Protein AF-A0A0H5QRY6-F1 (afdb_monomer_lite)

Foldseek 3Di:
DDDDFWADFQWAAEPQQDDNDDDPPDNVHTHGAAWQAGAATRHHDNCHPHGAQWQFGGAISHRHTHGQDWQWTGQHTRHHDTHGADQQWTAQDISHNHTHGQDWQFARGDTRHNDTHGAQWQWTAESDSPDRDTFGQAQQFGGQDIRHHDNVNTHGAAWQFERQDTSHRDHRVVDQVGGQAWQFAGHTSHYPVNRVVGGQAWQFTGETSHYPVCSPVGGLAWQFTAETSHGPPRRVVGGADKQFTGATRHRDHPVVVPPPGGQFPQWIAPTSHRDNVRTDGDPPPDPDDADDDDFWDFQDWDWDWAAAQWKKKKKFQQLPPFWDQAAPQKFWWWAFPNRTPRPGPFPLVHPDPPRTDRFIKIKMKTFNHGGTGGTTTIIGHSDGDNPPVVSRPSIDIDIDDQQFQFFDDPDRRQQWAKKWKDFQVLCVVQLEQFFPLDDAPPCPGMDIWMATPDPDPDRDGDDDPCVRDPSPPCCCQCPDPGDNPFRMFIGQFDGNFAQKHVGHRGHGPSCQQGVPVFKDFDPDFAAAAPPRPPDDTDGIDGDDDIDGDRNDQLQDPDPGAYLLRGDFFRFSIKMFQKTDGSVLVVVTRVNCVVCVVHPRIATATEAEPDDPDPFDKAAPDKDKDWDWGHNDSTIIGTDHIYIYGHDIDTDDVVSHPPPPD

pLDDT: mean 77.28, std 15.98, range [30.66, 96.12]

Radius of gyration: 48.83 Å; chains: 1; bounding box: 118×51×150 Å

InterPro domains:
  IPR009030 Growth factor receptor cysteine-rich domain superfamily [SSF57184] (85-241)
  IPR011641 Tyrosine-protein kinase ephrin type A/B receptor-like [PF07699] (119-154)

Structure (mmCIF, N/CA/C/O backbone):
data_AF-A0A0H5QRY6-F1
#
_entry.id   AF-A0A0H5QRY6-F1
#
loop_
_atom_site.group_PDB
_atom_site.id
_atom_site.type_symbol
_atom_site.label_atom_id
_atom_site.label_alt_id
_atom_site.label_comp_id
_atom_site.label_asym_id
_atom_site.label_entity_id
_atom_site.label_seq_id
_atom_site.pdbx_PDB_ins_code
_atom_site.Cartn_x
_atom_site.Cartn_y
_atom_site.Cartn_z
_atom_site.occupancy
_atom_site.B_iso_or_equiv
_atom_site.auth_seq_id
_atom_site.auth_comp_id
_atom_site.auth_asym_id
_atom_site.auth_atom_id
_atom_site.pdbx_PDB_model_num
ATOM 1 N N . LEU A 1 1 ? 47.564 0.602 -105.760 1.00 47.53 1 LEU A N 1
ATOM 2 C CA . LEU A 1 1 ? 46.673 1.155 -104.718 1.00 47.53 1 LEU A CA 1
ATOM 3 C C . LEU A 1 1 ? 47.103 0.545 -103.394 1.00 47.53 1 LEU A C 1
ATOM 5 O O . LEU A 1 1 ? 46.953 -0.660 -103.242 1.00 47.53 1 LEU A O 1
ATOM 9 N N . GLN A 1 2 ? 47.716 1.320 -102.498 1.00 60.44 2 GLN A N 1
ATOM 10 C CA . GLN A 1 2 ? 47.866 0.875 -101.110 1.00 60.44 2 GLN A CA 1
ATOM 11 C C . GLN A 1 2 ? 46.475 0.898 -100.469 1.00 60.44 2 GLN A C 1
ATOM 13 O O . GLN A 1 2 ? 45.694 1.810 -100.740 1.00 60.44 2 GLN A O 1
ATOM 18 N N . GLN A 1 3 ? 46.143 -0.124 -99.682 1.00 69.19 3 GLN A N 1
ATOM 19 C CA . GLN A 1 3 ? 44.918 -0.099 -98.886 1.00 69.19 3 GLN A CA 1
ATOM 20 C C . GLN A 1 3 ? 45.044 1.016 -97.834 1.00 69.19 3 GLN A C 1
ATOM 22 O O . GLN A 1 3 ? 46.136 1.177 -97.280 1.00 69.19 3 GLN A O 1
ATOM 27 N N . PRO A 1 4 ? 43.979 1.791 -97.561 1.00 74.75 4 PRO A N 1
ATOM 28 C CA . PRO A 1 4 ? 44.009 2.771 -96.485 1.00 74.75 4 PRO A CA 1
ATOM 29 C C . PRO A 1 4 ? 44.266 2.045 -95.161 1.00 74.75 4 PRO A C 1
ATOM 31 O O . PRO A 1 4 ? 43.535 1.124 -94.795 1.00 74.75 4 PRO A O 1
ATOM 34 N N . VAL A 1 5 ? 45.327 2.442 -94.461 1.00 82.81 5 VAL A N 1
ATOM 35 C CA . VAL A 1 5 ? 45.638 1.915 -93.131 1.00 82.81 5 VAL A CA 1
ATOM 36 C C . VAL A 1 5 ? 44.698 2.605 -92.139 1.00 82.81 5 VAL A C 1
ATOM 38 O O . VAL A 1 5 ? 44.673 3.836 -92.112 1.00 82.81 5 VAL A O 1
ATOM 41 N N . PRO A 1 6 ? 43.906 1.867 -91.342 1.00 85.25 6 PRO A N 1
ATOM 42 C CA . PRO A 1 6 ? 43.029 2.487 -90.359 1.00 85.25 6 PRO A CA 1
ATOM 43 C C . PRO A 1 6 ? 43.856 3.171 -89.264 1.00 85.25 6 PRO A C 1
ATOM 45 O O . PRO A 1 6 ? 44.916 2.671 -88.878 1.00 85.25 6 PRO A O 1
ATOM 48 N N . CYS A 1 7 ? 43.353 4.295 -88.747 1.00 88.12 7 CYS A N 1
ATOM 49 C CA . CYS A 1 7 ? 44.016 5.042 -87.678 1.00 88.12 7 CYS A CA 1
ATOM 50 C C . CYS A 1 7 ? 44.344 4.121 -86.483 1.00 88.12 7 CYS A C 1
ATOM 52 O O . CYS A 1 7 ? 43.468 3.335 -86.095 1.00 88.12 7 CYS A O 1
ATOM 54 N N . PRO A 1 8 ? 45.563 4.172 -85.908 1.00 89.56 8 PRO A N 1
ATOM 55 C CA . PRO A 1 8 ? 45.927 3.340 -84.765 1.00 89.56 8 PRO A CA 1
ATOM 56 C C . PRO A 1 8 ? 44.954 3.494 -83.591 1.00 89.56 8 PRO A C 1
ATOM 58 O O . PRO A 1 8 ? 44.480 4.587 -83.296 1.00 89.56 8 PRO A O 1
ATOM 61 N N . ALA A 1 9 ? 44.676 2.389 -82.902 1.00 90.44 9 ALA A N 1
ATOM 62 C CA . ALA A 1 9 ? 43.860 2.390 -81.692 1.00 90.44 9 ALA A CA 1
ATOM 63 C C . ALA A 1 9 ? 44.470 3.307 -80.611 1.00 90.44 9 ALA A C 1
ATOM 65 O O . ALA A 1 9 ? 45.685 3.293 -80.415 1.00 90.44 9 ALA A O 1
ATOM 66 N N . GLY A 1 10 ? 43.635 4.091 -79.923 1.00 89.44 10 GLY A N 1
ATOM 67 C CA . GLY A 1 10 ? 44.071 5.102 -78.947 1.00 89.44 10 GLY A CA 1
ATOM 68 C C . GLY A 1 10 ? 44.459 6.450 -79.568 1.00 89.44 10 GLY A C 1
ATOM 69 O O . GLY A 1 10 ? 44.854 7.365 -78.849 1.00 89.44 10 GLY A O 1
ATOM 70 N N . TYR A 1 11 ? 44.311 6.598 -80.888 1.00 90.94 11 TYR A N 1
ATOM 71 C CA . TYR A 1 11 ? 44.563 7.831 -81.631 1.00 90.94 11 TYR A CA 1
ATOM 72 C C . TYR A 1 11 ? 43.366 8.179 -82.524 1.00 90.94 11 TYR A C 1
ATOM 74 O O . TYR A 1 11 ? 42.587 7.306 -82.909 1.00 90.94 11 TYR A O 1
ATOM 82 N N . PHE A 1 12 ? 43.244 9.453 -82.892 1.00 91.12 12 PHE A N 1
ATOM 83 C CA . PHE A 1 12 ? 42.361 9.910 -83.960 1.00 91.12 12 PHE A CA 1
ATOM 84 C C . PHE A 1 12 ? 43.163 10.536 -85.105 1.00 91.12 12 PHE A C 1
ATOM 86 O O . PHE A 1 12 ? 44.202 11.167 -84.902 1.00 91.12 12 PHE A O 1
ATOM 93 N N . CYS A 1 13 ? 42.674 10.354 -86.330 1.00 89.50 13 CYS A N 1
ATOM 94 C CA . CYS A 1 13 ? 43.325 10.833 -87.544 1.00 89.50 13 CYS A CA 1
ATOM 95 C C . CYS A 1 13 ? 42.379 11.779 -88.282 1.00 89.50 13 CYS A C 1
ATOM 97 O O . CYS A 1 13 ? 41.296 11.368 -88.697 1.00 89.50 13 CYS A O 1
ATOM 99 N N . VAL A 1 14 ? 42.787 13.033 -88.469 1.00 87.06 14 VAL A N 1
ATOM 100 C CA . VAL A 1 14 ? 42.056 13.982 -89.322 1.00 87.06 14 VAL A CA 1
ATOM 101 C C . VAL A 1 14 ? 42.441 13.794 -90.793 1.00 87.06 14 VAL A C 1
ATOM 103 O O . VAL A 1 14 ? 43.451 13.155 -91.115 1.00 87.06 14 VAL A O 1
ATOM 106 N N . GLU A 1 15 ? 41.632 14.337 -91.702 1.00 82.38 15 GLU A N 1
ATOM 107 C CA . GLU A 1 15 ? 41.928 14.318 -93.136 1.00 82.38 15 GLU A CA 1
ATOM 108 C C . GLU A 1 15 ? 43.308 14.947 -93.414 1.00 82.38 15 GLU A C 1
ATOM 110 O O . GLU A 1 15 ? 43.640 16.003 -92.881 1.00 82.38 15 GLU A O 1
ATOM 115 N N . GLY A 1 16 ? 44.135 14.267 -94.216 1.00 80.19 16 GLY A N 1
ATOM 116 C CA . GLY A 1 16 ? 45.533 14.649 -94.458 1.00 80.19 16 GLY A CA 1
ATOM 117 C C . GLY A 1 16 ? 46.579 13.934 -93.587 1.00 80.19 16 GLY A C 1
ATOM 118 O O . GLY A 1 16 ? 47.772 14.118 -93.824 1.00 80.19 16 GLY A O 1
ATOM 119 N N . THR A 1 17 ? 46.176 13.077 -92.639 1.00 84.25 17 THR A N 1
ATOM 120 C CA . THR A 1 17 ? 47.119 12.234 -91.876 1.00 84.25 17 THR A CA 1
ATOM 121 C C . THR A 1 17 ? 47.897 11.292 -92.809 1.00 84.25 17 THR A C 1
ATOM 123 O O . THR A 1 17 ? 47.302 10.434 -93.460 1.00 84.25 17 THR A O 1
ATOM 126 N N . ALA A 1 18 ? 49.226 11.435 -92.873 1.00 79.62 18 ALA A N 1
ATOM 127 C CA . ALA A 1 18 ? 50.066 10.785 -93.892 1.00 79.62 18 ALA A CA 1
ATOM 128 C C . ALA A 1 18 ? 51.036 9.712 -93.355 1.00 79.62 18 ALA A C 1
ATOM 130 O O . ALA A 1 18 ? 51.710 9.042 -94.139 1.00 79.62 18 ALA A O 1
ATOM 131 N N . THR A 1 19 ? 51.139 9.541 -92.034 1.00 80.69 19 THR A N 1
ATOM 132 C CA . THR A 1 19 ? 52.053 8.578 -91.394 1.00 80.69 19 THR A CA 1
ATOM 133 C C . THR A 1 19 ? 51.350 7.824 -90.255 1.00 80.69 19 THR A C 1
ATOM 135 O O . THR A 1 19 ? 50.355 8.314 -89.727 1.00 80.69 19 THR A O 1
ATOM 138 N N . PRO A 1 20 ? 51.850 6.648 -89.832 1.00 72.38 20 PRO A N 1
ATOM 139 C CA . PRO A 1 20 ? 51.357 5.951 -88.640 1.00 72.38 20 PRO A CA 1
ATOM 140 C C . PRO A 1 20 ? 52.068 6.386 -87.343 1.00 72.38 20 PRO A C 1
ATOM 142 O O . PRO A 1 20 ? 51.810 5.813 -86.288 1.00 72.38 20 PRO A O 1
ATOM 145 N N . VAL A 1 21 ? 53.002 7.344 -87.407 1.00 81.44 21 VAL A N 1
ATOM 146 C CA . VAL A 1 21 ? 53.841 7.760 -86.271 1.00 81.44 21 VAL A CA 1
ATOM 147 C C . VAL A 1 21 ? 53.287 9.057 -85.696 1.00 81.44 21 VAL A C 1
ATOM 149 O O . VAL A 1 21 ? 53.419 10.105 -86.322 1.00 81.44 21 VAL A O 1
ATOM 152 N N . HIS A 1 22 ? 52.688 8.981 -84.509 1.00 82.50 22 HIS A N 1
ATOM 153 C CA . HIS A 1 22 ? 52.161 10.139 -83.788 1.00 82.50 22 HIS A CA 1
ATOM 154 C C . HIS A 1 22 ? 53.251 11.178 -83.465 1.00 82.50 22 HIS A C 1
ATOM 156 O O . HIS A 1 22 ? 54.339 10.839 -82.989 1.00 82.50 22 HIS A O 1
ATOM 162 N N . GLN A 1 23 ? 52.909 12.454 -83.649 1.00 84.81 23 GLN A N 1
ATOM 163 C CA . GLN A 1 23 ? 53.631 13.609 -83.127 1.00 84.81 23 GLN A CA 1
ATOM 164 C C . GLN A 1 23 ? 52.629 14.607 -82.526 1.00 84.81 23 GLN A C 1
ATOM 166 O O . GLN A 1 23 ? 51.729 15.085 -83.223 1.00 84.81 23 GLN A O 1
ATOM 171 N N . LEU A 1 24 ? 52.816 14.955 -81.248 1.00 77.31 24 LEU A N 1
ATOM 172 C CA . LEU A 1 24 ? 52.010 15.969 -80.558 1.00 77.31 24 LEU A CA 1
ATOM 173 C C . LEU A 1 24 ? 52.017 17.290 -81.341 1.00 77.31 24 LEU A C 1
ATOM 175 O O . LEU A 1 24 ? 53.069 17.733 -81.808 1.00 77.31 24 LEU A O 1
ATOM 179 N N . TRP A 1 25 ? 50.847 17.925 -81.441 1.00 74.31 25 TRP A N 1
ATOM 180 C CA . TRP A 1 25 ? 50.620 19.212 -82.118 1.00 74.31 25 TRP A CA 1
ATOM 181 C C . TRP A 1 25 ? 50.812 19.205 -83.648 1.00 74.31 25 TRP A C 1
ATOM 183 O O . TRP A 1 25 ? 50.712 20.259 -84.278 1.00 74.31 25 TRP A O 1
ATOM 193 N N . ASN A 1 26 ? 51.039 18.042 -84.270 1.00 83.56 26 ASN A N 1
ATOM 194 C CA . ASN A 1 26 ? 51.177 17.898 -85.721 1.00 83.56 26 ASN A CA 1
ATOM 195 C C . ASN A 1 26 ? 50.022 17.078 -86.317 1.00 83.56 26 ASN A C 1
ATOM 197 O O . ASN A 1 26 ? 50.138 15.868 -86.510 1.00 83.56 26 ASN A O 1
ATOM 201 N N . TYR A 1 27 ? 48.935 17.758 -86.686 1.00 81.00 27 TYR A N 1
ATOM 202 C CA . TYR A 1 27 ? 47.714 17.164 -87.255 1.00 81.00 27 TYR A CA 1
ATOM 203 C C . TYR A 1 27 ? 47.894 16.411 -88.594 1.00 81.00 27 TYR A C 1
ATOM 205 O O . TYR A 1 27 ? 46.966 15.744 -89.038 1.00 81.00 27 TYR A O 1
ATOM 213 N N . SER A 1 28 ? 49.077 16.453 -89.223 1.00 82.69 28 SER A N 1
ATOM 214 C CA . SER A 1 28 ? 49.439 15.564 -90.347 1.00 82.69 28 SER A CA 1
ATOM 215 C C . SER A 1 28 ? 49.857 14.152 -89.890 1.00 82.69 28 SER A C 1
ATOM 217 O O . SER A 1 28 ? 50.187 13.291 -90.712 1.00 82.69 28 SER A O 1
ATOM 219 N N . THR A 1 29 ? 49.867 13.915 -88.577 1.00 87.19 29 THR A N 1
ATOM 220 C CA . THR A 1 29 ? 50.126 12.638 -87.902 1.00 87.19 29 THR A CA 1
ATOM 221 C C . THR A 1 29 ? 48.954 12.296 -86.970 1.00 87.19 29 THR A C 1
ATOM 223 O O . THR A 1 29 ? 48.257 13.219 -86.532 1.00 87.19 29 THR A O 1
ATOM 226 N N . PRO A 1 30 ? 48.724 11.011 -86.625 1.00 89.25 30 PRO A N 1
ATOM 227 C CA . PRO A 1 30 ? 47.678 10.623 -85.679 1.00 89.25 30 PRO A CA 1
ATOM 228 C C . PRO A 1 30 ? 47.856 11.400 -84.375 1.00 89.25 30 PRO A C 1
ATOM 230 O O . PRO A 1 30 ? 48.990 11.527 -83.922 1.00 89.25 30 PRO A O 1
ATOM 233 N N . GLN A 1 31 ? 46.777 11.922 -83.794 1.00 89.75 31 GLN A N 1
ATOM 234 C CA . GLN A 1 31 ? 46.776 12.630 -82.506 1.00 89.75 31 GLN A CA 1
ATOM 235 C C . GLN A 1 31 ? 46.223 11.708 -81.415 1.00 89.75 31 GLN A C 1
ATOM 237 O O . GLN A 1 31 ? 45.370 10.872 -81.710 1.00 89.75 31 GLN A O 1
ATOM 242 N N . ILE A 1 32 ? 46.722 11.799 -80.178 1.00 91.12 32 ILE A N 1
ATOM 243 C CA . ILE A 1 32 ? 46.260 10.935 -79.074 1.00 91.12 32 ILE A CA 1
ATOM 244 C C . ILE A 1 32 ? 44.759 11.174 -78.840 1.00 91.12 32 ILE A C 1
ATOM 246 O O . ILE A 1 32 ? 44.275 12.298 -78.975 1.00 91.12 32 ILE A O 1
ATOM 250 N N . CYS A 1 33 ? 44.006 10.116 -78.525 1.00 91.94 33 CYS A N 1
ATOM 251 C CA . CYS A 1 33 ? 42.597 10.241 -78.158 1.00 91.94 33 CYS A CA 1
ATOM 252 C C . CYS A 1 33 ? 42.446 11.186 -76.953 1.00 91.94 33 CYS A C 1
ATOM 254 O O . CYS A 1 33 ? 43.063 10.910 -75.920 1.00 91.94 33 CYS A O 1
ATOM 256 N N . PRO A 1 34 ? 41.666 12.277 -77.043 1.00 92.50 34 PRO A N 1
ATOM 257 C CA . PRO A 1 34 ? 41.547 13.211 -75.935 1.00 92.50 34 PRO A CA 1
ATOM 258 C C . PRO A 1 34 ? 40.822 12.566 -74.753 1.00 92.50 34 PRO A C 1
ATOM 260 O O . PRO A 1 34 ? 39.971 11.689 -74.916 1.00 92.50 34 PRO A O 1
ATOM 263 N N . GLU A 1 35 ? 41.161 13.033 -73.555 1.00 93.38 35 GLU A N 1
ATOM 264 C CA . GLU A 1 35 ? 40.533 12.599 -72.312 1.00 93.38 35 GLU A CA 1
ATOM 265 C C . GLU A 1 35 ? 38.998 12.760 -72.348 1.00 93.38 35 GLU A C 1
ATOM 267 O O . GLU A 1 35 ? 38.451 13.668 -72.980 1.00 93.38 35 GLU A O 1
ATOM 272 N N . GLY A 1 36 ? 38.287 11.829 -71.711 1.00 91.81 36 GLY A N 1
ATOM 273 C CA . GLY A 1 36 ? 36.823 11.764 -71.725 1.00 91.81 36 GLY A CA 1
ATOM 274 C C . GLY A 1 36 ? 36.223 11.112 -72.980 1.00 91.81 36 GLY A C 1
ATOM 275 O O . GLY A 1 36 ? 35.008 10.925 -73.043 1.00 91.81 36 GLY A O 1
ATOM 276 N N . TYR A 1 37 ? 37.042 10.693 -73.947 1.00 93.56 37 TYR A N 1
ATOM 277 C CA . TYR A 1 37 ? 36.630 9.930 -75.129 1.00 93.56 37 TYR A CA 1
ATOM 278 C C . TYR A 1 37 ? 37.450 8.641 -75.255 1.00 93.56 37 TYR A C 1
ATOM 280 O O . TYR A 1 37 ? 38.520 8.505 -74.665 1.00 93.56 37 TYR A O 1
ATOM 288 N N . TYR A 1 38 ? 36.950 7.677 -76.031 1.00 94.56 38 TYR A N 1
ATOM 289 C CA . TYR A 1 38 ? 37.714 6.481 -76.394 1.00 94.56 38 TYR A CA 1
ATOM 290 C C . TYR A 1 38 ? 37.790 6.319 -77.912 1.00 94.56 38 TYR A C 1
ATOM 292 O O . TYR A 1 38 ? 36.827 6.602 -78.629 1.00 94.56 38 TYR A O 1
ATOM 300 N N . CYS A 1 39 ? 38.942 5.862 -78.404 1.00 93.75 39 CYS A N 1
ATOM 301 C CA . CYS A 1 39 ? 39.249 5.771 -79.827 1.00 93.75 39 CYS A CA 1
ATOM 302 C C . CYS A 1 39 ? 39.607 4.334 -80.211 1.00 93.75 39 CYS A C 1
ATOM 304 O O . CYS A 1 39 ? 40.751 3.887 -80.063 1.00 93.75 39 CYS A O 1
ATOM 306 N N . GLN A 1 40 ? 38.624 3.611 -80.743 1.00 92.88 40 GLN A N 1
ATOM 307 C CA . GLN A 1 40 ? 38.869 2.339 -81.414 1.00 92.88 40 GLN A CA 1
ATOM 308 C C . GLN A 1 40 ? 39.606 2.566 -82.745 1.00 92.88 40 GLN A C 1
ATOM 310 O O . GLN A 1 40 ? 39.706 3.679 -83.262 1.00 92.88 40 GLN A O 1
ATOM 315 N N . GLN A 1 41 ? 40.147 1.491 -83.317 1.00 91.56 41 GLN A N 1
ATOM 316 C CA . GLN A 1 41 ? 40.871 1.551 -84.585 1.00 91.56 41 GLN A CA 1
ATOM 317 C C . GLN A 1 41 ? 40.013 2.196 -85.691 1.00 91.56 41 GLN A C 1
ATOM 319 O O . GLN A 1 41 ? 38.907 1.741 -85.974 1.00 91.56 41 GLN A O 1
ATOM 324 N N . GLY A 1 42 ? 40.545 3.238 -86.336 1.00 88.31 42 GLY A N 1
ATOM 325 C CA . GLY A 1 42 ? 39.846 3.994 -87.382 1.00 88.31 42 GLY A CA 1
ATOM 326 C C . GLY A 1 42 ? 39.112 5.267 -86.935 1.00 88.31 42 GLY A C 1
ATOM 327 O O . GLY A 1 42 ? 38.460 5.880 -87.778 1.00 88.31 42 GLY A O 1
ATOM 328 N N . SER A 1 43 ? 39.222 5.709 -85.674 1.00 90.88 43 SER A N 1
ATOM 329 C CA . SER A 1 43 ? 38.646 6.991 -85.228 1.00 90.88 43 SER A CA 1
ATOM 330 C C . SER A 1 43 ? 39.149 8.189 -86.052 1.00 90.88 43 SER A C 1
ATOM 332 O O . SER A 1 43 ? 40.352 8.410 -86.202 1.00 90.88 43 SER A O 1
ATOM 334 N N . CYS A 1 44 ? 38.215 8.990 -86.574 1.00 87.44 44 CYS A N 1
ATOM 335 C CA . CYS A 1 44 ? 38.487 10.075 -87.529 1.00 87.44 44 CYS A CA 1
ATOM 336 C C . CYS A 1 44 ? 38.204 11.492 -86.989 1.00 87.44 44 CYS A C 1
ATOM 338 O O . CYS A 1 44 ? 38.131 12.453 -87.753 1.00 87.44 44 CYS A O 1
ATOM 340 N N . SER A 1 45 ? 37.963 11.630 -85.682 1.00 88.25 45 SER A N 1
ATOM 341 C CA . SER A 1 45 ? 37.547 12.887 -85.046 1.00 88.25 45 SER A CA 1
ATOM 342 C C . SER A 1 45 ? 38.041 12.961 -83.595 1.00 88.25 45 SER A C 1
ATOM 344 O O . SER A 1 45 ? 38.256 11.906 -82.995 1.00 88.25 45 SER A O 1
ATOM 346 N N . PRO A 1 46 ? 38.171 14.160 -82.995 1.00 84.12 46 PRO A N 1
ATOM 347 C CA . PRO A 1 46 ? 38.519 14.295 -81.579 1.00 84.12 46 PRO A CA 1
ATOM 348 C C . PRO A 1 46 ? 37.445 13.727 -80.635 1.00 84.12 46 PRO A C 1
ATOM 350 O O . PRO A 1 46 ? 37.764 13.369 -79.514 1.00 84.12 46 PRO A O 1
ATOM 353 N N . THR A 1 47 ? 36.194 13.550 -81.073 1.00 87.19 47 THR A N 1
ATOM 354 C CA . THR A 1 47 ? 35.178 12.798 -80.306 1.00 87.19 47 THR A CA 1
ATOM 355 C C . THR A 1 47 ? 35.374 11.272 -80.357 1.00 87.19 47 THR A C 1
ATOM 357 O O . THR A 1 47 ? 34.533 10.520 -79.867 1.00 87.19 47 THR A O 1
ATOM 360 N N . GLY A 1 48 ? 36.470 10.801 -80.965 1.00 87.88 48 GLY A N 1
ATOM 361 C CA . GLY A 1 48 ? 36.875 9.401 -80.997 1.00 87.88 48 GLY A CA 1
ATOM 362 C C . GLY A 1 48 ? 35.856 8.491 -81.676 1.00 87.88 48 GLY A C 1
ATOM 363 O O . GLY A 1 48 ? 35.382 8.771 -82.779 1.00 87.88 48 GLY A O 1
ATOM 364 N N . THR A 1 49 ? 35.569 7.369 -81.020 1.00 92.38 49 THR A N 1
ATOM 365 C CA . THR A 1 49 ? 34.451 6.466 -81.318 1.00 92.38 49 THR A CA 1
ATOM 366 C C . THR A 1 49 ? 33.175 6.942 -80.622 1.00 92.38 49 THR A C 1
ATOM 368 O O . THR A 1 49 ? 32.128 7.008 -81.262 1.00 92.38 49 THR A O 1
ATOM 371 N N . ALA A 1 50 ? 33.263 7.291 -79.334 1.00 92.56 50 ALA A N 1
ATOM 372 C CA . ALA A 1 50 ? 32.216 7.975 -78.578 1.00 92.56 50 ALA A CA 1
ATOM 373 C C . ALA A 1 50 ? 32.790 8.614 -77.297 1.00 92.56 50 ALA A C 1
ATOM 375 O O . ALA A 1 50 ? 33.936 8.362 -76.911 1.00 92.56 50 ALA A O 1
ATOM 376 N N . ILE A 1 51 ? 31.962 9.415 -76.618 1.00 94.31 51 ILE A N 1
ATOM 377 C CA . ILE A 1 51 ? 32.216 9.875 -75.246 1.00 94.31 51 ILE A CA 1
ATOM 378 C C . ILE A 1 51 ? 32.312 8.677 -74.289 1.00 94.31 51 ILE A C 1
ATOM 380 O O . ILE A 1 51 ? 31.643 7.659 -74.484 1.00 94.31 51 ILE A O 1
ATOM 384 N N . CYS A 1 52 ? 33.149 8.791 -73.259 1.00 94.06 52 CYS A N 1
ATOM 385 C CA . CYS A 1 52 ? 33.278 7.773 -72.223 1.00 94.06 52 CYS A CA 1
ATOM 386 C C . CYS A 1 52 ? 31.942 7.615 -71.471 1.00 94.06 52 CYS A C 1
ATOM 388 O O . CYS A 1 52 ? 31.468 8.607 -70.919 1.00 94.06 52 CYS A O 1
ATOM 390 N N . PRO A 1 53 ? 31.311 6.430 -71.443 1.00 94.31 53 PRO A N 1
ATOM 391 C CA . PRO A 1 53 ? 30.027 6.251 -70.772 1.00 94.31 53 PRO A CA 1
ATOM 392 C C . PRO A 1 53 ? 30.173 6.238 -69.242 1.00 94.31 53 PRO A C 1
ATOM 394 O O . PRO A 1 53 ? 31.176 5.761 -68.711 1.00 94.31 53 PRO A O 1
ATOM 397 N N . ARG A 1 54 ? 29.138 6.692 -68.522 1.00 94.06 54 ARG A N 1
ATOM 398 C CA . ARG A 1 54 ? 29.000 6.504 -67.063 1.00 94.06 54 ARG A CA 1
ATOM 399 C C . ARG A 1 54 ? 29.294 5.057 -66.635 1.00 94.06 54 ARG A C 1
ATOM 401 O O . ARG A 1 54 ? 28.968 4.118 -67.357 1.00 94.06 54 ARG A O 1
ATOM 408 N N . GLY A 1 55 ? 29.886 4.891 -65.454 1.00 91.94 55 GLY A N 1
ATOM 409 C CA . GLY A 1 55 ? 30.461 3.618 -64.989 1.00 91.94 55 GLY A CA 1
ATOM 410 C C . GLY A 1 55 ? 31.897 3.354 -65.465 1.00 91.94 55 GLY A C 1
ATOM 411 O O . GLY A 1 55 ? 32.581 2.488 -64.923 1.00 91.94 55 GLY A O 1
ATOM 412 N N . TYR A 1 56 ? 32.393 4.137 -66.426 1.00 94.44 56 TYR A N 1
ATOM 413 C CA . TYR A 1 56 ? 33.738 4.012 -66.980 1.00 94.44 56 TYR A CA 1
ATOM 414 C C . TYR A 1 56 ? 34.496 5.343 -66.907 1.00 94.44 56 TYR A C 1
ATOM 416 O O . TYR A 1 56 ? 33.916 6.406 -66.678 1.00 94.44 56 TYR A O 1
ATOM 424 N N . TYR A 1 57 ? 35.813 5.286 -67.079 1.00 95.12 57 TYR A N 1
ATOM 425 C CA . TYR A 1 57 ? 36.685 6.447 -67.199 1.00 95.12 57 TYR A CA 1
ATOM 426 C C . TYR A 1 57 ? 37.666 6.275 -68.367 1.00 95.12 57 TYR A C 1
ATOM 428 O O . TYR A 1 57 ? 38.011 5.156 -68.761 1.00 95.12 57 TYR A O 1
ATOM 436 N N . CYS A 1 58 ? 38.069 7.397 -68.959 1.00 95.25 58 CYS A N 1
ATOM 437 C CA . CYS A 1 58 ? 38.873 7.438 -70.174 1.00 95.25 58 CYS A CA 1
ATOM 438 C C . CYS A 1 58 ? 39.951 8.533 -70.061 1.00 95.25 58 CYS A C 1
ATOM 440 O O . CYS A 1 58 ? 39.693 9.675 -70.454 1.00 95.25 58 CYS A O 1
ATOM 442 N N . PRO A 1 59 ? 41.151 8.222 -69.534 1.00 94.56 59 PRO A N 1
ATOM 443 C CA . PRO A 1 59 ? 42.306 9.112 -69.634 1.00 94.56 59 PRO A CA 1
ATOM 444 C C . PRO A 1 59 ? 42.770 9.258 -71.095 1.00 94.56 59 PRO A C 1
ATOM 446 O O . PRO A 1 59 ? 42.298 8.551 -71.994 1.00 94.56 59 PRO A O 1
ATOM 449 N N . GLU A 1 60 ? 43.721 10.161 -71.338 1.00 92.75 60 GLU A N 1
ATOM 450 C CA . GLU A 1 60 ? 44.312 10.381 -72.664 1.00 92.75 60 GLU A CA 1
ATOM 451 C C . GLU A 1 60 ? 44.796 9.057 -73.305 1.00 92.75 60 GLU A C 1
ATOM 453 O O . GLU A 1 60 ? 45.464 8.238 -72.672 1.00 92.75 60 GLU A O 1
ATOM 458 N N . GLY A 1 61 ? 44.440 8.827 -74.571 1.00 91.00 61 GLY A N 1
ATOM 459 C CA . GLY A 1 61 ? 44.840 7.641 -75.341 1.00 91.00 61 GLY A CA 1
ATOM 460 C C . GLY A 1 61 ? 43.989 6.383 -75.130 1.00 91.00 61 GLY A C 1
ATOM 461 O O . GLY A 1 61 ? 44.352 5.311 -75.620 1.00 91.00 61 GLY A O 1
ATOM 462 N N . THR A 1 62 ? 42.852 6.479 -74.435 1.00 94.81 62 THR A N 1
ATOM 463 C CA . THR A 1 62 ? 41.979 5.325 -74.155 1.00 94.81 62 THR A CA 1
ATOM 464 C C . THR A 1 62 ? 41.432 4.669 -75.432 1.00 94.81 62 THR A C 1
ATOM 466 O O . THR A 1 62 ? 40.837 5.318 -76.291 1.00 94.81 62 THR A O 1
ATOM 469 N N . ILE A 1 63 ? 41.600 3.345 -75.548 1.00 93.75 63 ILE A N 1
ATOM 470 C CA . ILE A 1 63 ? 41.132 2.543 -76.699 1.00 93.75 63 ILE A CA 1
ATOM 471 C C . ILE A 1 63 ? 39.693 2.043 -76.493 1.00 93.75 63 ILE A C 1
ATOM 473 O O . ILE A 1 63 ? 38.868 2.071 -77.405 1.00 93.75 63 ILE A O 1
ATOM 477 N N . VAL A 1 64 ? 39.411 1.559 -75.284 1.00 93.25 64 VAL A N 1
ATOM 478 C CA . VAL A 1 64 ? 38.125 1.027 -74.815 1.00 93.25 64 VAL A CA 1
ATOM 479 C C . VAL A 1 64 ? 37.918 1.589 -73.406 1.00 93.25 64 VAL A C 1
ATOM 481 O O . VAL A 1 64 ? 38.905 1.620 -72.667 1.00 93.25 64 VAL A O 1
ATOM 484 N N . PRO A 1 65 ? 36.707 2.037 -73.019 1.00 94.00 65 PRO A N 1
ATOM 485 C CA . PRO A 1 65 ? 36.470 2.629 -71.704 1.00 94.00 65 PRO A CA 1
ATOM 486 C C . PRO A 1 65 ? 36.948 1.732 -70.560 1.00 94.00 65 PRO A C 1
ATOM 488 O O . PRO A 1 65 ? 36.687 0.527 -70.562 1.00 94.00 65 PRO A O 1
ATOM 491 N N . ILE A 1 66 ? 37.643 2.317 -69.584 1.00 94.00 66 ILE A N 1
ATOM 492 C CA . ILE A 1 66 ? 38.177 1.583 -68.435 1.00 94.00 66 ILE A CA 1
ATOM 493 C C . ILE A 1 66 ? 37.101 1.549 -67.353 1.00 94.00 66 ILE A C 1
ATOM 495 O O . ILE A 1 66 ? 36.540 2.581 -67.001 1.00 94.00 66 ILE A O 1
ATOM 499 N N . VAL A 1 67 ? 36.783 0.362 -66.841 1.00 93.94 67 VAL A N 1
ATOM 500 C CA . VAL A 1 67 ? 35.768 0.173 -65.794 1.00 93.94 67 VAL A CA 1
ATOM 501 C C . VAL A 1 67 ? 36.184 0.932 -64.527 1.00 93.94 67 VAL A C 1
ATOM 503 O O . VAL A 1 67 ? 37.295 0.728 -64.036 1.00 93.94 67 VAL A O 1
ATOM 506 N N . ALA A 1 68 ? 35.308 1.781 -63.978 1.00 92.31 68 ALA A N 1
ATOM 507 C CA . ALA A 1 68 ? 35.499 2.334 -62.638 1.00 92.31 68 ALA A CA 1
ATOM 508 C C . ALA A 1 68 ? 35.267 1.203 -61.627 1.00 92.31 68 ALA A C 1
ATOM 510 O O . ALA A 1 68 ? 34.128 0.793 -61.434 1.00 92.31 68 ALA A O 1
ATOM 511 N N . GLY A 1 69 ? 36.350 0.652 -61.072 1.00 90.31 69 GLY A N 1
ATOM 512 C CA . GLY A 1 69 ? 36.306 -0.594 -60.303 1.00 90.31 69 GLY A CA 1
ATOM 513 C C . GLY A 1 69 ? 35.698 -0.462 -58.903 1.00 90.31 69 GLY A C 1
ATOM 514 O O . GLY A 1 69 ? 35.332 0.621 -58.449 1.00 90.31 69 GLY A O 1
ATOM 515 N N . PHE A 1 70 ? 35.663 -1.585 -58.183 1.00 91.94 70 PHE A N 1
ATOM 516 C CA . PHE A 1 70 ? 35.151 -1.686 -56.813 1.00 91.94 70 PHE A CA 1
ATOM 517 C C . PHE A 1 70 ? 35.586 -0.532 -55.891 1.00 91.94 70 PHE A C 1
ATOM 519 O O . PHE A 1 70 ? 36.765 -0.181 -55.807 1.00 91.94 70 PHE A O 1
ATOM 526 N N . GLY A 1 71 ? 34.628 0.035 -55.154 1.00 90.19 71 GLY A N 1
ATOM 527 C CA . GLY A 1 71 ? 34.848 1.195 -54.285 1.00 90.19 71 GLY A CA 1
ATOM 528 C C . GLY A 1 71 ? 35.020 2.532 -55.024 1.00 90.19 71 GLY A C 1
ATOM 529 O O . GLY A 1 71 ? 35.248 3.550 -54.371 1.00 90.19 71 GLY A O 1
ATOM 530 N N . GLN A 1 72 ? 34.901 2.569 -56.351 1.00 93.81 72 GLN A N 1
ATOM 531 C CA . GLN A 1 72 ? 34.946 3.783 -57.170 1.00 93.81 72 GLN A CA 1
ATOM 532 C C . GLN A 1 72 ? 33.646 3.946 -57.971 1.00 93.81 72 GLN A C 1
ATOM 534 O O . GLN A 1 72 ? 32.806 3.047 -57.996 1.00 93.81 72 GLN A O 1
ATOM 539 N N . TYR A 1 73 ? 33.453 5.113 -58.592 1.00 93.81 73 TYR A N 1
ATOM 540 C CA . TYR A 1 73 ? 32.323 5.380 -59.478 1.00 93.81 73 TYR A CA 1
ATOM 541 C C . TYR A 1 73 ? 32.605 6.476 -60.519 1.00 93.81 73 TYR A C 1
ATOM 543 O O . TYR A 1 73 ? 33.372 7.410 -60.277 1.00 93.81 73 TYR A O 1
ATOM 551 N N . SER A 1 74 ? 31.890 6.414 -61.646 1.00 94.44 74 SER A N 1
ATOM 552 C CA . SER A 1 74 ? 31.872 7.452 -62.691 1.00 94.44 74 SER A CA 1
ATOM 553 C C . SER A 1 74 ? 30.435 7.886 -62.990 1.00 94.44 74 SER A C 1
ATOM 555 O O . SER A 1 74 ? 29.701 7.207 -63.707 1.00 94.44 74 SER A O 1
ATOM 557 N N . ARG A 1 75 ? 30.003 9.013 -62.407 1.00 92.94 75 ARG A N 1
ATOM 558 C CA . ARG A 1 75 ? 28.584 9.439 -62.391 1.00 92.94 75 ARG A CA 1
ATOM 559 C C . ARG A 1 75 ? 28.066 10.073 -63.683 1.00 92.94 75 ARG A C 1
ATOM 561 O O . ARG A 1 75 ? 26.862 10.036 -63.930 1.00 92.94 75 ARG A O 1
ATOM 568 N N . ILE A 1 76 ? 28.947 10.699 -64.451 1.00 93.31 76 ILE A N 1
ATOM 569 C CA . ILE A 1 76 ? 28.623 11.405 -65.696 1.00 93.31 76 ILE A CA 1
ATOM 570 C C . ILE A 1 76 ? 29.412 10.789 -66.848 1.00 93.31 76 ILE A C 1
ATOM 572 O O . ILE A 1 76 ? 30.383 10.069 -66.616 1.00 93.31 76 ILE A O 1
ATOM 576 N N . ASP A 1 77 ? 28.999 11.077 -68.076 1.00 93.81 77 ASP A N 1
ATOM 577 C CA . ASP A 1 77 ? 29.785 10.724 -69.254 1.00 93.81 77 ASP A CA 1
ATOM 578 C C . ASP A 1 77 ? 31.007 11.660 -69.372 1.00 93.81 77 ASP A C 1
ATOM 580 O O . ASP A 1 77 ? 30.974 12.806 -68.918 1.00 93.81 77 ASP A O 1
ATOM 584 N N . GLY A 1 78 ? 32.090 11.177 -69.979 1.00 91.62 78 GLY A N 1
ATOM 585 C CA . GLY A 1 78 ? 33.319 11.946 -70.205 1.00 91.62 78 GLY A CA 1
ATOM 586 C C . GLY A 1 78 ? 34.282 12.021 -69.015 1.00 91.62 78 GLY A C 1
ATOM 587 O O . GLY A 1 78 ? 35.169 12.870 -69.009 1.00 91.62 78 GLY A O 1
ATOM 588 N N . VAL A 1 79 ? 34.131 11.156 -68.007 1.00 93.81 79 VAL A N 1
ATOM 589 C CA . VAL A 1 79 ? 35.026 11.109 -66.837 1.00 93.81 79 VAL A CA 1
ATOM 590 C C . VAL A 1 79 ? 36.433 10.636 -67.231 1.00 93.81 79 VAL A C 1
ATOM 592 O O . VAL A 1 79 ? 36.589 9.648 -67.949 1.00 93.81 79 VAL A O 1
ATOM 595 N N . ILE A 1 80 ? 37.458 11.334 -66.733 1.00 94.00 80 ILE A N 1
ATOM 596 C CA . ILE A 1 80 ? 38.878 11.087 -67.052 1.00 94.00 80 ILE A CA 1
ATOM 597 C C . ILE A 1 80 ? 39.597 10.239 -65.988 1.00 94.00 80 ILE A C 1
ATOM 599 O O . ILE A 1 80 ? 40.526 9.504 -66.307 1.00 94.00 80 ILE A O 1
ATOM 603 N N . GLU A 1 81 ? 39.123 10.297 -64.740 1.00 93.56 81 GLU A N 1
ATOM 604 C CA . GLU A 1 81 ? 39.617 9.562 -63.569 1.00 93.56 81 GLU A CA 1
ATOM 605 C C . GLU A 1 81 ? 38.410 9.215 -62.671 1.00 93.56 81 GLU A C 1
ATOM 607 O O . GLU A 1 81 ? 37.546 10.077 -62.476 1.00 93.56 81 GLU A O 1
ATOM 612 N N . PRO A 1 82 ? 38.287 7.979 -62.150 1.00 92.62 82 PRO A N 1
ATOM 613 C CA . PRO A 1 82 ? 37.113 7.558 -61.395 1.00 92.62 82 PRO A CA 1
ATOM 614 C C . PRO A 1 82 ? 37.157 8.113 -59.965 1.00 92.62 82 PRO A C 1
ATOM 616 O O . PRO A 1 82 ? 38.214 8.214 -59.342 1.00 92.62 82 PRO A O 1
ATOM 619 N N . VAL A 1 83 ? 35.995 8.448 -59.404 1.00 93.81 83 VAL A N 1
ATOM 620 C CA . VAL A 1 83 ? 35.909 9.033 -58.058 1.00 93.81 83 VAL A CA 1
ATOM 621 C C . VAL A 1 83 ? 35.798 7.917 -57.021 1.00 93.81 83 VAL A C 1
ATOM 623 O O . VAL A 1 83 ? 34.969 7.022 -57.163 1.00 93.81 83 VAL A O 1
ATOM 626 N N . VAL A 1 84 ? 36.600 7.955 -55.954 1.00 94.38 84 VAL A N 1
ATOM 627 C CA . VAL A 1 84 ? 36.459 7.009 -54.831 1.00 94.38 84 VAL A CA 1
ATOM 628 C C . VAL A 1 84 ? 35.157 7.244 -54.062 1.00 94.38 84 VAL A C 1
ATOM 630 O O . VAL A 1 84 ? 34.736 8.383 -53.854 1.00 94.38 84 VAL A O 1
ATOM 633 N N . CYS A 1 85 ? 34.524 6.173 -53.584 1.00 92.38 85 CYS A N 1
ATOM 634 C CA . CYS A 1 85 ? 33.358 6.298 -52.717 1.00 92.38 85 CYS A CA 1
ATOM 635 C C . CYS A 1 85 ? 33.742 6.971 -51.387 1.00 92.38 85 CYS A C 1
ATOM 637 O O . CYS A 1 85 ? 34.651 6.480 -50.707 1.00 92.38 85 CYS A O 1
ATOM 639 N N . PRO A 1 86 ? 33.067 8.071 -50.994 1.00 90.94 86 PRO A N 1
ATOM 640 C CA . PRO A 1 86 ? 33.354 8.763 -49.744 1.00 90.94 86 PRO A CA 1
ATOM 641 C C . PRO A 1 86 ? 32.895 7.935 -48.529 1.00 90.94 86 PRO A C 1
ATOM 643 O O . PRO A 1 86 ? 32.021 7.073 -48.661 1.00 90.94 86 PRO A O 1
ATOM 646 N N . PRO A 1 87 ? 33.421 8.201 -47.317 1.00 89.06 87 PRO A N 1
ATOM 647 C CA . PRO A 1 87 ? 33.055 7.447 -46.120 1.00 89.06 87 PRO A CA 1
ATOM 648 C C . PRO A 1 87 ? 31.552 7.529 -45.828 1.00 89.06 87 PRO A C 1
ATOM 650 O O . PRO A 1 87 ? 30.941 8.588 -45.960 1.00 89.06 87 PRO A O 1
ATOM 653 N N . GLY A 1 88 ? 30.958 6.418 -45.390 1.00 88.00 88 GLY A N 1
ATOM 654 C CA . GLY A 1 88 ? 29.501 6.261 -45.280 1.00 88.00 88 GLY A CA 1
ATOM 655 C C . GLY A 1 88 ? 28.815 5.765 -46.561 1.00 88.00 88 GLY A C 1
ATOM 656 O O . GLY A 1 88 ? 27.609 5.514 -46.532 1.00 88.00 88 GLY A O 1
ATOM 657 N N . PHE A 1 89 ? 29.565 5.559 -47.647 1.00 90.62 89 PHE A N 1
ATOM 658 C CA . PHE A 1 89 ? 29.096 4.944 -48.890 1.00 90.62 89 PHE A CA 1
ATOM 659 C C . PHE A 1 89 ? 30.025 3.800 -49.326 1.00 90.62 89 PHE A C 1
ATOM 661 O O . PHE A 1 89 ? 31.180 3.732 -48.902 1.00 90.62 89 PHE A O 1
ATOM 668 N N . PHE A 1 90 ? 29.521 2.898 -50.169 1.00 92.06 90 PHE A N 1
ATOM 669 C CA . PHE A 1 90 ? 30.272 1.761 -50.710 1.00 92.06 90 PHE A CA 1
ATOM 670 C C . PHE A 1 90 ? 29.923 1.490 -52.182 1.00 92.06 90 PHE A C 1
ATOM 672 O O . PHE A 1 90 ? 28.923 2.002 -52.689 1.00 92.06 90 PHE A O 1
ATOM 679 N N . SER A 1 91 ? 30.747 0.696 -52.865 1.00 93.31 91 SER A N 1
ATOM 680 C CA . SER A 1 91 ? 30.444 0.162 -54.198 1.00 93.31 91 SER A CA 1
ATOM 681 C C . SER A 1 91 ? 31.030 -1.241 -54.355 1.00 93.31 91 SER A C 1
ATOM 683 O O . SER A 1 91 ? 32.248 -1.421 -54.282 1.00 93.31 91 SER A O 1
ATOM 685 N N . ASP A 1 92 ? 30.154 -2.222 -54.555 1.00 92.19 92 ASP A N 1
ATOM 686 C CA . ASP A 1 92 ? 30.433 -3.657 -54.651 1.00 92.19 92 ASP A CA 1
ATOM 687 C C . ASP A 1 92 ? 30.262 -4.223 -56.075 1.00 92.19 92 ASP A C 1
ATOM 689 O O . ASP A 1 92 ? 30.310 -5.440 -56.253 1.00 92.19 92 ASP A O 1
ATOM 693 N N . VAL A 1 93 ? 30.091 -3.358 -57.084 1.00 90.25 93 VAL A N 1
ATOM 694 C CA . VAL A 1 93 ? 29.797 -3.733 -58.479 1.00 90.25 93 VAL A CA 1
ATOM 695 C C . VAL A 1 93 ? 30.675 -3.008 -59.499 1.00 90.25 93 VAL A C 1
ATOM 697 O O . VAL A 1 93 ? 31.044 -1.852 -59.291 1.00 90.25 93 VAL A O 1
ATOM 700 N N . ASP A 1 94 ? 30.911 -3.702 -60.614 1.00 86.12 94 ASP A N 1
ATOM 701 C CA . ASP A 1 94 ? 31.306 -3.213 -61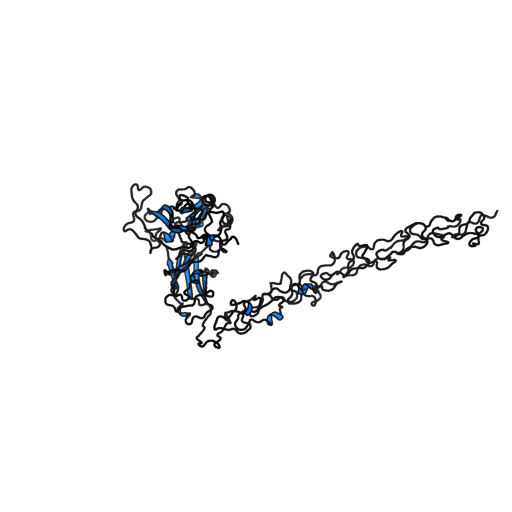.939 1.00 86.12 94 ASP A CA 1
ATOM 702 C C . ASP A 1 94 ? 32.266 -2.006 -61.920 1.00 86.12 94 ASP A C 1
ATOM 704 O O . ASP A 1 94 ? 33.327 -2.092 -61.299 1.00 86.12 94 ASP A O 1
ATOM 708 N N . ASP A 1 95 ? 32.086 -0.906 -62.668 1.00 88.69 95 ASP A N 1
ATOM 709 C CA . ASP A 1 95 ? 30.988 -0.340 -63.505 1.00 88.69 95 ASP A CA 1
ATOM 710 C C . ASP A 1 95 ? 30.033 0.657 -62.817 1.00 88.69 95 ASP A C 1
ATOM 712 O O . ASP A 1 95 ? 29.193 1.298 -63.456 1.00 88.69 95 ASP A O 1
ATOM 716 N N . ALA A 1 96 ? 30.230 0.908 -61.526 1.00 90.50 96 ALA A N 1
ATOM 717 C CA . ALA A 1 96 ? 29.351 1.770 -60.751 1.00 90.50 96 ALA A CA 1
ATOM 718 C C . ALA A 1 96 ? 29.251 3.223 -61.276 1.00 90.50 96 ALA A C 1
ATOM 720 O O . ALA A 1 96 ? 30.222 3.977 -61.372 1.00 90.50 96 ALA A O 1
ATOM 721 N N . PHE A 1 97 ? 28.019 3.680 -61.518 1.00 90.56 97 PHE A N 1
ATOM 722 C CA . PHE A 1 97 ? 27.695 5.084 -61.826 1.00 90.56 97 PHE A CA 1
ATOM 723 C C . PHE A 1 97 ? 27.378 5.927 -60.569 1.00 90.56 97 PHE A C 1
ATOM 725 O O . PHE A 1 97 ? 27.003 7.099 -60.661 1.00 90.56 97 PHE A O 1
ATOM 732 N N . GLY A 1 98 ? 27.518 5.347 -59.378 1.00 91.19 98 GLY A N 1
ATOM 733 C CA . GLY A 1 98 ? 27.333 6.001 -58.085 1.00 91.19 98 GLY A CA 1
ATOM 734 C C . GLY A 1 98 ? 27.603 5.033 -56.935 1.00 91.19 98 GLY A C 1
ATOM 735 O O . GLY A 1 98 ? 27.609 3.825 -57.141 1.00 91.19 98 GLY A O 1
ATOM 736 N N . CYS A 1 99 ? 27.807 5.562 -55.730 1.00 91.50 99 CYS A N 1
ATOM 737 C CA . CYS A 1 99 ? 27.989 4.748 -54.528 1.00 91.50 99 CYS A CA 1
ATOM 738 C C . CYS A 1 99 ? 26.670 4.551 -53.778 1.00 91.50 99 CYS A C 1
ATOM 740 O O . CYS A 1 99 ? 25.857 5.474 -53.668 1.00 91.50 99 CYS A O 1
ATOM 742 N N . TRP A 1 100 ? 26.505 3.371 -53.195 1.00 89.81 100 TRP A N 1
ATOM 743 C CA . TRP A 1 100 ? 25.375 3.016 -52.350 1.00 89.81 100 TRP A CA 1
ATOM 744 C C . TRP A 1 100 ? 25.575 3.523 -50.923 1.00 89.81 100 TRP A C 1
ATOM 746 O O . TRP A 1 100 ? 26.690 3.556 -50.401 1.00 89.81 100 TRP A O 1
ATOM 756 N N . THR A 1 101 ? 24.486 3.925 -50.273 1.00 89.75 101 THR A N 1
ATOM 757 C CA . THR A 1 101 ? 24.480 4.295 -48.852 1.00 89.75 101 THR A CA 1
ATOM 758 C C . THR A 1 101 ? 24.848 3.089 -47.999 1.00 89.75 101 THR A C 1
ATOM 760 O O . THR A 1 101 ? 24.263 2.021 -48.171 1.00 89.75 101 THR A O 1
ATOM 763 N N . CYS A 1 102 ? 25.781 3.246 -47.058 1.00 90.38 102 CYS A N 1
ATOM 764 C CA . CYS A 1 102 ? 26.186 2.146 -46.187 1.00 90.38 102 CYS A CA 1
ATOM 765 C C . CYS A 1 102 ? 24.973 1.594 -45.404 1.00 90.38 102 CYS A C 1
ATOM 767 O O . CYS A 1 102 ? 24.338 2.372 -44.679 1.00 90.38 102 CYS A O 1
ATOM 769 N N . PRO A 1 103 ? 24.639 0.293 -45.511 1.00 91.25 103 PRO A N 1
ATOM 770 C CA . PRO A 1 103 ? 23.398 -0.258 -44.969 1.00 91.25 103 PRO A CA 1
ATOM 771 C C . PRO A 1 103 ? 23.412 -0.298 -43.438 1.00 91.25 103 PRO A C 1
ATOM 773 O O . PRO A 1 103 ? 24.468 -0.461 -42.821 1.00 91.25 103 PRO A O 1
ATOM 776 N N . ALA A 1 104 ? 22.242 -0.145 -42.813 1.00 91.38 104 ALA A N 1
ATOM 777 C CA . ALA A 1 104 ? 22.105 -0.220 -41.358 1.00 91.38 104 ALA A CA 1
ATOM 778 C C . ALA A 1 104 ? 22.687 -1.539 -40.811 1.00 91.38 104 ALA A C 1
ATOM 780 O O . ALA A 1 104 ? 22.582 -2.588 -41.446 1.00 91.38 104 ALA A O 1
ATOM 781 N N . GLY A 1 105 ? 23.336 -1.483 -39.647 1.00 91.50 105 GLY A N 1
ATOM 782 C CA . GLY A 1 105 ? 24.080 -2.617 -39.085 1.00 91.50 105 GLY A CA 1
ATOM 783 C C . GLY A 1 105 ? 25.471 -2.878 -39.683 1.00 91.50 105 GLY A C 1
ATOM 784 O O . GLY A 1 105 ? 26.148 -3.791 -39.210 1.00 91.50 105 GLY A O 1
ATOM 785 N N . TYR A 1 106 ? 25.941 -2.080 -40.651 1.00 93.00 106 TYR A N 1
ATOM 786 C CA . TYR A 1 106 ? 27.296 -2.172 -41.218 1.00 93.00 106 TYR A CA 1
ATOM 787 C C . TYR A 1 106 ? 28.016 -0.815 -41.217 1.00 93.00 106 TYR A C 1
ATOM 789 O O . TYR A 1 106 ? 27.389 0.200 -41.514 1.00 93.00 106 TYR A O 1
ATOM 797 N N . SER A 1 107 ? 29.324 -0.773 -40.934 1.00 92.12 107 SER A N 1
ATOM 798 C CA . SER A 1 107 ? 30.164 0.428 -41.058 1.00 92.12 107 SER A CA 1
ATOM 799 C C . SER A 1 107 ? 30.915 0.506 -42.393 1.00 92.12 107 SER A C 1
ATOM 801 O O . SER A 1 107 ? 31.338 -0.497 -42.972 1.00 92.12 107 SER A O 1
ATOM 803 N N . CYS A 1 108 ? 31.103 1.743 -42.860 1.00 91.25 108 CYS A N 1
ATOM 804 C CA . CYS A 1 108 ? 31.845 2.097 -44.072 1.00 91.25 108 CYS A CA 1
ATOM 805 C C . CYS A 1 108 ? 32.778 3.261 -43.723 1.00 91.25 108 CYS A C 1
ATOM 807 O O . CYS A 1 108 ? 32.546 4.420 -44.072 1.00 91.25 108 CYS A O 1
ATOM 809 N N . GLU A 1 109 ? 33.785 2.953 -42.908 1.00 87.19 109 GLU A N 1
ATOM 810 C CA . GLU A 1 109 ? 34.638 3.943 -42.238 1.00 87.19 109 GLU A CA 1
ATOM 811 C C . GLU A 1 109 ? 35.665 4.583 -43.179 1.00 87.19 109 GLU A C 1
ATOM 813 O O . GLU A 1 109 ? 36.079 5.724 -42.968 1.00 87.19 109 GLU A O 1
ATOM 818 N N . LYS A 1 110 ? 36.076 3.829 -44.205 1.00 88.50 110 LYS A N 1
ATOM 819 C CA . LYS A 1 110 ? 37.150 4.166 -45.141 1.00 88.50 110 LYS A CA 1
ATOM 820 C C . LYS A 1 110 ? 36.588 4.640 -46.478 1.00 88.50 110 LYS A C 1
ATOM 822 O O . LYS A 1 110 ? 35.505 4.229 -46.895 1.00 88.50 110 LYS A O 1
ATOM 827 N N . GLU A 1 111 ? 37.370 5.461 -47.166 1.00 90.44 111 GLU A N 1
ATOM 828 C CA . GLU A 1 111 ? 37.175 5.725 -48.593 1.00 90.44 111 GLU A CA 1
ATOM 829 C C . GLU A 1 111 ? 37.366 4.442 -49.408 1.00 90.44 111 GLU A C 1
ATOM 831 O O . GLU A 1 111 ? 38.068 3.522 -48.977 1.00 90.44 111 GLU A O 1
ATOM 836 N N . ALA A 1 112 ? 36.707 4.378 -50.565 1.00 90.81 112 ALA A N 1
ATOM 837 C CA . ALA A 1 112 ? 36.676 3.203 -51.434 1.00 90.81 112 ALA A CA 1
ATOM 838 C C . ALA A 1 112 ? 36.270 1.897 -50.716 1.00 90.81 112 ALA A C 1
ATOM 840 O O . ALA A 1 112 ? 36.810 0.822 -50.981 1.00 90.81 112 ALA A O 1
ATOM 841 N N . THR A 1 113 ? 35.299 1.975 -49.795 1.00 91.31 113 THR A N 1
ATOM 842 C CA . THR A 1 113 ? 34.717 0.772 -49.183 1.00 91.31 113 THR A CA 1
ATOM 843 C C . THR A 1 113 ? 34.049 -0.083 -50.267 1.00 91.31 113 THR A C 1
ATOM 845 O O . THR A 1 113 ? 33.130 0.372 -50.945 1.00 91.31 113 THR A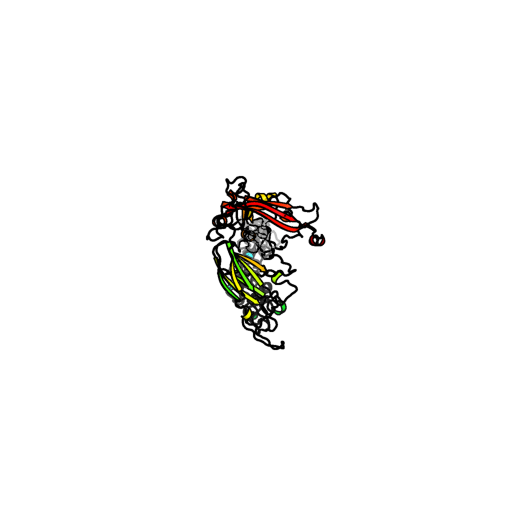 O 1
ATOM 848 N N . VAL A 1 114 ? 34.510 -1.328 -50.410 1.00 91.69 114 VAL A N 1
ATOM 849 C CA . VAL A 1 114 ? 33.916 -2.331 -51.313 1.00 91.69 114 VAL A CA 1
ATOM 850 C C . VAL A 1 114 ? 32.884 -3.173 -50.572 1.00 91.69 114 VAL A C 1
ATOM 852 O O . VAL A 1 114 ? 31.735 -3.260 -50.980 1.00 91.69 114 VAL A O 1
ATOM 855 N N . ILE A 1 115 ? 33.289 -3.760 -49.444 1.00 91.19 115 ILE A N 1
ATOM 856 C CA . ILE A 1 115 ? 32.446 -4.618 -48.607 1.00 91.19 115 ILE A CA 1
ATOM 857 C C . ILE A 1 115 ? 32.245 -3.907 -47.261 1.00 91.19 115 ILE A C 1
ATOM 859 O O . ILE A 1 115 ? 33.224 -3.746 -46.525 1.00 91.19 115 ILE A O 1
ATOM 863 N N . PRO A 1 116 ? 31.016 -3.474 -46.919 1.00 91.25 116 PRO A N 1
ATOM 864 C CA . PRO A 1 116 ? 30.700 -2.924 -45.603 1.00 91.25 116 PRO A CA 1
ATOM 865 C C . PRO A 1 116 ? 31.026 -3.914 -44.476 1.00 91.25 116 PRO A C 1
ATOM 867 O O . PRO A 1 116 ? 30.725 -5.106 -44.570 1.00 91.25 116 PRO A O 1
ATOM 870 N N . ALA A 1 117 ? 31.620 -3.435 -43.383 1.00 92.50 117 ALA A N 1
ATOM 871 C CA . ALA A 1 117 ? 31.964 -4.279 -42.240 1.00 92.50 117 ALA A CA 1
ATOM 872 C C . ALA A 1 117 ? 30.756 -4.422 -41.305 1.00 92.50 117 ALA A C 1
ATOM 874 O O . ALA A 1 117 ? 30.197 -3.419 -40.871 1.00 92.50 117 ALA A O 1
ATOM 875 N N . ILE A 1 118 ? 30.338 -5.647 -40.969 1.00 94.62 118 ILE A N 1
ATOM 876 C CA . ILE A 1 118 ? 29.214 -5.850 -40.040 1.00 94.62 118 ILE A CA 1
ATOM 877 C C . ILE A 1 118 ? 29.550 -5.292 -38.650 1.00 94.62 118 ILE A C 1
ATOM 879 O O . ILE A 1 118 ? 30.627 -5.559 -38.112 1.00 94.62 118 ILE A O 1
ATOM 883 N N . CYS A 1 119 ? 28.621 -4.549 -38.046 1.00 94.00 119 CYS A N 1
ATOM 884 C CA . CYS A 1 119 ? 28.814 -4.007 -36.707 1.00 94.00 119 CYS A CA 1
ATOM 885 C C . CYS A 1 119 ? 28.981 -5.146 -35.687 1.00 94.00 119 CYS A C 1
ATOM 887 O O . CYS A 1 119 ? 28.109 -6.018 -35.610 1.00 94.00 119 CYS A O 1
ATOM 889 N N . PRO A 1 120 ? 30.086 -5.187 -34.919 1.00 94.38 120 PRO A N 1
ATOM 890 C CA . PRO A 1 120 ? 30.341 -6.259 -33.964 1.00 94.38 120 PRO A CA 1
ATOM 891 C C . PRO A 1 120 ? 29.369 -6.210 -32.771 1.00 94.38 120 PRO A C 1
ATOM 893 O O . PRO A 1 120 ? 28.744 -5.174 -32.520 1.00 94.38 120 PRO A O 1
ATOM 896 N N . PRO A 1 121 ? 29.280 -7.292 -31.972 1.00 93.81 121 PRO A N 1
ATOM 897 C CA . PRO A 1 121 ? 28.541 -7.281 -30.716 1.00 93.81 121 PRO A CA 1
ATOM 898 C C . PRO A 1 121 ? 28.973 -6.116 -29.824 1.00 93.81 121 PRO A C 1
ATOM 900 O O . PRO A 1 121 ? 30.151 -5.745 -29.791 1.00 93.81 121 PRO A O 1
ATOM 903 N N . GLY A 1 122 ? 28.007 -5.552 -29.109 1.00 91.69 122 GLY A N 1
ATOM 904 C CA . GLY A 1 122 ? 28.122 -4.323 -28.334 1.00 91.69 122 GLY A CA 1
ATOM 905 C C . GLY A 1 122 ? 27.847 -3.054 -29.138 1.00 91.69 122 GLY A C 1
ATOM 906 O O . GLY A 1 122 ? 27.755 -1.990 -28.540 1.00 91.69 122 GLY A O 1
ATOM 907 N N . THR A 1 123 ? 27.695 -3.131 -30.464 1.00 94.44 123 THR A N 1
ATOM 908 C CA . THR A 1 123 ? 27.512 -1.946 -31.315 1.00 94.44 123 THR A CA 1
ATOM 909 C C . THR A 1 123 ? 26.300 -2.054 -32.240 1.00 94.44 123 THR A C 1
ATOM 911 O O . THR A 1 123 ? 25.837 -3.151 -32.555 1.00 94.44 123 THR A O 1
ATOM 914 N N . TYR A 1 124 ? 25.798 -0.902 -32.681 1.00 92.81 124 TYR A N 1
ATOM 915 C CA . TYR A 1 124 ? 24.703 -0.753 -33.639 1.00 92.81 124 TYR A CA 1
ATOM 916 C C . TYR A 1 124 ? 25.013 0.365 -34.644 1.00 92.81 124 TYR A C 1
ATOM 918 O O . TYR A 1 124 ? 25.865 1.221 -34.394 1.00 92.81 124 TYR A O 1
ATOM 926 N N . ARG A 1 125 ? 24.307 0.406 -35.776 1.00 92.00 125 ARG A N 1
ATOM 927 C CA . ARG A 1 125 ? 24.320 1.578 -36.663 1.00 92.00 125 ARG A CA 1
ATOM 928 C C . ARG A 1 125 ? 22.976 1.767 -37.358 1.00 92.00 125 ARG A C 1
ATOM 930 O O . ARG A 1 125 ? 22.519 0.864 -38.054 1.00 92.00 125 ARG A O 1
ATOM 937 N N . GLY A 1 126 ? 22.416 2.967 -37.203 1.00 88.62 126 GLY A N 1
ATOM 938 C CA . GLY A 1 126 ? 21.178 3.400 -37.845 1.00 88.62 126 GLY A CA 1
ATOM 939 C C . GLY A 1 126 ? 21.287 3.545 -39.358 1.00 88.62 126 GLY A C 1
ATOM 940 O O . GLY A 1 126 ? 22.377 3.725 -39.906 1.00 88.62 126 GLY A O 1
ATOM 941 N N . ASP A 1 127 ? 20.133 3.561 -40.025 1.00 83.88 127 ASP A N 1
ATOM 942 C CA . ASP A 1 127 ? 20.034 4.062 -41.395 1.00 83.88 127 ASP A CA 1
ATOM 943 C C . ASP A 1 127 ? 20.160 5.596 -41.389 1.00 83.88 127 ASP A C 1
ATOM 945 O O . ASP A 1 127 ? 19.188 6.347 -41.300 1.00 83.88 127 ASP A O 1
ATOM 949 N N . SER A 1 128 ? 21.405 6.074 -41.338 1.00 79.25 128 SER A N 1
ATOM 950 C CA . SER A 1 128 ? 21.724 7.494 -41.230 1.00 79.25 128 SER A CA 1
ATOM 951 C C . SER A 1 128 ? 22.941 7.851 -42.069 1.00 79.25 128 SER A C 1
ATOM 953 O O . SER A 1 128 ? 24.057 7.398 -41.810 1.00 79.25 128 SER A O 1
ATOM 955 N N . LEU A 1 129 ? 22.737 8.778 -43.008 1.00 72.56 129 LEU A N 1
ATOM 956 C CA . LEU A 1 129 ? 23.783 9.377 -43.847 1.00 72.56 129 LEU A CA 1
ATOM 957 C C . LEU A 1 129 ? 24.878 10.103 -43.040 1.00 72.56 129 LEU A C 1
ATOM 959 O O . LEU A 1 129 ? 25.938 10.407 -43.577 1.00 72.56 129 LEU A O 1
ATOM 963 N N . LYS A 1 130 ? 24.628 10.407 -41.758 1.00 71.31 130 LYS A N 1
ATOM 964 C CA . LYS A 1 130 ? 25.599 11.049 -40.853 1.00 71.31 130 LYS A CA 1
ATOM 965 C C . LYS A 1 130 ? 26.415 10.044 -40.034 1.00 71.31 130 LYS A C 1
ATOM 967 O O . LYS A 1 130 ? 27.443 10.417 -39.474 1.00 71.31 130 LYS A O 1
ATOM 972 N N . GLN A 1 131 ? 25.973 8.791 -39.936 1.00 75.00 131 GLN A N 1
ATOM 973 C CA . GLN A 1 131 ? 26.674 7.740 -39.201 1.00 75.00 131 GLN A CA 1
ATOM 974 C C . GLN A 1 131 ? 27.473 6.888 -40.187 1.00 75.00 131 GLN A C 1
ATOM 976 O O . GLN A 1 131 ? 26.895 6.232 -41.047 1.00 75.00 131 GLN A O 1
ATOM 981 N N . ARG A 1 132 ? 28.803 6.866 -40.049 1.00 83.75 132 ARG A N 1
ATOM 982 C CA . ARG A 1 132 ? 29.713 6.007 -40.842 1.00 83.75 132 ARG A CA 1
ATOM 983 C C . ARG A 1 132 ? 30.402 4.904 -40.028 1.00 83.75 132 ARG A C 1
ATOM 985 O O . ARG A 1 132 ? 30.948 3.971 -40.609 1.00 83.75 132 ARG A O 1
ATOM 992 N N . PHE A 1 133 ? 30.339 5.016 -38.702 1.00 88.81 133 PHE A N 1
ATOM 993 C CA . PHE A 1 133 ? 30.903 4.097 -37.714 1.00 88.81 133 PHE A CA 1
ATOM 994 C C . PHE A 1 133 ? 29.785 3.318 -37.014 1.00 88.81 133 PHE A C 1
ATOM 996 O O . PHE A 1 133 ? 28.644 3.784 -36.970 1.00 88.81 133 PHE A O 1
ATOM 1003 N N . CYS A 1 134 ? 30.121 2.172 -36.427 1.00 92.19 134 CYS A N 1
ATOM 1004 C CA . CYS A 1 134 ? 29.239 1.498 -35.479 1.00 92.19 134 CYS A CA 1
ATOM 1005 C C . CYS A 1 134 ? 29.308 2.214 -34.123 1.00 92.19 134 CYS A C 1
ATOM 1007 O O . CYS A 1 134 ? 30.391 2.421 -33.581 1.00 92.19 134 CYS A O 1
ATOM 1009 N N . MET A 1 135 ? 28.153 2.599 -33.589 1.00 91.94 135 MET A N 1
ATOM 1010 C CA . MET A 1 135 ? 28.018 3.247 -32.287 1.00 91.94 135 MET A CA 1
ATOM 1011 C C . MET A 1 135 ? 27.933 2.185 -31.192 1.00 91.94 135 MET A C 1
ATOM 1013 O O . MET A 1 135 ? 27.250 1.175 -31.362 1.00 91.94 135 MET A O 1
ATOM 1017 N N . SER A 1 136 ? 28.591 2.409 -30.057 1.00 93.88 136 SER A N 1
ATOM 1018 C CA . SER A 1 136 ? 28.408 1.587 -28.858 1.00 93.88 136 SER A CA 1
ATOM 1019 C C . SER A 1 136 ? 26.944 1.593 -28.411 1.00 93.88 136 SER A C 1
ATOM 1021 O O . SER A 1 136 ? 26.315 2.649 -28.386 1.00 93.88 136 SER A O 1
ATOM 1023 N N . CYS A 1 137 ? 26.403 0.440 -28.005 1.00 93.62 137 CYS A N 1
ATOM 1024 C CA . CYS A 1 137 ? 25.186 0.417 -27.193 1.00 93.62 137 CYS A CA 1
ATOM 1025 C C . CYS A 1 137 ? 25.436 1.273 -25.932 1.00 93.62 137 CYS A C 1
ATOM 1027 O O . CYS A 1 137 ? 26.487 1.094 -25.306 1.00 93.62 137 CYS A O 1
ATOM 1029 N N . PRO A 1 138 ? 24.525 2.193 -25.567 1.00 93.00 138 PRO A N 1
ATOM 1030 C CA . PRO A 1 138 ? 24.711 3.071 -24.414 1.00 93.00 138 PRO A CA 1
ATOM 1031 C C . PRO A 1 138 ? 24.675 2.284 -23.098 1.00 93.00 138 PRO A C 1
ATOM 1033 O O . PRO A 1 138 ? 24.201 1.144 -23.056 1.00 93.00 138 PRO A O 1
ATOM 1036 N N . GLU A 1 139 ? 25.131 2.913 -22.013 1.00 91.00 139 GLU A N 1
ATOM 1037 C CA . GLU A 1 139 ? 24.956 2.377 -20.659 1.00 91.00 139 GLU A CA 1
ATOM 1038 C C . GLU A 1 139 ? 23.484 2.023 -20.367 1.00 91.00 139 GLU A C 1
ATOM 1040 O O . GLU A 1 139 ? 22.548 2.576 -20.948 1.00 91.00 139 GLU A O 1
ATOM 1045 N N . GLY A 1 140 ? 23.277 1.039 -19.492 1.00 89.81 140 GLY A N 1
ATOM 1046 C CA . GLY A 1 140 ? 21.966 0.435 -19.240 1.00 89.81 140 GLY A CA 1
ATOM 1047 C C . GLY A 1 140 ? 21.528 -0.585 -20.302 1.00 89.81 140 GLY A C 1
ATOM 1048 O O . GLY A 1 140 ? 20.549 -1.305 -20.089 1.00 89.81 140 GLY A O 1
ATOM 1049 N N . ARG A 1 141 ? 22.249 -0.706 -21.427 1.00 91.88 141 ARG A N 1
ATOM 1050 C CA . ARG A 1 141 ? 21.960 -1.671 -22.500 1.00 91.88 141 ARG A CA 1
ATOM 1051 C C . ARG A 1 141 ? 23.167 -2.545 -22.856 1.00 91.88 141 ARG A C 1
ATOM 1053 O O . ARG A 1 141 ? 24.312 -2.220 -22.560 1.00 91.88 141 ARG A O 1
ATOM 1060 N N . TYR A 1 142 ? 22.908 -3.675 -23.513 1.00 91.31 142 TYR A N 1
ATOM 1061 C CA . TYR A 1 142 ? 23.931 -4.584 -24.037 1.00 91.31 142 TYR A CA 1
ATOM 1062 C C . TYR A 1 142 ? 23.544 -5.155 -25.410 1.00 91.31 142 TYR A C 1
ATOM 1064 O O . TYR A 1 142 ? 22.380 -5.138 -25.814 1.00 91.31 142 TYR A O 1
ATOM 1072 N N . GLY A 1 143 ? 24.525 -5.689 -26.139 1.00 91.69 143 GLY A N 1
ATOM 1073 C CA . GLY A 1 143 ? 24.314 -6.299 -27.446 1.00 91.69 143 GLY A CA 1
ATOM 1074 C C . GLY A 1 143 ? 25.182 -7.530 -27.708 1.00 91.69 143 GLY A C 1
ATOM 1075 O O . GLY A 1 143 ? 26.357 -7.416 -28.020 1.00 91.69 143 GLY A O 1
ATOM 1076 N N . ASP A 1 144 ? 24.576 -8.711 -27.685 1.00 90.56 144 ASP A N 1
ATOM 1077 C CA . ASP A 1 144 ? 25.192 -10.028 -27.942 1.00 90.56 144 ASP A CA 1
ATOM 1078 C C . ASP A 1 144 ? 25.415 -10.368 -29.432 1.00 90.56 144 ASP A C 1
ATOM 1080 O O . ASP A 1 144 ? 26.420 -10.970 -29.801 1.00 90.56 144 ASP A O 1
ATOM 1084 N N . ARG A 1 145 ? 24.477 -9.981 -30.299 1.00 90.69 145 ARG A N 1
ATOM 1085 C CA . ARG A 1 145 ? 24.508 -10.186 -31.758 1.00 90.69 145 ARG A CA 1
ATOM 1086 C C . ARG A 1 145 ? 25.253 -9.083 -32.526 1.00 90.69 145 ARG A C 1
ATOM 1088 O O . ARG A 1 145 ? 25.250 -7.920 -32.126 1.00 90.69 145 ARG A O 1
ATOM 1095 N N . SER A 1 146 ? 25.827 -9.446 -33.669 1.00 92.75 146 SER A N 1
ATOM 1096 C CA . SER A 1 146 ? 26.327 -8.497 -34.674 1.00 92.75 146 SER A CA 1
ATOM 1097 C C . SER A 1 146 ? 25.181 -7.897 -35.503 1.00 92.75 146 SER A C 1
ATOM 1099 O O . SER A 1 146 ? 24.098 -8.477 -35.567 1.00 92.75 146 SER A O 1
ATOM 1101 N N . GLY A 1 147 ? 25.436 -6.783 -36.194 1.00 91.38 147 GLY A N 1
ATOM 1102 C CA . GLY A 1 147 ? 24.557 -6.260 -37.249 1.00 91.38 147 GLY A CA 1
ATOM 1103 C C . GLY A 1 147 ? 23.310 -5.503 -36.777 1.00 91.38 147 GLY A C 1
ATOM 1104 O O . GLY A 1 147 ? 22.337 -5.440 -37.521 1.00 91.38 147 GLY A O 1
ATOM 1105 N N . ARG A 1 148 ? 23.309 -4.942 -35.559 1.00 92.38 148 ARG A N 1
ATOM 1106 C CA . ARG A 1 148 ? 22.171 -4.164 -35.029 1.00 92.38 148 ARG A CA 1
ATOM 1107 C C . ARG A 1 148 ? 21.929 -2.875 -35.814 1.00 92.38 148 ARG A C 1
ATOM 1109 O O . ARG A 1 148 ? 22.870 -2.119 -36.067 1.00 92.38 148 ARG A O 1
ATOM 1116 N N . THR A 1 149 ? 20.672 -2.604 -36.143 1.00 92.38 149 THR A N 1
ATOM 1117 C CA . THR A 1 149 ? 20.234 -1.494 -36.996 1.00 92.38 149 THR A CA 1
ATOM 1118 C C . THR A 1 149 ? 19.662 -0.315 -36.205 1.00 92.38 149 THR A C 1
ATOM 1120 O O . THR A 1 149 ? 19.588 0.783 -36.745 1.00 92.38 149 THR A O 1
ATOM 1123 N N . SER A 1 150 ? 19.320 -0.483 -34.925 1.00 90.88 150 SER A N 1
ATOM 1124 C CA . SER A 1 150 ? 18.888 0.596 -34.023 1.00 90.88 150 SER A CA 1
ATOM 1125 C C . SER A 1 150 ? 19.534 0.500 -32.635 1.00 90.88 150 SER A C 1
ATOM 1127 O O . SER A 1 150 ? 20.014 -0.554 -32.219 1.00 90.88 150 SER A O 1
ATOM 1129 N N . VAL A 1 151 ? 19.490 1.607 -31.884 1.00 90.12 151 VAL A N 1
ATOM 1130 C CA . VAL A 1 151 ? 19.769 1.620 -30.437 1.00 90.12 151 VAL A CA 1
ATOM 1131 C C . VAL A 1 151 ? 18.746 0.776 -29.670 1.00 90.12 151 VAL A C 1
ATOM 1133 O O . VAL A 1 151 ? 19.070 0.183 -28.643 1.00 90.12 151 VAL A O 1
ATOM 1136 N N . ASP A 1 152 ? 17.525 0.665 -30.198 1.00 90.12 152 ASP A N 1
ATOM 1137 C CA . ASP A 1 152 ? 16.451 -0.133 -29.605 1.00 90.12 152 ASP A CA 1
ATOM 1138 C C . ASP A 1 152 ? 16.682 -1.642 -29.745 1.00 90.12 152 ASP A C 1
ATOM 1140 O O . ASP A 1 152 ? 16.178 -2.408 -28.925 1.00 90.12 152 ASP A O 1
ATOM 1144 N N . ASP A 1 153 ? 17.519 -2.068 -30.700 1.00 89.31 153 ASP A N 1
ATOM 1145 C CA . ASP A 1 153 ? 17.959 -3.462 -30.806 1.00 89.31 153 ASP A CA 1
ATOM 1146 C C . ASP A 1 153 ? 18.926 -3.845 -29.672 1.00 89.31 153 ASP A C 1
ATOM 1148 O O . ASP A 1 153 ? 19.130 -5.035 -29.404 1.00 89.31 153 ASP A O 1
ATOM 1152 N N . CYS A 1 154 ? 19.576 -2.868 -29.024 1.00 92.25 154 CYS A N 1
ATOM 1153 C CA . CYS A 1 154 ? 20.377 -3.110 -27.826 1.00 92.25 154 CYS A CA 1
ATOM 1154 C C . CYS A 1 154 ? 19.432 -3.459 -26.668 1.00 92.25 154 CYS A C 1
ATOM 1156 O O . CYS A 1 154 ? 18.597 -2.647 -26.257 1.00 92.25 154 CYS A O 1
ATOM 1158 N N . TYR A 1 155 ? 19.584 -4.663 -26.120 1.00 91.44 155 TYR A N 1
ATOM 1159 C CA . TYR A 1 155 ? 18.753 -5.164 -25.034 1.00 91.44 155 TYR A CA 1
ATOM 1160 C C . TYR A 1 155 ? 18.961 -4.330 -23.773 1.00 91.44 155 TYR A C 1
ATOM 1162 O O . TYR A 1 155 ? 20.097 -4.064 -23.380 1.00 91.44 155 TYR A O 1
ATOM 1170 N N . ILE A 1 156 ? 17.865 -3.935 -23.128 1.00 91.38 156 ILE A N 1
ATOM 1171 C CA . ILE A 1 156 ? 17.899 -3.306 -21.806 1.00 91.38 156 ILE A CA 1
ATOM 1172 C C . ILE A 1 156 ? 18.399 -4.349 -20.800 1.00 91.38 156 ILE A C 1
ATOM 1174 O O . ILE A 1 156 ? 18.029 -5.519 -20.881 1.00 91.38 156 ILE A O 1
ATOM 1178 N N . CYS A 1 157 ? 19.267 -3.946 -19.876 1.00 89.69 157 CYS A N 1
ATOM 1179 C CA . CYS A 1 157 ? 19.708 -4.828 -18.803 1.00 89.69 157 CYS A CA 1
ATOM 1180 C C . CYS A 1 157 ? 18.568 -5.092 -17.808 1.00 89.69 157 CYS A C 1
ATOM 1182 O O . CYS A 1 157 ? 17.918 -4.153 -17.353 1.00 89.69 157 CYS A O 1
ATOM 1184 N N . ASP A 1 158 ? 18.330 -6.362 -17.475 1.00 90.94 158 ASP A N 1
ATOM 1185 C CA . ASP A 1 158 ? 17.288 -6.755 -16.519 1.00 90.94 158 ASP A CA 1
ATOM 1186 C C . ASP A 1 158 ? 17.539 -6.144 -15.126 1.00 90.94 158 ASP A C 1
ATOM 1188 O O . ASP A 1 158 ? 18.688 -6.002 -14.701 1.00 90.94 158 ASP A O 1
ATOM 1192 N N . ALA A 1 159 ? 16.458 -5.845 -14.403 1.00 91.00 159 ALA A N 1
ATOM 1193 C CA . ALA A 1 159 ? 16.484 -5.368 -13.023 1.00 91.00 159 ALA A CA 1
ATOM 1194 C C . ALA A 1 159 ? 17.315 -6.271 -12.093 1.00 91.00 159 ALA A C 1
ATOM 1196 O O . ALA A 1 159 ? 17.426 -7.483 -12.293 1.00 91.00 159 ALA A O 1
ATOM 1197 N N . GLY A 1 160 ? 17.888 -5.665 -11.053 1.00 90.31 160 GLY A N 1
ATOM 1198 C CA . GLY A 1 160 ? 18.826 -6.321 -10.137 1.00 90.31 160 GLY A CA 1
ATOM 1199 C C . GLY A 1 160 ? 20.269 -6.370 -10.655 1.00 90.31 160 GLY A C 1
ATOM 1200 O O . GLY A 1 160 ? 21.125 -6.953 -9.993 1.00 90.31 160 GLY A O 1
ATOM 1201 N N . TRP A 1 161 ? 20.569 -5.735 -11.793 1.00 90.88 161 TRP A N 1
ATOM 1202 C CA . TRP A 1 161 ? 21.912 -5.668 -12.376 1.00 90.88 161 TRP A CA 1
ATOM 1203 C C . TRP A 1 161 ? 22.272 -4.253 -12.837 1.00 90.88 161 TRP A C 1
ATOM 1205 O O . TRP A 1 161 ? 21.406 -3.470 -13.223 1.00 90.88 161 TRP A O 1
ATOM 1215 N N . VAL A 1 162 ? 23.570 -3.949 -12.845 1.00 90.06 162 VAL A N 1
ATOM 1216 C CA . VAL A 1 162 ? 24.139 -2.675 -13.297 1.00 90.06 162 VAL A CA 1
ATOM 1217 C C . VAL A 1 162 ? 24.874 -2.861 -14.627 1.00 90.06 162 VAL A C 1
ATOM 1219 O O . VAL A 1 162 ? 25.660 -3.791 -14.826 1.00 90.06 162 VAL A O 1
ATOM 1222 N N . CYS A 1 163 ? 24.639 -1.940 -15.558 1.00 87.94 163 CYS A N 1
ATOM 1223 C CA . CYS A 1 163 ? 25.275 -1.902 -16.873 1.00 87.94 163 CYS A CA 1
ATOM 1224 C C . CYS A 1 163 ? 25.938 -0.543 -17.131 1.00 87.94 163 CYS A C 1
ATOM 1226 O O . CYS A 1 163 ? 25.584 0.161 -18.070 1.00 87.94 163 CYS A O 1
ATOM 1228 N N . GLY A 1 164 ? 26.921 -0.185 -16.303 1.00 81.94 164 GLY A N 1
ATOM 1229 C CA . GLY A 1 164 ? 27.697 1.058 -16.422 1.00 81.94 164 GLY A CA 1
ATOM 1230 C C . GLY A 1 164 ? 28.880 1.010 -17.394 1.00 81.94 164 GLY A C 1
ATOM 1231 O O . GLY A 1 164 ? 29.913 1.603 -17.115 1.00 81.94 164 GLY A O 1
ATOM 1232 N N . THR A 1 165 ? 28.790 0.236 -18.480 1.00 86.00 165 THR A N 1
ATOM 1233 C CA . THR A 1 165 ? 29.805 0.249 -19.548 1.00 86.00 165 THR A CA 1
ATOM 1234 C C . THR A 1 165 ? 29.131 0.330 -20.908 1.00 86.00 165 THR A C 1
ATOM 1236 O O . THR A 1 165 ? 28.308 -0.519 -21.256 1.00 86.00 165 THR A O 1
ATOM 1239 N N . GLU A 1 166 ? 29.499 1.343 -21.692 1.00 89.38 166 GLU A N 1
ATOM 1240 C CA . GLU A 1 166 ? 29.130 1.407 -23.104 1.00 89.38 166 GLU A CA 1
ATOM 1241 C C . GLU A 1 166 ? 29.705 0.214 -23.878 1.00 89.38 166 GLU A C 1
ATOM 1243 O O . GLU A 1 166 ? 30.765 -0.331 -23.560 1.00 89.38 166 GLU A O 1
ATOM 1248 N N . GLY A 1 167 ? 29.019 -0.187 -24.946 1.00 88.94 167 GLY A N 1
ATOM 1249 C CA . GLY A 1 167 ? 29.525 -1.211 -25.857 1.00 88.94 167 GLY A CA 1
ATOM 1250 C C . GLY A 1 167 ? 29.449 -2.635 -25.299 1.00 88.94 167 GLY A C 1
ATOM 1251 O O . GLY A 1 167 ? 30.107 -3.543 -25.821 1.00 88.94 167 GLY A O 1
ATOM 1252 N N . ARG A 1 168 ? 28.678 -2.855 -24.224 1.00 89.06 168 ARG A N 1
ATOM 1253 C CA . ARG A 1 168 ? 28.612 -4.141 -23.524 1.00 89.06 168 ARG A CA 1
ATOM 1254 C C . ARG A 1 168 ? 28.120 -5.262 -24.443 1.00 89.06 168 ARG A C 1
ATOM 1256 O O . ARG A 1 168 ? 27.049 -5.175 -25.036 1.00 89.06 168 ARG A O 1
ATOM 1263 N N . LYS A 1 169 ? 28.889 -6.353 -24.522 1.00 89.62 169 LYS A N 1
ATOM 1264 C CA . LYS A 1 169 ? 28.620 -7.490 -25.427 1.00 89.62 169 LYS A CA 1
ATOM 1265 C C . LYS A 1 169 ? 27.812 -8.612 -24.779 1.00 89.62 169 LYS A C 1
ATOM 1267 O O . LYS A 1 169 ? 27.029 -9.277 -25.442 1.00 89.62 169 LYS A O 1
ATOM 1272 N N . THR A 1 170 ? 28.006 -8.847 -23.487 1.00 84.62 170 THR A N 1
ATOM 1273 C CA . THR A 1 170 ? 27.379 -9.949 -22.745 1.00 84.62 170 THR A CA 1
ATOM 1274 C C . THR A 1 170 ? 26.291 -9.442 -21.809 1.00 84.62 170 THR A C 1
ATOM 1276 O O . THR A 1 170 ? 26.359 -8.318 -21.311 1.00 84.62 170 THR A O 1
ATOM 1279 N N . LYS A 1 171 ? 25.296 -10.292 -21.540 1.00 81.38 171 LYS A N 1
ATOM 1280 C CA . LYS A 1 171 ? 24.256 -10.020 -20.543 1.00 81.38 171 LYS A CA 1
ATOM 1281 C C . LYS A 1 171 ? 24.893 -9.867 -19.146 1.00 81.38 171 LYS A C 1
ATOM 1283 O O . LYS A 1 171 ? 25.830 -10.610 -18.854 1.00 81.38 171 LYS A O 1
ATOM 1288 N N . PRO A 1 172 ? 24.415 -8.960 -18.270 1.00 75.31 172 PRO A N 1
ATOM 1289 C CA . PRO A 1 172 ? 24.981 -8.762 -16.931 1.00 75.31 172 PRO A CA 1
ATOM 1290 C C . PRO A 1 172 ? 25.116 -10.015 -16.065 1.00 75.31 172 PRO A C 1
ATOM 1292 O O . PRO A 1 172 ? 26.085 -10.134 -15.323 1.00 75.31 172 PRO A O 1
ATOM 1295 N N . GLN A 1 173 ? 24.191 -10.963 -16.213 1.00 70.12 173 GLN A N 1
ATOM 1296 C CA . GLN A 1 173 ? 23.989 -12.100 -15.307 1.00 70.12 173 GLN A CA 1
ATOM 1297 C C . GLN A 1 173 ? 25.162 -13.083 -15.166 1.00 70.12 173 GLN A C 1
ATOM 1299 O O . GLN A 1 173 ? 25.111 -13.974 -14.323 1.00 70.12 173 GLN A O 1
ATOM 1304 N N . THR A 1 174 ? 26.213 -12.942 -15.973 1.00 69.06 174 THR A N 1
ATOM 1305 C CA . THR A 1 174 ? 27.427 -13.766 -15.887 1.00 69.06 174 THR A CA 1
ATOM 1306 C C . THR A 1 174 ? 28.537 -13.150 -15.030 1.00 69.06 174 THR A C 1
ATOM 1308 O O . THR A 1 174 ? 29.573 -13.788 -14.870 1.00 69.06 174 THR A O 1
ATOM 1311 N N . ASP A 1 175 ? 28.373 -11.924 -14.522 1.00 77.38 175 ASP A N 1
ATOM 1312 C CA . ASP A 1 175 ? 29.399 -11.207 -13.751 1.00 77.38 175 ASP A CA 1
ATOM 1313 C C . ASP A 1 175 ? 28.833 -10.670 -12.429 1.00 77.38 175 ASP A C 1
ATOM 1315 O O . ASP A 1 175 ? 28.108 -9.676 -12.399 1.00 77.38 175 ASP A O 1
ATOM 1319 N N . LEU A 1 176 ? 29.197 -11.328 -11.324 1.00 75.69 176 LEU A N 1
ATOM 1320 C CA . LEU A 1 176 ? 28.756 -10.990 -9.966 1.00 75.69 176 LEU A CA 1
ATOM 1321 C C . LEU A 1 176 ? 29.153 -9.571 -9.524 1.00 75.69 176 LEU A C 1
ATOM 1323 O O . LEU A 1 176 ? 28.483 -9.010 -8.664 1.00 75.69 176 LEU A O 1
ATOM 1327 N N . ASN A 1 177 ? 30.182 -8.961 -10.127 1.00 79.75 177 ASN A N 1
ATOM 1328 C CA . ASN A 1 177 ? 30.574 -7.577 -9.824 1.00 79.75 177 ASN A CA 1
ATOM 1329 C C . ASN A 1 177 ? 29.583 -6.540 -10.381 1.00 79.75 177 ASN A C 1
ATOM 1331 O O . ASN A 1 177 ? 29.680 -5.358 -10.065 1.00 79.75 177 ASN A O 1
ATOM 1335 N N . LEU A 1 178 ? 28.661 -6.976 -11.244 1.00 85.19 178 LEU A N 1
ATOM 1336 C CA . LEU A 1 178 ? 27.662 -6.148 -11.919 1.00 85.19 178 LEU A CA 1
ATOM 1337 C C . LEU A 1 178 ? 26.236 -6.501 -11.471 1.00 85.19 178 LEU A C 1
ATOM 1339 O O . LEU A 1 178 ? 25.258 -6.067 -12.080 1.00 85.19 178 LEU A O 1
ATOM 1343 N N . LEU A 1 179 ? 26.120 -7.274 -10.390 1.00 90.31 179 LEU A N 1
ATOM 1344 C CA . LEU A 1 179 ? 24.905 -7.412 -9.599 1.00 90.31 179 LEU A CA 1
ATOM 1345 C C . LEU A 1 179 ? 24.590 -6.063 -8.918 1.00 90.31 179 LEU A C 1
ATOM 1347 O O . LEU A 1 179 ? 25.504 -5.286 -8.641 1.00 90.31 179 LEU A O 1
ATOM 1351 N N . CYS A 1 180 ? 23.315 -5.753 -8.660 1.00 92.12 180 CYS A N 1
ATOM 1352 C CA . CYS A 1 180 ? 22.945 -4.495 -8.001 1.00 92.12 180 CYS A CA 1
ATOM 1353 C C . CYS A 1 180 ? 23.682 -4.351 -6.657 1.00 92.12 180 CYS A C 1
ATOM 1355 O O . CYS A 1 180 ? 23.626 -5.300 -5.869 1.00 92.12 180 CYS A O 1
ATOM 1357 N N . PRO A 1 181 ? 24.361 -3.223 -6.370 1.00 92.00 181 PRO A N 1
ATOM 1358 C CA . PRO A 1 181 ? 25.090 -3.064 -5.121 1.00 92.00 181 PRO A CA 1
ATOM 1359 C C . PRO A 1 181 ? 24.179 -3.235 -3.896 1.00 92.00 181 PRO A C 1
ATOM 1361 O O . PRO A 1 181 ? 23.031 -2.785 -3.913 1.00 92.00 181 PRO A O 1
ATOM 1364 N N . PRO A 1 182 ? 24.668 -3.866 -2.817 1.00 93.12 182 PRO A N 1
ATOM 1365 C CA . PRO A 1 182 ? 23.889 -4.013 -1.597 1.00 93.12 182 PRO A CA 1
ATOM 1366 C C . PRO A 1 182 ? 23.582 -2.626 -1.003 1.00 93.12 182 PRO A C 1
ATOM 1368 O O . PRO A 1 182 ? 24.420 -1.724 -1.019 1.00 93.12 182 PRO A O 1
ATOM 1371 N N . GLY A 1 183 ? 22.358 -2.442 -0.510 1.00 92.69 183 GLY A N 1
ATOM 1372 C CA . GLY A 1 183 ? 21.802 -1.144 -0.116 1.00 92.69 183 GLY A CA 1
ATOM 1373 C C . GLY A 1 183 ? 21.180 -0.330 -1.260 1.00 92.69 183 GLY A C 1
ATOM 1374 O O . GLY A 1 183 ? 20.682 0.765 -1.012 1.00 92.69 183 GLY A O 1
ATOM 1375 N N . GLN A 1 184 ? 21.157 -0.828 -2.498 1.00 94.44 184 GLN A N 1
ATOM 1376 C CA . GLN A 1 184 ? 20.537 -0.153 -3.648 1.00 94.44 184 GLN A CA 1
ATOM 1377 C C . GLN A 1 184 ? 19.456 -1.025 -4.296 1.00 94.44 184 GLN A C 1
ATOM 1379 O O . GLN A 1 184 ? 19.405 -2.239 -4.098 1.00 94.44 184 GLN A O 1
ATOM 1384 N N . VAL A 1 185 ? 18.582 -0.390 -5.076 1.00 94.19 185 VAL A N 1
ATOM 1385 C CA . VAL A 1 185 ? 17.519 -1.035 -5.854 1.00 94.19 185 VAL A CA 1
ATOM 1386 C C . VAL A 1 185 ? 17.766 -0.725 -7.327 1.00 94.19 185 VAL A C 1
ATOM 1388 O O . VAL A 1 185 ? 17.808 0.438 -7.707 1.00 94.19 185 VAL A O 1
ATOM 1391 N N . CYS A 1 186 ? 17.915 -1.737 -8.183 1.00 93.88 186 CYS A N 1
ATOM 1392 C CA . CYS A 1 186 ? 18.235 -1.515 -9.598 1.00 93.88 186 CYS A CA 1
ATOM 1393 C C . CYS A 1 186 ? 17.042 -1.871 -10.502 1.00 93.88 186 CYS A C 1
ATOM 1395 O O . CYS A 1 186 ? 16.774 -3.061 -10.700 1.00 93.88 186 CYS A O 1
ATOM 1397 N N . PRO A 1 187 ? 16.306 -0.882 -11.051 1.00 92.94 187 PRO A N 1
ATOM 1398 C CA . PRO A 1 187 ? 15.350 -1.085 -12.142 1.00 92.94 187 PRO A CA 1
ATOM 1399 C C . PRO A 1 187 ? 15.959 -1.691 -13.420 1.00 92.94 187 PRO A C 1
ATOM 1401 O O . PRO A 1 187 ? 17.164 -1.903 -13.540 1.00 92.94 187 PRO A O 1
ATOM 1404 N N . ASN A 1 188 ? 15.113 -1.945 -14.423 1.00 92.00 188 ASN A N 1
ATOM 1405 C CA . ASN A 1 188 ? 15.597 -2.294 -15.760 1.00 92.00 188 ASN A CA 1
ATOM 1406 C C . ASN A 1 188 ? 16.423 -1.130 -16.337 1.00 92.00 188 ASN A C 1
ATOM 1408 O O . ASN A 1 188 ? 15.952 0.006 -16.378 1.00 92.00 188 ASN A O 1
ATOM 1412 N N . GLY A 1 189 ? 17.622 -1.423 -16.834 1.00 89.62 189 GLY A N 1
ATOM 1413 C CA . GLY A 1 189 ? 18.494 -0.456 -17.499 1.00 89.62 189 GLY A CA 1
ATOM 1414 C C . GLY A 1 189 ? 19.360 0.406 -16.578 1.00 89.62 189 GLY A C 1
ATOM 1415 O O . GLY A 1 189 ? 19.894 1.409 -17.040 1.00 89.62 189 GLY A O 1
ATOM 1416 N N . THR A 1 190 ? 19.531 0.042 -15.303 1.00 91.38 190 THR A N 1
ATOM 1417 C CA . THR A 1 190 ? 20.356 0.810 -14.356 1.00 91.38 190 THR A CA 1
ATOM 1418 C C . THR A 1 190 ? 21.815 0.957 -14.820 1.00 91.38 190 THR A C 1
ATOM 1420 O O . THR A 1 190 ? 22.534 -0.023 -15.038 1.00 91.38 190 THR A O 1
ATOM 1423 N N . THR A 1 191 ? 22.268 2.208 -14.934 1.00 90.50 191 THR A N 1
ATOM 1424 C CA . THR A 1 191 ? 23.679 2.585 -15.131 1.00 90.50 191 THR A CA 1
ATOM 1425 C C . THR A 1 191 ? 24.425 2.651 -13.794 1.00 90.50 191 THR A C 1
ATOM 1427 O O . THR A 1 191 ? 23.811 2.594 -12.727 1.00 90.50 191 THR A O 1
ATOM 1430 N N . GLN A 1 192 ? 25.755 2.801 -13.820 1.00 84.69 192 GLN A N 1
ATOM 1431 C CA . GLN A 1 192 ? 26.539 2.895 -12.580 1.00 84.69 192 GLN A CA 1
ATOM 1432 C C . GLN A 1 192 ? 26.214 4.154 -11.760 1.00 84.69 192 GLN A C 1
ATOM 1434 O O . GLN A 1 192 ? 26.300 4.115 -10.535 1.00 84.69 192 GLN A O 1
ATOM 1439 N N . ALA A 1 193 ? 25.838 5.252 -12.424 1.00 84.69 193 ALA A N 1
ATOM 1440 C CA . ALA A 1 193 ? 25.392 6.474 -11.760 1.00 84.69 193 ALA A CA 1
ATOM 1441 C C . ALA A 1 193 ? 23.979 6.307 -11.178 1.00 84.69 193 ALA A C 1
ATOM 1443 O O . ALA A 1 193 ? 23.770 6.548 -9.990 1.00 84.69 193 ALA A O 1
ATOM 1444 N N . MET A 1 194 ? 23.035 5.798 -11.982 1.00 85.12 194 MET A N 1
ATOM 1445 C CA . MET A 1 194 ? 21.638 5.617 -11.567 1.00 85.12 194 MET A CA 1
ATOM 1446 C C . MET A 1 194 ? 21.482 4.671 -10.373 1.00 85.12 194 MET A C 1
ATOM 1448 O O . MET A 1 194 ? 20.523 4.809 -9.623 1.00 85.12 194 MET A O 1
ATOM 1452 N N . SER A 1 195 ? 22.401 3.722 -10.155 1.00 84.50 195 SER A N 1
ATOM 1453 C CA . SER A 1 195 ? 22.308 2.812 -9.005 1.00 84.50 195 SER A CA 1
ATOM 1454 C C . SER A 1 195 ? 22.330 3.557 -7.658 1.00 84.50 195 SER A C 1
ATOM 1456 O O . SER A 1 195 ? 21.703 3.114 -6.701 1.00 84.50 195 SER A O 1
ATOM 1458 N N . GLN A 1 196 ? 22.981 4.727 -7.587 1.00 83.75 196 GLN A N 1
ATOM 1459 C CA . GLN A 1 196 ? 23.013 5.566 -6.382 1.00 83.75 196 GLN A CA 1
ATOM 1460 C C . GLN A 1 196 ? 21.746 6.418 -6.187 1.00 83.75 196 GLN A C 1
ATOM 1462 O O . GLN A 1 196 ? 21.492 6.871 -5.073 1.00 83.75 196 GLN A O 1
ATOM 1467 N N . GLU A 1 197 ? 20.942 6.620 -7.235 1.00 89.38 197 GLU A N 1
ATOM 1468 C CA . GLU A 1 197 ? 19.702 7.415 -7.192 1.00 89.38 197 GLU A CA 1
ATOM 1469 C C . GLU A 1 197 ? 18.510 6.628 -6.619 1.00 89.38 197 GLU A C 1
ATOM 1471 O O . GLU A 1 197 ? 17.522 7.223 -6.190 1.00 89.38 197 GLU A O 1
ATOM 1476 N N . PHE A 1 198 ? 18.619 5.296 -6.563 1.00 89.88 198 PHE A N 1
ATOM 1477 C CA . PHE A 1 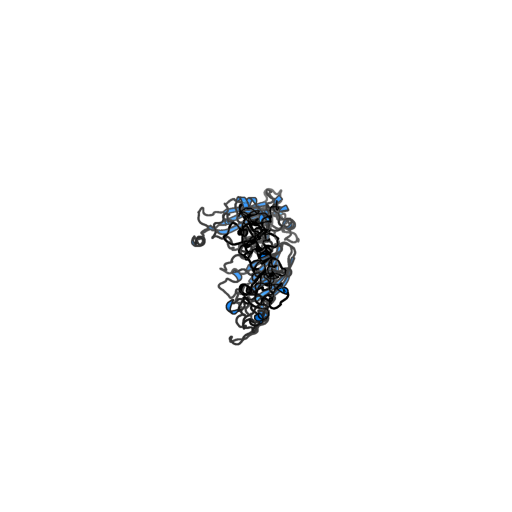198 ? 17.601 4.379 -6.043 1.00 89.88 198 PHE A CA 1
ATOM 1478 C C . PHE A 1 198 ? 18.098 3.665 -4.766 1.00 89.88 198 PHE A C 1
ATOM 1480 O O . PHE A 1 198 ? 18.434 2.476 -4.801 1.00 89.88 198 PHE A O 1
ATOM 1487 N N . PRO A 1 199 ? 18.189 4.368 -3.619 1.00 92.56 199 PRO A N 1
ATOM 1488 C CA . PRO A 1 199 ? 18.573 3.751 -2.354 1.00 92.56 199 PRO A CA 1
ATOM 1489 C C . PRO A 1 199 ? 17.505 2.760 -1.875 1.00 92.56 199 PRO A C 1
ATOM 1491 O O . PRO A 1 199 ? 16.314 2.949 -2.116 1.00 92.56 199 PRO A O 1
ATOM 1494 N N . CYS A 1 200 ? 17.928 1.739 -1.127 1.00 94.12 200 CYS A N 1
ATOM 1495 C CA . CYS A 1 200 ? 17.009 0.868 -0.393 1.00 94.12 200 CYS A CA 1
ATOM 1496 C C . CYS A 1 200 ? 16.056 1.699 0.489 1.00 94.12 200 CYS A C 1
ATOM 1498 O O . CYS A 1 200 ? 16.551 2.604 1.172 1.00 94.12 200 CYS A O 1
ATOM 1500 N N . PRO A 1 201 ? 14.737 1.432 0.510 1.00 94.12 201 PRO A N 1
ATOM 1501 C CA . PRO A 1 201 ? 13.802 2.173 1.352 1.00 94.12 201 PRO A CA 1
ATOM 1502 C C . PRO A 1 201 ? 14.042 1.902 2.845 1.00 94.12 201 PRO A C 1
ATOM 1504 O O . PRO A 1 201 ? 14.251 0.762 3.261 1.00 94.12 201 PRO A O 1
ATOM 1507 N N . GLY A 1 202 ? 13.978 2.951 3.669 1.00 91.62 202 GLY A N 1
ATOM 1508 C CA . GLY A 1 202 ? 14.065 2.831 5.125 1.00 91.62 202 GLY A CA 1
ATOM 1509 C C . GLY A 1 202 ? 13.002 1.887 5.702 1.00 91.62 202 GLY A C 1
ATOM 1510 O O . GLY A 1 202 ? 11.878 1.811 5.208 1.00 91.62 202 GLY A O 1
ATOM 1511 N N . GLY A 1 203 ? 13.374 1.149 6.747 1.00 92.06 203 GLY A N 1
ATOM 1512 C CA . GLY A 1 203 ? 12.595 0.039 7.307 1.00 92.06 203 GLY A CA 1
ATOM 1513 C C . GLY A 1 203 ? 12.876 -1.311 6.647 1.00 92.06 203 GLY A C 1
ATOM 1514 O O . GLY A 1 203 ? 12.386 -2.331 7.127 1.00 92.06 203 GLY A O 1
ATOM 1515 N N . TYR A 1 204 ? 13.715 -1.345 5.611 1.00 95.12 204 TYR A N 1
ATOM 1516 C CA . TYR A 1 204 ? 14.151 -2.552 4.911 1.00 95.12 204 TYR A CA 1
ATOM 1517 C C . TYR A 1 204 ? 15.678 -2.547 4.754 1.00 95.12 204 TYR A C 1
ATOM 1519 O O . TYR A 1 204 ? 16.329 -1.511 4.905 1.00 95.12 204 TYR A O 1
ATOM 1527 N N . PHE A 1 205 ? 16.262 -3.709 4.469 1.00 95.38 205 PHE A N 1
ATOM 1528 C CA . PHE A 1 205 ? 17.659 -3.829 4.057 1.00 95.38 205 PHE A CA 1
ATOM 1529 C C . PHE A 1 205 ? 17.735 -4.551 2.713 1.00 95.38 205 PHE A C 1
ATOM 1531 O O . PHE A 1 205 ? 17.061 -5.552 2.503 1.00 95.38 205 PHE A O 1
ATOM 1538 N N . CYS A 1 206 ? 18.566 -4.065 1.797 1.00 95.50 206 CYS A N 1
ATOM 1539 C CA . CYS A 1 206 ? 18.618 -4.602 0.441 1.00 95.50 206 CYS A CA 1
ATOM 1540 C C . CYS A 1 206 ? 19.929 -5.378 0.247 1.00 95.50 206 CYS A C 1
ATOM 1542 O O . CYS A 1 206 ? 20.992 -4.749 0.233 1.00 95.50 206 CYS A O 1
ATOM 1544 N N . PRO A 1 207 ? 19.909 -6.716 0.103 1.00 94.38 207 PRO A N 1
ATOM 1545 C CA . PRO A 1 207 ? 21.091 -7.467 -0.305 1.00 94.38 207 PRO A CA 1
ATOM 1546 C C . PRO A 1 207 ? 21.465 -7.152 -1.761 1.00 94.38 207 PRO A C 1
ATOM 1548 O O . PRO A 1 207 ? 20.708 -6.519 -2.509 1.00 94.38 207 PRO A O 1
ATOM 1551 N N . ALA A 1 208 ? 22.640 -7.615 -2.184 1.00 92.88 208 ALA A N 1
ATOM 1552 C CA . ALA A 1 208 ? 23.074 -7.455 -3.566 1.00 92.88 208 ALA A CA 1
ATOM 1553 C C . ALA A 1 208 ? 22.090 -8.133 -4.544 1.00 92.88 208 ALA A C 1
ATOM 1555 O O . ALA A 1 208 ? 21.640 -9.257 -4.321 1.00 92.88 208 ALA A O 1
ATOM 1556 N N . GLY A 1 209 ? 21.762 -7.448 -5.640 1.00 91.56 209 GLY A N 1
ATOM 1557 C CA . GLY A 1 209 ? 20.820 -7.925 -6.662 1.00 91.56 209 GLY A CA 1
ATOM 1558 C C . GLY A 1 209 ? 19.365 -7.490 -6.475 1.00 91.56 209 GLY A C 1
ATOM 1559 O O . GLY A 1 209 ? 18.502 -7.936 -7.230 1.00 91.56 209 GLY A O 1
ATOM 1560 N N . THR A 1 210 ? 19.075 -6.617 -5.505 1.00 94.25 210 THR A N 1
ATOM 1561 C CA . THR A 1 210 ? 17.702 -6.182 -5.209 1.00 94.25 210 THR A CA 1
ATOM 1562 C C . THR A 1 210 ? 17.038 -5.452 -6.388 1.00 94.25 210 THR A C 1
ATOM 1564 O O . THR A 1 210 ? 17.614 -4.569 -7.031 1.00 94.25 210 THR A O 1
ATOM 1567 N N . THR A 1 211 ? 15.784 -5.823 -6.656 1.00 94.56 211 THR A N 1
ATOM 1568 C CA . THR A 1 211 ? 14.929 -5.280 -7.722 1.00 94.56 211 THR A CA 1
ATOM 1569 C C . THR A 1 211 ? 13.799 -4.422 -7.135 1.00 94.56 211 THR A C 1
ATOM 1571 O O . THR A 1 211 ? 13.459 -4.593 -5.964 1.00 94.56 211 THR A O 1
ATOM 1574 N N . PRO A 1 212 ? 13.121 -3.569 -7.928 1.00 92.62 212 PRO A N 1
ATOM 1575 C CA . PRO A 1 212 ? 11.937 -2.839 -7.461 1.00 92.62 212 PRO A CA 1
ATOM 1576 C C . PRO A 1 212 ? 10.775 -3.728 -6.984 1.00 92.62 212 PRO A C 1
ATOM 1578 O O . PRO A 1 212 ? 9.913 -3.247 -6.255 1.00 92.62 212 PRO A O 1
ATOM 1581 N N . ALA A 1 213 ? 10.738 -5.004 -7.385 1.00 91.44 213 ALA A N 1
ATOM 1582 C CA . ALA A 1 213 ? 9.741 -5.964 -6.912 1.00 91.44 213 ALA A CA 1
ATOM 1583 C C . ALA A 1 213 ? 10.121 -6.580 -5.554 1.00 91.44 213 ALA A C 1
ATOM 1585 O O . ALA A 1 213 ? 9.245 -6.787 -4.725 1.00 91.44 213 ALA A O 1
ATOM 1586 N N . SER A 1 214 ? 11.416 -6.828 -5.322 1.00 92.12 214 SER A N 1
ATOM 1587 C CA . SER A 1 214 ? 11.941 -7.507 -4.126 1.00 92.12 214 SER A CA 1
ATOM 1588 C C . SER A 1 214 ? 12.443 -6.556 -3.028 1.00 92.12 214 SER A C 1
ATOM 1590 O O . SER A 1 214 ? 12.932 -7.000 -1.993 1.00 92.12 214 SER A O 1
ATOM 1592 N N . GLN A 1 215 ? 12.350 -5.236 -3.230 1.00 91.19 215 GLN A N 1
ATOM 1593 C CA . GLN A 1 215 ? 12.850 -4.220 -2.286 1.00 91.19 215 GLN A CA 1
ATOM 1594 C C . GLN A 1 215 ? 12.161 -4.233 -0.908 1.00 91.19 215 GLN A C 1
ATOM 1596 O O . GLN A 1 215 ? 12.673 -3.626 0.029 1.00 91.19 215 GLN A O 1
ATOM 1601 N N . PHE A 1 216 ? 11.018 -4.918 -0.783 1.00 93.25 216 PHE A N 1
ATOM 1602 C CA . PHE A 1 216 ? 10.253 -5.048 0.461 1.00 93.25 216 PHE A CA 1
ATOM 1603 C C . PHE A 1 216 ? 10.306 -6.461 1.076 1.00 93.25 216 PHE A C 1
ATOM 1605 O O . PHE A 1 216 ? 9.708 -6.693 2.124 1.00 93.25 216 PHE A O 1
ATOM 1612 N N . ASP A 1 217 ? 11.048 -7.402 0.480 1.00 93.81 217 ASP A N 1
ATOM 1613 C CA . ASP A 1 217 ? 11.131 -8.795 0.961 1.00 93.81 217 ASP A CA 1
ATOM 1614 C C . ASP A 1 217 ? 11.923 -8.918 2.280 1.00 93.81 217 ASP A C 1
ATOM 1616 O O . ASP A 1 217 ? 11.777 -9.879 3.038 1.00 93.81 217 ASP A O 1
ATOM 1620 N N . HIS A 1 218 ? 12.774 -7.930 2.562 1.00 92.88 218 HIS A N 1
ATOM 1621 C CA . HIS A 1 218 ? 13.761 -7.942 3.638 1.00 92.88 218 HIS A CA 1
ATOM 1622 C C . HIS A 1 218 ? 13.510 -6.805 4.638 1.00 92.88 218 HIS A C 1
ATOM 1624 O O . HIS A 1 218 ? 14.246 -5.821 4.709 1.00 92.88 218 HIS A O 1
ATOM 1630 N N . ILE A 1 219 ? 12.434 -6.948 5.418 1.00 94.81 219 ILE A N 1
ATOM 1631 C CA . ILE A 1 219 ? 12.094 -6.048 6.534 1.00 94.81 219 ILE A CA 1
ATOM 1632 C C . ILE A 1 219 ? 13.282 -5.951 7.502 1.00 94.81 219 ILE A C 1
ATOM 1634 O O . ILE A 1 219 ? 13.898 -6.963 7.845 1.00 94.81 219 ILE A O 1
ATOM 1638 N N . CYS A 1 220 ? 13.580 -4.738 7.975 1.00 95.12 220 CYS A N 1
ATOM 1639 C CA . CYS A 1 220 ? 14.640 -4.487 8.947 1.00 95.12 220 CYS A CA 1
ATOM 1640 C C . CYS A 1 220 ? 14.467 -5.384 10.188 1.00 95.12 220 CYS A C 1
ATOM 1642 O O . CYS A 1 220 ? 13.394 -5.338 10.803 1.00 95.12 220 CYS A O 1
ATOM 1644 N N . PRO A 1 221 ? 15.466 -6.202 10.573 1.00 95.25 221 PRO A N 1
ATOM 1645 C CA . PRO A 1 221 ? 15.313 -7.138 11.679 1.00 95.25 221 PRO A CA 1
ATOM 1646 C C . PRO A 1 221 ? 15.066 -6.425 13.008 1.00 95.25 221 PRO A C 1
ATOM 1648 O O . PRO A 1 221 ? 15.670 -5.391 13.293 1.00 95.25 221 PRO A O 1
ATOM 1651 N N . ALA A 1 222 ? 14.219 -7.014 13.854 1.00 93.19 222 ALA A N 1
ATOM 1652 C CA . ALA A 1 222 ? 13.995 -6.500 15.200 1.00 93.19 222 ALA A CA 1
ATOM 1653 C C . ALA A 1 222 ? 15.318 -6.414 15.984 1.00 93.19 222 ALA A C 1
ATOM 1655 O O . ALA A 1 222 ? 16.188 -7.279 15.860 1.00 93.19 222 ALA A O 1
ATOM 1656 N N . GLY A 1 223 ? 15.460 -5.363 16.786 1.00 93.44 223 GLY A N 1
ATOM 1657 C CA . GLY A 1 223 ? 16.707 -4.996 17.457 1.00 93.44 223 GLY A CA 1
ATOM 1658 C C . GLY A 1 223 ? 17.613 -4.081 16.638 1.00 93.44 223 GLY A C 1
ATOM 1659 O O . GLY A 1 223 ? 18.636 -3.646 17.157 1.00 93.44 223 GLY A O 1
ATOM 1660 N N . TYR A 1 224 ? 17.245 -3.739 15.405 1.00 95.12 224 TYR A N 1
ATOM 1661 C CA . TYR A 1 224 ? 17.992 -2.826 14.540 1.00 95.12 224 TYR A CA 1
ATOM 1662 C C . TYR A 1 224 ? 17.068 -1.758 13.949 1.00 95.12 224 TYR A C 1
ATOM 1664 O O . TYR A 1 224 ? 15.844 -1.899 13.970 1.00 95.12 224 TYR A O 1
ATOM 1672 N N . PHE A 1 225 ? 17.657 -0.688 13.419 1.00 93.38 225 PHE A N 1
ATOM 1673 C CA . PHE A 1 225 ? 16.962 0.277 12.570 1.00 93.38 225 PHE A CA 1
ATOM 1674 C C . PHE A 1 225 ? 17.686 0.409 11.228 1.00 93.38 225 PHE A C 1
ATOM 1676 O O . PHE A 1 225 ? 18.912 0.392 11.164 1.00 93.38 225 PHE A O 1
ATOM 1683 N N . CYS A 1 226 ? 16.928 0.548 10.145 1.00 95.00 226 CYS A N 1
ATOM 1684 C CA . CYS A 1 226 ? 17.460 0.574 8.788 1.00 95.00 226 CYS A CA 1
ATOM 1685 C C . CYS A 1 226 ? 17.013 1.868 8.117 1.00 95.00 226 CYS A C 1
ATOM 1687 O O . CYS A 1 226 ? 15.847 2.005 7.754 1.00 95.00 226 CYS A O 1
ATOM 1689 N N . PHE A 1 227 ? 17.928 2.822 7.963 1.00 93.44 227 PHE A N 1
ATOM 1690 C CA . PHE A 1 227 ? 17.673 4.035 7.186 1.00 93.44 227 PHE A CA 1
ATOM 1691 C C . PHE A 1 227 ? 17.823 3.758 5.684 1.00 93.44 227 PHE A C 1
ATOM 1693 O O . PHE A 1 227 ? 18.206 2.657 5.273 1.00 93.44 227 PHE A O 1
ATOM 1700 N N . ASN A 1 228 ? 17.514 4.751 4.849 1.00 93.19 228 ASN A N 1
ATOM 1701 C CA . ASN A 1 228 ? 17.666 4.611 3.403 1.00 93.19 228 ASN A CA 1
ATOM 1702 C C . ASN A 1 228 ? 19.092 4.158 3.044 1.00 93.19 228 ASN A C 1
ATOM 1704 O O . ASN A 1 228 ? 20.057 4.662 3.608 1.00 93.19 228 ASN A O 1
ATOM 1708 N N . MET A 1 229 ? 19.227 3.264 2.065 1.00 92.56 229 MET A N 1
ATOM 1709 C CA . MET A 1 229 ? 20.512 2.702 1.615 1.00 92.56 229 MET A CA 1
ATOM 1710 C C . MET A 1 229 ? 21.142 1.623 2.531 1.00 92.56 229 MET A C 1
ATOM 1712 O O . MET A 1 229 ? 22.309 1.269 2.361 1.00 92.56 229 MET A O 1
ATOM 1716 N N . THR A 1 230 ? 20.389 1.054 3.482 1.00 94.81 230 THR A N 1
ATOM 1717 C CA . THR A 1 230 ? 20.878 -0.034 4.359 1.00 94.81 230 THR A CA 1
ATOM 1718 C C . THR A 1 230 ? 21.037 -1.372 3.614 1.00 94.81 230 THR A C 1
ATOM 1720 O O . THR A 1 230 ? 20.158 -1.778 2.852 1.00 94.81 230 THR A O 1
ATOM 1723 N N . SER A 1 231 ? 22.139 -2.087 3.867 1.00 94.56 231 SER A N 1
ATOM 1724 C CA . SER A 1 231 ? 22.450 -3.408 3.303 1.00 94.56 231 SER A CA 1
ATOM 1725 C C . SER A 1 231 ? 22.349 -4.549 4.321 1.00 94.56 231 SER A C 1
ATOM 1727 O O . SER A 1 231 ? 22.271 -4.333 5.530 1.00 94.56 231 SER A O 1
ATOM 1729 N N . ASP A 1 232 ? 22.408 -5.784 3.820 1.00 91.25 232 ASP A N 1
ATOM 1730 C CA . ASP A 1 232 ? 22.463 -7.045 4.576 1.00 91.25 232 ASP A CA 1
ATOM 1731 C C . ASP A 1 232 ? 23.707 -7.203 5.476 1.00 91.25 232 ASP A C 1
ATOM 1733 O O . ASP A 1 232 ? 23.704 -7.973 6.446 1.00 91.25 232 ASP A O 1
ATOM 1737 N N . GLU A 1 233 ? 24.761 -6.430 5.212 1.00 89.44 233 GLU A N 1
ATOM 1738 C CA . GLU A 1 233 ? 25.900 -6.288 6.121 1.00 89.44 233 GLU A CA 1
ATOM 1739 C C . GLU A 1 233 ? 25.796 -5.047 7.016 1.00 89.44 233 GLU A C 1
ATOM 1741 O O . GLU A 1 233 ? 26.104 -5.137 8.209 1.00 89.44 233 GLU A O 1
ATOM 1746 N N . SER A 1 234 ? 25.353 -3.898 6.485 1.00 92.62 234 SER A N 1
ATOM 1747 C CA . SER A 1 234 ? 25.394 -2.635 7.230 1.00 92.62 234 SER A CA 1
ATOM 1748 C C . SER A 1 234 ? 24.306 -2.508 8.292 1.00 92.62 234 SER A C 1
ATOM 1750 O O . SER A 1 234 ? 24.576 -1.873 9.307 1.00 92.62 234 SER A O 1
ATOM 1752 N N . TYR A 1 235 ? 23.147 -3.173 8.164 1.00 92.19 235 TYR A N 1
ATOM 1753 C CA . TYR A 1 235 ? 22.081 -3.091 9.181 1.00 92.19 235 TYR A CA 1
ATOM 1754 C C . TYR A 1 235 ? 22.577 -3.452 10.593 1.00 92.19 235 TYR A C 1
ATOM 1756 O O . TYR A 1 235 ? 22.150 -2.866 11.585 1.00 92.19 235 TYR A O 1
ATOM 1764 N N . LYS A 1 236 ? 23.551 -4.370 10.690 1.00 92.94 236 LYS A N 1
ATOM 1765 C CA . LYS A 1 236 ? 24.157 -4.825 11.955 1.00 92.94 236 LYS A CA 1
ATOM 1766 C C . LYS A 1 236 ? 24.933 -3.724 12.687 1.00 92.94 236 LYS A C 1
ATOM 1768 O O . LYS A 1 236 ? 25.209 -3.869 13.875 1.00 92.94 236 LYS A O 1
ATOM 1773 N N . GLN A 1 237 ? 25.291 -2.645 11.989 1.00 93.00 237 GLN A N 1
ATOM 1774 C CA . GLN A 1 237 ? 25.975 -1.470 12.535 1.00 93.00 237 GLN A CA 1
ATOM 1775 C C . GLN A 1 237 ? 25.002 -0.492 13.213 1.00 93.00 237 GLN A C 1
ATOM 1777 O O . GLN A 1 237 ? 25.450 0.433 13.889 1.00 93.00 237 GLN A O 1
ATOM 1782 N N . PHE A 1 238 ? 23.690 -0.712 13.071 1.00 92.75 238 PHE A N 1
ATOM 1783 C CA . PHE A 1 238 ? 22.623 0.166 13.557 1.00 92.75 238 PHE A CA 1
ATOM 1784 C C . PHE A 1 238 ? 21.725 -0.551 14.589 1.00 92.75 238 PHE A C 1
ATOM 1786 O O . PHE A 1 238 ? 20.518 -0.696 14.375 1.00 92.75 238 PHE A O 1
ATOM 1793 N N . PRO A 1 239 ? 22.297 -1.073 15.697 1.00 94.88 239 PRO A N 1
ATOM 1794 C CA . PRO A 1 239 ? 21.513 -1.696 16.754 1.00 94.88 239 PRO A CA 1
ATOM 1795 C C . PRO A 1 239 ? 20.624 -0.658 17.440 1.00 94.88 239 PRO A C 1
ATOM 1797 O O . PRO A 1 239 ? 20.965 0.523 17.524 1.00 94.88 239 PRO A O 1
ATOM 1800 N N . CYS A 1 240 ? 19.504 -1.122 17.986 1.00 93.94 240 CYS A N 1
ATOM 1801 C CA . CYS A 1 240 ? 18.592 -0.294 18.757 1.00 93.94 240 CYS A CA 1
ATOM 1802 C C . CYS A 1 240 ? 19.323 0.428 19.897 1.00 93.94 240 CYS A C 1
ATOM 1804 O O . CYS A 1 240 ? 20.153 -0.172 20.586 1.00 93.94 240 CYS A O 1
ATOM 1806 N N . GLU A 1 241 ? 19.017 1.706 20.100 1.00 93.50 241 GLU A N 1
ATOM 1807 C CA . GLU A 1 241 ? 19.688 2.539 21.097 1.00 93.50 241 GLU A CA 1
ATOM 1808 C C . GLU A 1 241 ? 19.378 2.077 22.529 1.00 93.50 241 GLU A C 1
ATOM 1810 O O . GLU A 1 241 ? 18.276 1.614 22.831 1.00 93.50 241 GLU A O 1
ATOM 1815 N N . LYS A 1 242 ? 20.345 2.237 23.444 1.00 91.56 242 LYS A N 1
ATOM 1816 C CA . LYS A 1 242 ? 20.158 1.882 24.858 1.00 91.56 242 LYS A CA 1
ATOM 1817 C C . LYS A 1 242 ? 18.975 2.667 25.449 1.00 91.56 242 LYS A C 1
ATOM 1819 O O . LYS A 1 242 ? 18.975 3.896 25.408 1.00 91.56 242 LYS A O 1
ATOM 1824 N N . GLY A 1 243 ? 18.007 1.976 26.052 1.00 87.00 243 GLY A N 1
ATOM 1825 C CA . GLY A 1 243 ? 16.790 2.592 26.597 1.00 87.00 243 GLY A CA 1
ATOM 1826 C C . GLY A 1 243 ? 15.630 2.707 25.603 1.00 87.00 243 GLY A C 1
ATOM 1827 O O . GLY A 1 243 ? 14.628 3.346 25.919 1.00 87.00 243 GLY A O 1
ATOM 1828 N N . TYR A 1 244 ? 15.748 2.085 24.431 1.00 89.94 244 TYR A N 1
ATOM 1829 C CA . TYR A 1 244 ? 14.701 1.963 23.420 1.00 89.94 244 TYR A CA 1
ATOM 1830 C C . TYR A 1 244 ? 14.543 0.495 22.988 1.00 89.94 244 TYR A C 1
ATOM 1832 O O . TYR A 1 244 ? 15.396 -0.345 23.281 1.00 89.94 244 TYR A O 1
ATOM 1840 N N . TYR A 1 245 ? 13.450 0.170 22.302 1.00 88.38 245 TYR A N 1
ATOM 1841 C CA . TYR A 1 245 ? 13.215 -1.145 21.709 1.00 88.38 245 TYR A CA 1
ATOM 1842 C C . TYR A 1 245 ? 12.757 -1.008 20.253 1.00 88.38 245 TYR A C 1
ATOM 1844 O O . TYR A 1 245 ? 11.946 -0.148 19.919 1.00 88.38 245 TYR A O 1
ATOM 1852 N N . CYS A 1 246 ? 13.269 -1.873 19.380 1.00 92.50 246 CYS A N 1
ATOM 1853 C CA . CYS A 1 246 ? 13.080 -1.778 17.938 1.00 92.50 246 CYS A CA 1
ATOM 1854 C C . CYS A 1 246 ? 12.356 -3.033 17.430 1.00 92.50 246 CYS A C 1
ATOM 1856 O O . CYS A 1 246 ? 13.010 -4.066 17.264 1.00 92.50 246 CYS A O 1
ATOM 1858 N N . PRO A 1 247 ? 11.031 -2.987 17.188 1.00 89.94 247 PRO A N 1
ATOM 1859 C CA . PRO A 1 247 ? 10.340 -4.049 16.455 1.00 89.94 247 PRO A CA 1
ATOM 1860 C C . PRO A 1 247 ? 10.846 -4.132 14.996 1.00 89.94 247 PRO A C 1
ATOM 1862 O O . PRO A 1 247 ? 11.631 -3.282 14.569 1.00 89.94 247 PRO A O 1
ATOM 1865 N N . PRO A 1 248 ? 10.427 -5.136 14.200 1.00 92.62 248 PRO A N 1
ATOM 1866 C CA . PRO A 1 248 ? 10.775 -5.183 12.783 1.00 92.62 248 PRO A CA 1
ATOM 1867 C C . PRO A 1 248 ? 10.337 -3.912 12.040 1.00 92.62 248 PRO A C 1
ATOM 1869 O O . PRO A 1 248 ? 9.244 -3.399 12.279 1.00 92.62 248 PRO A O 1
ATOM 1872 N N . GLY A 1 249 ? 11.164 -3.436 11.109 1.00 91.06 249 GLY A N 1
ATOM 1873 C CA . GLY A 1 249 ? 10.810 -2.340 10.199 1.00 91.06 249 GLY A CA 1
ATOM 1874 C C . GLY A 1 249 ? 11.086 -0.911 10.688 1.00 91.06 249 GLY A C 1
ATOM 1875 O O . GLY A 1 249 ? 10.641 0.035 10.042 1.00 91.06 249 GLY A O 1
ATOM 1876 N N . VAL A 1 250 ? 11.819 -0.710 11.791 1.00 91.94 250 VAL A N 1
ATOM 1877 C CA . VAL A 1 250 ? 12.169 0.645 12.268 1.00 91.94 250 VAL A CA 1
ATOM 1878 C C . VAL A 1 250 ? 13.100 1.360 11.274 1.00 91.94 250 VAL A C 1
ATOM 1880 O O . VAL A 1 250 ? 14.133 0.827 10.868 1.00 91.94 250 VAL A O 1
ATOM 1883 N N . ILE A 1 251 ? 12.730 2.586 10.889 1.00 90.75 251 ILE A N 1
ATOM 1884 C CA . ILE A 1 251 ? 13.325 3.310 9.749 1.00 90.75 251 ILE A CA 1
ATOM 1885 C C . ILE A 1 251 ? 14.513 4.225 10.099 1.00 90.75 251 ILE A C 1
ATOM 1887 O O . ILE A 1 251 ? 15.214 4.692 9.206 1.00 90.75 251 ILE A O 1
ATOM 1891 N N . MET A 1 252 ? 14.713 4.562 11.376 1.00 89.81 252 MET A N 1
ATOM 1892 C CA . MET A 1 252 ? 15.727 5.522 11.844 1.00 89.81 252 MET A CA 1
ATOM 1893 C C . MET A 1 252 ? 15.953 5.372 13.367 1.00 89.81 252 MET A C 1
ATOM 1895 O O . MET A 1 252 ? 15.206 4.617 13.993 1.00 89.81 252 MET A O 1
ATOM 1899 N N . PRO A 1 253 ? 16.937 6.060 13.987 1.00 88.88 253 PRO A N 1
ATOM 1900 C CA . PRO A 1 253 ? 17.185 5.959 15.425 1.00 88.88 253 PRO A CA 1
ATOM 1901 C C . PRO A 1 253 ? 15.923 6.231 16.268 1.00 88.88 253 PRO A C 1
ATOM 1903 O O . PRO A 1 253 ? 15.280 7.270 16.074 1.00 88.88 253 PRO A O 1
ATOM 1906 N N . PRO A 1 254 ? 15.568 5.350 17.222 1.00 86.12 254 PRO A N 1
ATOM 1907 C CA . PRO A 1 254 ? 14.414 5.526 18.105 1.00 86.12 254 PRO A CA 1
ATOM 1908 C C . PRO A 1 254 ? 14.358 6.873 18.835 1.00 86.12 254 PRO A C 1
ATOM 1910 O O . PRO A 1 254 ? 13.274 7.424 19.010 1.00 86.12 254 PRO A O 1
ATOM 1913 N N . SER A 1 255 ? 15.509 7.439 19.209 1.00 85.19 255 SER A N 1
ATOM 1914 C CA . SER A 1 255 ? 15.612 8.765 19.830 1.00 85.19 255 SER A CA 1
ATOM 1915 C C . SER A 1 255 ? 15.045 9.910 18.980 1.00 85.19 255 SER A C 1
ATOM 1917 O O . SER A 1 255 ? 14.604 10.912 19.546 1.00 85.19 255 SER A O 1
ATOM 1919 N N . LEU A 1 256 ? 15.011 9.764 17.650 1.00 86.19 256 LEU A N 1
ATOM 1920 C CA . LEU A 1 256 ? 14.450 10.746 16.712 1.00 86.19 256 LEU A CA 1
ATOM 1921 C C . LEU A 1 256 ? 12.960 10.512 16.412 1.00 86.19 256 LEU A C 1
ATOM 1923 O O . LEU A 1 256 ? 12.275 11.439 15.989 1.00 86.19 256 LEU A O 1
ATOM 1927 N N . LEU A 1 257 ? 12.446 9.304 16.667 1.00 75.62 257 LEU A N 1
ATOM 1928 C CA . LEU A 1 257 ? 11.039 8.919 16.464 1.00 75.62 257 LEU A CA 1
ATOM 1929 C C . LEU A 1 257 ? 10.135 9.250 17.671 1.00 75.62 257 LEU A C 1
ATOM 1931 O O . LEU A 1 257 ? 8.940 8.959 17.660 1.00 75.62 257 LEU A O 1
ATOM 1935 N N . GLY A 1 258 ? 10.684 9.870 18.720 1.00 64.44 258 GLY A N 1
ATOM 1936 C CA . GLY A 1 258 ? 9.934 10.300 19.901 1.00 64.44 258 GLY A CA 1
ATOM 1937 C C . GLY A 1 258 ? 9.739 9.196 20.946 1.00 64.44 258 GLY A C 1
ATOM 1938 O O . GLY A 1 258 ? 10.631 8.391 21.208 1.00 64.44 258 GLY A O 1
ATOM 1939 N N . SER A 1 259 ? 8.586 9.192 21.619 1.00 63.19 259 SER A N 1
ATOM 1940 C CA . SER A 1 259 ? 8.296 8.267 22.727 1.00 63.19 259 SER A CA 1
ATOM 1941 C C . SER A 1 259 ? 7.882 6.859 22.287 1.00 63.19 259 SER A C 1
ATOM 1943 O O . SER A 1 259 ? 7.974 5.946 23.101 1.00 63.19 259 SER A O 1
ATOM 1945 N N . GLN A 1 260 ? 7.475 6.660 21.026 1.00 72.19 260 GLN A N 1
ATOM 1946 C CA . GLN A 1 260 ? 6.862 5.414 20.531 1.00 72.19 260 GLN A CA 1
ATOM 1947 C C . GLN A 1 260 ? 7.692 4.152 20.823 1.00 72.19 260 GLN A C 1
ATOM 1949 O O . GLN A 1 260 ? 7.148 3.120 21.211 1.00 72.19 260 GLN A O 1
ATOM 1954 N N . PHE A 1 261 ? 9.013 4.251 20.667 1.00 81.06 261 PHE A N 1
ATOM 1955 C CA . PHE A 1 261 ? 9.959 3.139 20.808 1.00 81.06 261 PHE A CA 1
ATOM 1956 C C . PHE A 1 261 ? 10.806 3.223 22.083 1.00 81.06 261 PHE A C 1
ATOM 1958 O O . PHE A 1 261 ? 11.753 2.457 22.257 1.00 81.06 261 PHE A O 1
ATOM 1965 N N . ARG A 1 262 ? 10.522 4.178 22.975 1.00 82.44 262 ARG A N 1
ATOM 1966 C CA . ARG A 1 262 ? 11.281 4.352 24.218 1.00 82.44 262 ARG A CA 1
ATOM 1967 C C . ARG A 1 262 ? 10.864 3.290 25.234 1.00 82.44 262 ARG A C 1
ATOM 1969 O O . ARG A 1 262 ? 9.678 3.008 25.387 1.00 82.44 262 ARG A O 1
ATOM 1976 N N . CYS A 1 263 ? 11.825 2.732 25.968 1.00 75.75 263 CYS A N 1
ATOM 1977 C CA . CYS A 1 263 ? 11.500 1.952 27.158 1.00 75.75 263 CYS A CA 1
ATOM 1978 C C . CYS A 1 263 ? 10.752 2.837 28.178 1.00 75.75 263 CYS A C 1
ATOM 1980 O O . CYS A 1 263 ? 11.092 4.016 28.326 1.00 75.75 263 CYS A O 1
ATOM 1982 N N . PRO A 1 264 ? 9.749 2.307 28.897 1.00 69.56 264 PRO A N 1
ATOM 1983 C CA . PRO A 1 264 ? 9.011 3.074 29.897 1.00 69.56 264 PRO A CA 1
ATOM 1984 C C . PRO A 1 264 ? 9.890 3.757 30.952 1.00 69.56 264 PRO A C 1
ATOM 1986 O O . PRO A 1 264 ? 10.976 3.276 31.284 1.00 69.56 264 PRO A O 1
ATOM 1989 N N . LEU A 1 265 ? 9.410 4.864 31.528 1.00 63.19 265 LEU A N 1
ATOM 1990 C CA . LEU A 1 265 ? 10.155 5.605 32.553 1.00 63.19 265 LEU A CA 1
ATOM 1991 C C . LEU A 1 265 ? 10.519 4.695 33.743 1.00 63.19 265 LEU A C 1
ATOM 1993 O O . LEU A 1 265 ? 9.677 3.971 34.266 1.00 63.19 265 LEU A O 1
ATOM 1997 N N . GLY A 1 266 ? 11.786 4.736 34.168 1.00 63.72 266 GLY A N 1
ATOM 1998 C CA . GLY A 1 266 ? 12.338 3.833 35.191 1.00 63.72 266 GLY A CA 1
ATOM 1999 C C . GLY A 1 266 ? 12.841 2.481 34.658 1.00 63.72 266 GLY A C 1
ATOM 2000 O O . GLY A 1 266 ? 13.417 1.692 35.413 1.00 63.72 266 GLY A O 1
ATOM 2001 N N . THR A 1 267 ? 12.690 2.223 33.358 1.00 71.25 267 THR A N 1
ATOM 2002 C CA . THR A 1 267 ? 13.294 1.081 32.661 1.00 71.25 267 THR A CA 1
ATOM 2003 C C . THR A 1 267 ? 14.301 1.548 31.607 1.00 71.25 267 THR A C 1
ATOM 2005 O O . THR A 1 267 ? 14.273 2.680 31.129 1.00 71.25 267 THR A O 1
ATOM 2008 N N . THR A 1 268 ? 15.230 0.669 31.260 1.00 82.19 268 THR A N 1
ATOM 2009 C CA . THR A 1 268 ? 16.187 0.811 30.165 1.00 82.19 268 THR A CA 1
ATOM 2010 C C . THR A 1 268 ? 16.251 -0.516 29.416 1.00 82.19 268 THR A C 1
ATOM 2012 O O . THR A 1 268 ? 15.699 -1.516 29.856 1.00 82.19 268 THR A O 1
ATOM 2015 N N . SER A 1 269 ? 16.955 -0.557 28.304 1.00 87.38 269 SER A N 1
ATOM 2016 C CA . SER A 1 269 ? 17.275 -1.784 27.579 1.00 87.38 269 SER A CA 1
ATOM 2017 C C . SER A 1 269 ? 18.773 -1.817 27.325 1.00 87.38 269 SER A C 1
ATOM 2019 O O . SER A 1 269 ? 19.424 -0.777 27.403 1.00 87.38 269 SER A O 1
ATOM 2021 N N . ASP A 1 270 ? 19.330 -2.978 26.999 1.00 90.88 270 ASP A N 1
ATOM 2022 C CA . ASP A 1 270 ? 20.644 -3.023 26.362 1.00 90.88 270 ASP A CA 1
ATOM 2023 C C . ASP A 1 270 ? 20.512 -2.659 24.876 1.00 90.88 270 ASP A C 1
ATOM 2025 O O . ASP A 1 270 ? 19.425 -2.723 24.292 1.00 90.88 270 ASP A O 1
ATOM 2029 N N . ALA A 1 271 ? 21.623 -2.257 24.256 1.00 92.06 271 ALA A N 1
ATOM 2030 C CA . ALA A 1 271 ? 21.628 -1.961 22.829 1.00 92.06 271 ALA A CA 1
ATOM 2031 C C . ALA A 1 271 ? 21.237 -3.211 22.020 1.00 92.06 271 ALA A C 1
ATOM 2033 O O . ALA A 1 271 ? 21.724 -4.310 22.288 1.00 92.06 271 ALA A O 1
ATOM 2034 N N . GLY A 1 272 ? 20.375 -3.036 21.020 1.00 91.69 272 GLY A N 1
ATOM 2035 C CA . GLY A 1 272 ? 19.848 -4.138 20.211 1.00 91.69 272 GLY A CA 1
ATOM 2036 C C . GLY A 1 272 ? 18.526 -4.752 20.695 1.00 91.69 272 GLY A C 1
ATOM 2037 O O . GLY A 1 272 ? 18.142 -5.808 20.198 1.00 91.69 272 GLY A O 1
ATOM 2038 N N . ALA A 1 273 ? 17.819 -4.132 21.647 1.00 91.19 273 ALA A N 1
ATOM 2039 C CA . ALA A 1 273 ? 16.560 -4.677 22.156 1.00 91.19 273 ALA A CA 1
ATOM 2040 C C . ALA A 1 273 ? 15.449 -4.757 21.091 1.00 91.19 273 ALA A C 1
ATOM 2042 O O . ALA A 1 273 ? 15.116 -3.772 20.431 1.00 91.19 273 ALA A O 1
ATOM 2043 N N . ILE A 1 274 ? 14.849 -5.941 20.951 1.00 87.06 274 ILE A N 1
ATOM 2044 C CA . ILE A 1 274 ? 13.941 -6.312 19.849 1.00 87.06 274 ILE A CA 1
ATOM 2045 C C . ILE A 1 274 ? 12.465 -5.994 20.120 1.00 87.06 274 ILE A C 1
ATOM 2047 O O . ILE A 1 274 ? 11.630 -6.045 19.221 1.00 87.06 274 ILE A O 1
ATOM 2051 N N . SER A 1 275 ? 12.108 -5.763 21.383 1.00 81.19 275 SER A N 1
ATOM 2052 C CA . SER A 1 275 ? 10.728 -5.543 21.828 1.00 81.19 275 SER A CA 1
ATOM 2053 C C . SER A 1 275 ? 10.696 -4.967 23.243 1.00 81.19 275 SER A C 1
ATOM 2055 O O . SER A 1 275 ? 11.671 -5.090 23.986 1.00 81.19 275 SER A O 1
ATOM 2057 N N . ILE A 1 276 ? 9.553 -4.404 23.639 1.00 73.06 276 ILE A N 1
ATOM 2058 C CA . ILE A 1 276 ? 9.334 -3.843 24.981 1.00 73.06 276 ILE A CA 1
ATOM 2059 C C . ILE A 1 276 ? 9.597 -4.857 26.113 1.00 73.06 276 ILE A C 1
ATOM 2061 O O . ILE A 1 276 ? 10.041 -4.475 27.190 1.00 73.06 276 ILE A O 1
ATOM 2065 N N . TYR A 1 277 ? 9.438 -6.161 25.848 1.00 69.69 277 TYR A N 1
ATOM 2066 C CA . TYR A 1 277 ? 9.744 -7.249 26.789 1.00 69.69 277 TYR A CA 1
ATOM 2067 C C . TYR A 1 277 ? 11.234 -7.356 27.172 1.00 69.69 277 TYR A C 1
ATOM 2069 O O . TYR A 1 277 ? 11.568 -8.071 28.114 1.00 69.69 277 TYR A O 1
ATOM 2077 N N . GLN A 1 278 ? 12.134 -6.681 26.446 1.00 76.75 278 GLN A N 1
ATOM 2078 C CA . GLN A 1 278 ? 13.567 -6.602 26.759 1.00 76.75 278 GLN A CA 1
ATOM 2079 C C . GLN A 1 278 ? 13.961 -5.303 27.484 1.00 76.75 278 GLN A C 1
ATOM 2081 O O . GLN A 1 278 ? 15.131 -5.129 27.829 1.00 76.75 278 GLN A O 1
ATOM 2086 N N . CYS A 1 279 ? 13.005 -4.411 27.763 1.00 78.50 279 CYS A N 1
ATOM 2087 C CA . CYS A 1 279 ? 13.214 -3.327 28.715 1.00 78.50 279 CYS A CA 1
ATOM 2088 C C . CYS A 1 279 ? 13.272 -3.916 30.136 1.00 78.50 279 CYS A C 1
ATOM 2090 O O . CYS A 1 279 ? 12.324 -4.536 30.616 1.00 78.50 279 CYS A O 1
ATOM 2092 N N . TYR A 1 280 ? 14.396 -3.721 30.818 1.00 68.88 280 TYR A N 1
ATOM 2093 C CA . TYR A 1 280 ? 14.629 -4.101 32.205 1.00 68.88 280 TYR A CA 1
ATOM 2094 C C . TYR A 1 280 ? 14.795 -2.855 33.084 1.00 68.88 280 TYR A C 1
ATOM 2096 O O . TYR A 1 280 ? 14.879 -1.720 32.628 1.00 68.88 280 TYR A O 1
ATOM 2104 N N . LYS A 1 281 ? 14.822 -3.041 34.396 1.00 61.06 281 LYS A N 1
ATOM 2105 C CA . LYS A 1 281 ? 14.845 -1.937 35.359 1.00 61.06 281 LYS A CA 1
ATOM 2106 C C . LYS A 1 281 ? 16.198 -1.215 35.416 1.00 61.06 281 LYS A C 1
ATOM 2108 O O . LYS A 1 281 ? 17.205 -1.866 35.692 1.00 61.06 281 LYS A O 1
ATOM 2113 N N . ASP A 1 282 ? 16.225 0.117 35.291 1.00 63.72 282 ASP A N 1
ATOM 2114 C CA . ASP A 1 282 ? 17.435 0.907 35.585 1.00 63.72 282 ASP A CA 1
ATOM 2115 C C . ASP A 1 282 ? 17.297 1.644 36.923 1.00 63.72 282 ASP A C 1
ATOM 2117 O O . ASP A 1 282 ? 16.703 2.714 37.032 1.00 63.72 282 ASP A O 1
ATOM 2121 N N . CYS A 1 283 ? 17.869 1.052 37.973 1.00 58.41 283 CYS A N 1
ATOM 2122 C CA . CYS A 1 283 ? 17.856 1.614 39.325 1.00 58.41 283 CYS A CA 1
ATOM 2123 C C . CYS A 1 283 ? 18.803 2.812 39.527 1.00 58.41 283 CYS A C 1
ATOM 2125 O O . CYS A 1 283 ? 18.964 3.254 40.663 1.00 58.41 283 CYS A O 1
ATOM 2127 N N . LYS A 1 284 ? 19.486 3.318 38.489 1.00 58.53 284 LYS A N 1
ATOM 2128 C CA . LYS A 1 284 ? 20.524 4.349 38.667 1.00 58.53 284 LYS A CA 1
ATOM 2129 C C . LYS A 1 284 ? 19.995 5.772 38.854 1.00 58.53 284 LYS A C 1
ATOM 2131 O O . LYS A 1 284 ? 20.690 6.562 39.486 1.00 58.53 284 LYS A O 1
ATOM 2136 N N . GLU A 1 285 ? 18.797 6.093 38.360 1.00 47.00 285 GLU A N 1
ATOM 2137 C CA . GLU A 1 285 ? 18.241 7.460 38.436 1.00 47.00 285 GLU A CA 1
ATOM 2138 C C . GLU A 1 285 ? 17.036 7.618 39.382 1.00 47.00 285 GLU A C 1
ATOM 2140 O O . GLU A 1 285 ? 16.639 8.742 39.686 1.00 47.00 285 GLU A O 1
ATOM 2145 N N . LEU A 1 286 ? 16.476 6.524 39.916 1.00 45.81 286 LEU A N 1
ATOM 2146 C CA . LEU A 1 286 ? 15.318 6.565 40.819 1.00 45.81 286 LEU A CA 1
ATOM 2147 C C . LEU A 1 286 ? 15.675 6.096 42.235 1.00 45.81 286 LEU A C 1
ATOM 2149 O O . LEU A 1 286 ? 16.266 5.039 42.439 1.00 45.81 286 LEU A O 1
ATOM 2153 N N . ARG A 1 287 ? 15.270 6.887 43.239 1.00 46.41 287 ARG A N 1
ATOM 2154 C CA . ARG A 1 287 ? 15.609 6.683 44.665 1.00 46.41 287 ARG A CA 1
ATOM 2155 C C . ARG A 1 287 ? 15.009 5.428 45.312 1.00 46.41 287 ARG A C 1
ATOM 2157 O O . ARG A 1 287 ? 15.402 5.101 46.429 1.00 46.41 287 ARG A O 1
ATOM 2164 N N . PHE A 1 288 ? 14.077 4.749 44.647 1.00 46.56 288 PHE A N 1
ATOM 2165 C CA . PHE A 1 288 ? 13.396 3.562 45.157 1.00 46.56 288 PHE A CA 1
ATOM 2166 C C . PHE A 1 288 ? 13.281 2.512 44.057 1.00 46.56 288 PHE A C 1
ATOM 2168 O O . PHE A 1 288 ? 12.934 2.826 42.922 1.00 46.56 288 PHE A O 1
ATOM 2175 N N . CYS A 1 289 ? 13.567 1.256 44.403 1.00 52.53 289 CYS A N 1
ATOM 2176 C CA . CYS A 1 289 ? 13.551 0.153 43.454 1.00 52.53 289 CYS A CA 1
ATOM 2177 C C . CYS A 1 289 ? 12.749 -1.049 43.980 1.00 52.53 289 CYS A C 1
ATOM 2179 O O . CYS A 1 289 ? 13.339 -2.028 44.426 1.00 52.53 289 CYS A O 1
ATOM 2181 N N . GLN A 1 290 ? 11.424 -1.046 43.776 1.00 41.94 290 GLN A N 1
ATOM 2182 C CA . GLN A 1 290 ? 10.537 -2.217 43.959 1.00 41.94 290 GLN A CA 1
ATOM 2183 C C . GLN A 1 290 ? 9.989 -2.787 42.628 1.00 41.94 290 GLN A C 1
ATOM 2185 O O . GLN A 1 290 ? 10.438 -2.371 41.561 1.00 41.94 290 GLN A O 1
ATOM 2190 N N . ILE A 1 291 ? 9.328 -3.944 42.687 1.00 37.94 291 ILE A N 1
ATOM 2191 C CA . ILE A 1 291 ? 9.701 -5.146 41.910 1.00 37.94 291 ILE A CA 1
ATOM 2192 C C . ILE A 1 291 ? 8.826 -5.349 40.666 1.00 37.94 291 ILE A C 1
ATOM 2194 O O . ILE A 1 291 ? 7.692 -5.778 40.804 1.00 37.94 291 ILE A O 1
ATOM 2198 N N . ILE A 1 292 ? 9.383 -5.186 39.458 1.00 35.00 292 ILE A N 1
ATOM 2199 C CA . ILE A 1 292 ? 8.649 -5.442 38.205 1.00 35.00 292 ILE A CA 1
ATOM 2200 C C . ILE A 1 292 ? 8.339 -6.941 38.050 1.00 35.00 292 ILE A C 1
ATOM 2202 O O . ILE A 1 292 ? 9.262 -7.746 37.902 1.00 35.00 292 ILE A O 1
ATOM 2206 N N . SER A 1 293 ? 7.054 -7.308 38.011 1.00 33.78 293 SER A N 1
ATOM 2207 C CA . SER A 1 293 ? 6.596 -8.641 37.601 1.00 33.78 293 SER A CA 1
ATOM 2208 C C . SER A 1 293 ? 5.532 -8.586 36.493 1.00 33.78 293 SER A C 1
ATOM 2210 O O . SER A 1 293 ? 4.389 -8.195 36.696 1.00 33.78 293 SER A O 1
ATOM 2212 N N . SER A 1 294 ? 5.930 -9.088 35.319 1.00 37.78 294 SER A N 1
ATOM 2213 C CA . SER A 1 294 ? 5.132 -9.358 34.109 1.00 37.78 294 SER A CA 1
ATOM 2214 C C . SER A 1 294 ? 4.593 -8.174 33.291 1.00 37.78 294 SER A C 1
ATOM 2216 O O . SER A 1 294 ? 4.161 -7.146 33.798 1.00 37.78 294 SER A O 1
ATOM 2218 N N . VAL A 1 295 ? 4.626 -8.389 31.976 1.00 45.62 295 VAL A N 1
ATOM 2219 C CA . VAL A 1 295 ? 3.963 -7.600 30.936 1.00 45.62 295 VAL A CA 1
ATOM 2220 C C . VAL A 1 295 ? 2.653 -8.324 30.603 1.00 45.62 295 VAL A C 1
ATOM 2222 O O . VAL A 1 295 ? 2.671 -9.546 30.459 1.00 45.62 295 VAL A O 1
ATOM 2225 N N . ASN A 1 296 ? 1.551 -7.583 30.460 1.00 49.72 296 ASN A N 1
ATOM 2226 C CA . ASN A 1 296 ? 0.212 -8.064 30.080 1.00 49.72 296 ASN A CA 1
ATOM 2227 C C . ASN A 1 296 ? -0.385 -9.136 31.021 1.00 49.72 296 ASN A C 1
ATOM 2229 O O . ASN A 1 296 ? -0.472 -10.311 30.648 1.00 49.72 296 ASN A O 1
ATOM 2233 N N . PRO A 1 297 ? -0.841 -8.766 32.233 1.00 46.62 297 PRO A N 1
ATOM 2234 C CA . PRO A 1 297 ? -1.692 -9.643 33.024 1.00 46.62 297 PRO A CA 1
ATOM 2235 C C . PRO A 1 297 ? -3.015 -9.901 32.297 1.00 46.62 297 PRO A C 1
ATOM 2237 O O . PRO A 1 297 ? -3.679 -8.982 31.810 1.00 46.62 297 PRO A O 1
ATOM 2240 N N . VAL A 1 298 ? -3.431 -11.163 32.309 1.00 52.59 298 VAL A N 1
ATOM 2241 C CA . VAL A 1 298 ? -4.831 -11.525 32.100 1.00 52.59 298 VAL A CA 1
ATOM 2242 C C . VAL A 1 298 ? -5.541 -11.275 33.424 1.00 52.59 298 VAL A C 1
ATOM 2244 O O . VAL A 1 298 ? -5.254 -11.941 34.418 1.00 52.59 298 VAL A O 1
ATOM 2247 N N . VAL A 1 299 ? -6.411 -10.271 33.457 1.00 54.44 299 VAL A N 1
ATOM 2248 C CA . VAL A 1 299 ? -7.114 -9.849 34.683 1.00 54.44 299 VAL A CA 1
ATOM 2249 C C . VAL A 1 299 ? -8.358 -10.702 34.940 1.00 54.44 299 VAL A C 1
ATOM 2251 O O . VAL A 1 299 ? -8.710 -10.967 36.091 1.00 54.44 299 VAL A O 1
ATOM 2254 N N . GLY A 1 300 ? -8.951 -11.195 33.854 1.00 57.16 300 GLY A N 1
ATOM 2255 C CA . GLY A 1 300 ? -9.973 -12.230 33.819 1.00 57.16 300 GLY A CA 1
ATOM 2256 C C . GLY A 1 300 ? -9.948 -12.936 32.462 1.00 57.16 300 GLY A C 1
ATOM 2257 O O . GLY A 1 300 ? -9.656 -12.316 31.435 1.00 57.16 300 GLY A O 1
ATOM 2258 N N . GLU A 1 301 ? -10.229 -14.235 32.472 1.00 63.09 301 GLU A N 1
ATOM 2259 C CA . GLU A 1 301 ? -10.503 -15.042 31.283 1.00 63.09 301 GLU A CA 1
ATOM 2260 C C . GLU A 1 301 ? -11.753 -15.860 31.596 1.00 63.09 301 GLU A C 1
ATOM 2262 O O . GLU A 1 301 ? -11.709 -16.749 32.445 1.00 63.09 301 GLU A O 1
ATOM 2267 N N . ASP A 1 302 ? -12.865 -15.506 30.958 1.00 65.69 302 ASP A N 1
ATOM 2268 C CA . ASP A 1 302 ? -14.166 -16.142 31.156 1.00 65.69 302 ASP A CA 1
ATOM 2269 C C . ASP A 1 302 ? -14.724 -16.604 29.808 1.00 65.69 302 ASP A C 1
ATOM 2271 O O . ASP A 1 302 ? -14.536 -15.949 28.779 1.00 65.69 302 ASP A O 1
ATOM 2275 N N . ILE A 1 303 ? -15.417 -17.742 29.803 1.00 67.62 303 ILE A N 1
ATOM 2276 C CA . ILE A 1 303 ? -16.126 -18.240 28.619 1.00 67.62 303 ILE A CA 1
ATOM 2277 C C . ILE A 1 303 ? -17.608 -17.990 28.845 1.00 67.62 303 ILE A C 1
ATOM 2279 O O . ILE A 1 303 ? -18.266 -18.691 29.613 1.00 67.62 303 ILE A O 1
ATOM 2283 N N . ILE A 1 304 ? -18.120 -16.970 28.166 1.00 72.69 304 ILE A N 1
ATOM 2284 C CA . ILE A 1 304 ? -19.494 -16.515 28.296 1.00 72.69 304 ILE A CA 1
ATOM 2285 C C . ILE A 1 304 ? -20.302 -17.096 27.143 1.00 72.69 304 ILE A C 1
ATOM 2287 O O . ILE A 1 304 ? -20.115 -16.710 25.991 1.00 72.69 304 ILE A O 1
ATOM 2291 N N . HIS A 1 305 ? -21.220 -18.009 27.446 1.00 72.94 305 HIS A N 1
ATOM 2292 C CA . HIS A 1 305 ? -22.239 -18.392 26.477 1.00 72.94 305 HIS A CA 1
ATOM 2293 C C . HIS A 1 305 ? -23.275 -17.268 26.396 1.00 72.94 305 HIS A C 1
ATOM 2295 O O . HIS A 1 305 ? -23.938 -16.977 27.395 1.00 72.94 305 HIS A O 1
ATOM 2301 N N . VAL A 1 306 ? -23.396 -16.632 25.231 1.00 71.19 306 VAL A N 1
ATOM 2302 C CA . VAL A 1 306 ? -24.375 -15.569 24.978 1.00 71.19 306 VAL A CA 1
ATOM 2303 C C . VAL A 1 306 ? -25.323 -16.049 23.885 1.00 71.19 306 VAL A C 1
ATOM 2305 O O . VAL A 1 306 ? -24.908 -16.350 22.764 1.00 71.19 306 VAL A O 1
ATOM 2308 N N . GLU A 1 307 ? -26.602 -16.177 24.221 1.00 69.94 307 GLU A N 1
ATOM 2309 C CA . GLU A 1 307 ? -27.641 -16.565 23.267 1.00 69.94 307 GLU A CA 1
ATOM 2310 C C . GLU A 1 307 ? -28.078 -15.384 22.379 1.00 69.94 307 GLU A C 1
ATOM 2312 O O . GLU A 1 307 ? -27.724 -14.240 22.663 1.00 69.94 307 GLU A O 1
ATOM 2317 N N . PRO A 1 308 ? -28.831 -15.610 21.281 1.00 64.38 308 PRO A N 1
ATOM 2318 C CA . PRO A 1 308 ? -29.255 -14.527 20.399 1.00 64.38 308 PRO A CA 1
ATOM 2319 C C . PRO A 1 308 ? -29.962 -13.405 21.158 1.00 64.38 308 PRO A C 1
ATOM 2321 O O . PRO A 1 308 ? -30.953 -13.639 21.850 1.00 64.38 308 PRO A O 1
ATOM 2324 N N . LEU A 1 309 ? -29.451 -12.194 20.962 1.00 63.59 309 LEU A N 1
ATOM 2325 C CA . LEU A 1 309 ? -29.867 -10.927 21.557 1.00 63.59 309 LEU A CA 1
ATOM 2326 C C . LEU A 1 309 ? -29.622 -10.810 23.075 1.00 63.59 309 LEU A C 1
ATOM 2328 O O . LEU A 1 309 ? -29.805 -9.726 23.621 1.00 63.59 309 LEU A O 1
ATOM 2332 N N . GLU A 1 310 ? -29.137 -11.862 23.749 1.00 70.81 310 GLU A N 1
ATOM 2333 C CA . GLU A 1 310 ? -28.727 -11.806 25.157 1.00 70.81 310 GLU A CA 1
ATOM 2334 C C . GLU A 1 310 ? -27.594 -10.793 25.373 1.00 70.81 310 GLU A C 1
ATOM 2336 O O . GLU A 1 310 ? -26.714 -10.609 24.528 1.00 70.81 310 GLU A O 1
ATOM 2341 N N . MET A 1 311 ? -27.617 -10.136 26.536 1.00 72.12 311 MET A N 1
ATOM 2342 C CA . MET A 1 311 ? -26.569 -9.214 26.951 1.00 72.12 311 MET A CA 1
ATOM 2343 C C . MET A 1 311 ? -25.665 -9.891 27.971 1.00 72.12 311 MET A C 1
ATOM 2345 O O . MET A 1 311 ? -26.149 -10.435 28.961 1.00 72.12 311 MET A O 1
ATOM 2349 N N . ALA A 1 312 ? -24.352 -9.804 27.792 1.00 75.31 312 ALA A N 1
ATOM 2350 C CA . ALA A 1 312 ? -23.408 -10.092 28.866 1.00 75.31 312 ALA A CA 1
ATOM 2351 C C . ALA A 1 312 ? -22.871 -8.776 29.430 1.00 75.31 312 ALA A C 1
ATOM 2353 O O . ALA A 1 312 ? -22.257 -7.991 28.708 1.00 75.31 312 ALA A O 1
ATOM 2354 N N . GLN A 1 313 ? -23.098 -8.541 30.721 1.00 78.56 313 GLN A N 1
ATOM 2355 C CA . GLN A 1 313 ? -22.485 -7.445 31.461 1.00 78.56 313 GLN A CA 1
ATOM 2356 C C . GLN A 1 313 ? -21.186 -7.955 32.088 1.00 78.56 313 GLN A C 1
ATOM 2358 O O . GLN A 1 313 ? -21.202 -8.838 32.947 1.00 78.56 313 GLN A O 1
ATOM 2363 N N . LEU A 1 314 ? -20.060 -7.385 31.675 1.00 77.50 314 LEU A N 1
ATOM 2364 C CA . LEU A 1 314 ? -18.763 -7.572 32.308 1.00 77.50 314 LEU A CA 1
ATOM 2365 C C . LEU A 1 314 ? -18.464 -6.356 33.171 1.00 77.50 314 LEU A C 1
ATOM 2367 O O . LEU A 1 314 ? -17.929 -5.351 32.700 1.00 77.50 314 LEU A O 1
ATOM 2371 N N . ARG A 1 315 ? -18.814 -6.453 34.450 1.00 78.62 315 ARG A N 1
ATOM 2372 C CA . ARG A 1 315 ? -18.506 -5.415 35.431 1.00 78.62 315 ARG A CA 1
ATOM 2373 C C . ARG A 1 315 ? -17.047 -5.512 35.847 1.00 78.62 315 ARG A C 1
ATOM 2375 O O . ARG A 1 315 ? -16.605 -6.571 36.286 1.00 78.62 315 ARG A O 1
ATOM 2382 N N . MET A 1 316 ? -16.323 -4.403 35.754 1.00 77.38 316 MET A N 1
ATOM 2383 C CA . MET A 1 316 ? -14.957 -4.246 36.249 1.00 77.38 316 MET A CA 1
ATOM 2384 C C . MET A 1 316 ? -14.979 -3.282 37.438 1.00 77.38 316 MET A C 1
ATOM 2386 O O . MET A 1 316 ? -15.164 -2.077 37.266 1.00 77.38 316 MET A O 1
ATOM 2390 N N . ASP A 1 317 ? -14.827 -3.807 38.659 1.00 76.12 317 ASP A N 1
ATOM 2391 C CA . ASP A 1 317 ? -14.780 -2.981 39.872 1.00 76.12 317 ASP A CA 1
ATOM 2392 C C . ASP A 1 317 ? -13.336 -2.675 40.291 1.00 76.12 317 ASP A C 1
ATOM 2394 O O . ASP A 1 317 ? -12.664 -3.469 40.963 1.00 76.12 317 ASP A O 1
ATOM 2398 N N . TRP A 1 318 ? -12.858 -1.489 39.906 1.00 76.06 318 TRP A N 1
ATOM 2399 C CA . TRP A 1 318 ? -11.550 -0.967 40.307 1.00 76.06 318 TRP A CA 1
ATOM 2400 C C . TRP A 1 318 ? -11.646 0.128 41.385 1.00 76.06 318 TRP A C 1
ATOM 2402 O O . TRP A 1 318 ? -10.633 0.730 41.738 1.00 76.06 318 TRP A O 1
ATOM 2412 N N . THR A 1 319 ? -12.827 0.354 41.976 1.00 72.06 319 THR A N 1
ATOM 2413 C CA . THR A 1 319 ? -13.041 1.402 42.999 1.00 72.06 319 THR A CA 1
ATOM 2414 C C . THR A 1 319 ? -12.181 1.198 44.249 1.00 72.06 319 THR A C 1
ATOM 2416 O O . THR A 1 319 ? -11.669 2.151 44.829 1.00 72.06 319 THR A O 1
ATOM 2419 N N . HIS A 1 320 ? -11.947 -0.060 44.625 1.00 70.25 320 HIS A N 1
ATOM 2420 C CA . HIS A 1 320 ? -11.160 -0.455 45.795 1.00 70.25 320 HIS A CA 1
ATOM 2421 C C . HIS A 1 320 ? -9.673 -0.719 45.480 1.00 70.25 320 HIS A C 1
ATOM 2423 O O . HIS A 1 320 ? -8.992 -1.401 46.249 1.00 70.25 320 HIS A O 1
ATOM 2429 N N . LYS A 1 321 ? -9.158 -0.248 44.336 1.00 65.50 321 LYS A N 1
ATOM 2430 C CA . LYS A 1 321 ? -7.769 -0.481 43.896 1.00 65.50 321 LYS A CA 1
ATOM 2431 C C . LYS A 1 321 ? -6.930 0.792 44.045 1.00 65.50 321 LYS A C 1
ATOM 2433 O O . LYS A 1 321 ? -7.478 1.883 43.923 1.00 65.50 321 LYS A O 1
ATOM 2438 N N . PRO A 1 322 ? -5.620 0.705 44.332 1.00 58.69 322 PRO A N 1
ATOM 2439 C CA . PRO A 1 322 ? -4.722 1.854 44.332 1.00 58.69 322 PRO A CA 1
ATOM 2440 C C . PRO A 1 322 ? -4.811 2.663 43.044 1.00 58.69 322 PRO A C 1
ATOM 2442 O O . PRO A 1 322 ? -5.032 2.113 41.965 1.00 58.69 322 PRO A O 1
ATOM 2445 N N . GLN A 1 323 ? -4.653 3.977 43.178 1.00 56.62 323 GLN A N 1
ATOM 2446 C CA . GLN A 1 323 ? -4.867 4.900 42.074 1.00 56.62 323 GLN A CA 1
ATOM 2447 C C . GLN A 1 323 ? -3.832 4.673 40.968 1.00 56.62 323 GLN A C 1
ATOM 2449 O O . GLN A 1 323 ? -2.632 4.858 41.172 1.00 56.62 323 GLN A O 1
ATOM 2454 N N . ILE A 1 324 ? -4.317 4.268 39.795 1.00 53.84 324 ILE A N 1
ATOM 2455 C CA . ILE A 1 324 ? -3.508 4.108 38.589 1.00 53.84 324 ILE A CA 1
ATOM 2456 C C . ILE A 1 324 ? -3.499 5.441 37.843 1.00 53.84 324 ILE A C 1
ATOM 2458 O O . ILE A 1 324 ? -4.513 6.137 37.786 1.00 53.84 324 ILE A O 1
ATOM 2462 N N . TYR A 1 325 ? -2.360 5.767 37.239 1.00 52.44 325 TYR A N 1
ATOM 2463 C CA . TYR A 1 325 ? -2.265 6.851 36.271 1.00 52.44 325 TYR A CA 1
ATOM 2464 C C . TYR A 1 325 ? -2.752 6.352 34.907 1.00 52.44 325 TYR A C 1
ATOM 2466 O O . TYR A 1 325 ? -2.056 5.573 34.253 1.00 52.44 325 TYR A O 1
ATOM 2474 N N . PHE A 1 326 ? -3.945 6.768 34.490 1.00 51.34 326 PHE A N 1
ATOM 2475 C CA . PHE A 1 326 ? -4.487 6.418 33.175 1.00 51.34 326 PHE A CA 1
ATOM 2476 C C . PHE A 1 326 ? -3.962 7.417 32.135 1.00 51.34 326 PHE A C 1
ATOM 2478 O O . PHE A 1 326 ? -4.058 8.629 32.321 1.00 51.34 326 PHE A O 1
ATOM 2485 N N . ASN A 1 327 ? -3.351 6.908 31.066 1.00 48.88 327 ASN A N 1
ATOM 2486 C CA . ASN A 1 327 ? -2.853 7.681 29.929 1.00 48.88 327 ASN A CA 1
ATOM 2487 C C . ASN A 1 327 ? -2.907 6.831 28.648 1.00 48.88 327 ASN A C 1
ATOM 2489 O O . ASN A 1 327 ? -3.265 5.655 28.695 1.00 48.88 327 ASN A O 1
ATOM 2493 N N . ASP A 1 328 ? -2.479 7.418 27.533 1.00 46.91 328 ASP A N 1
ATOM 2494 C CA . ASP A 1 328 ? -2.485 6.883 26.163 1.00 46.91 328 ASP A CA 1
ATOM 2495 C C . ASP A 1 328 ? -1.761 5.525 25.980 1.00 46.91 328 ASP A C 1
ATOM 2497 O O . ASP A 1 328 ? -1.768 4.953 24.891 1.00 46.91 328 ASP A O 1
ATOM 2501 N N . HIS A 1 329 ? -1.094 5.007 27.019 1.00 48.97 329 HIS A N 1
ATOM 2502 C CA . HIS A 1 329 ? -0.394 3.720 27.014 1.00 48.97 329 HIS A CA 1
ATOM 2503 C C . HIS A 1 329 ? -1.153 2.591 27.715 1.00 48.97 329 HIS A C 1
ATOM 2505 O O . HIS A 1 329 ? -0.600 1.494 27.833 1.00 48.97 329 HIS A O 1
ATOM 2511 N N . PHE A 1 330 ? -2.377 2.834 28.188 1.00 51.25 330 PHE A N 1
ATOM 2512 C CA . PHE A 1 330 ? -3.231 1.774 28.706 1.00 51.25 330 PHE A CA 1
ATOM 2513 C C . PHE A 1 330 ? -4.190 1.291 27.614 1.00 51.25 330 PHE A C 1
ATOM 2515 O O . PHE A 1 330 ? -4.905 2.073 26.994 1.00 51.25 330 PHE A O 1
ATOM 2522 N N . THR A 1 331 ? -4.219 -0.016 27.369 1.00 53.97 331 THR A N 1
ATOM 2523 C CA . THR A 1 331 ? -5.138 -0.627 26.397 1.00 53.97 331 THR A CA 1
ATOM 2524 C C . THR A 1 331 ? -5.890 -1.769 27.057 1.00 53.97 331 THR A C 1
ATOM 2526 O O . THR A 1 331 ? -5.300 -2.567 27.785 1.00 53.97 331 THR A O 1
ATOM 2529 N N . LEU A 1 332 ? -7.189 -1.848 26.774 1.00 59.72 332 LEU A N 1
ATOM 2530 C CA . LEU A 1 332 ? -8.020 -3.013 27.035 1.00 59.72 332 LEU A CA 1
ATOM 2531 C C . LEU A 1 332 ? -8.143 -3.793 25.722 1.00 59.72 332 LEU A C 1
ATOM 2533 O O . LEU A 1 332 ? -8.647 -3.272 24.733 1.00 59.72 332 LEU A O 1
ATOM 2537 N N . SER A 1 333 ? -7.671 -5.034 25.695 1.00 58.94 333 SER A N 1
ATOM 2538 C CA . SER A 1 333 ? -8.005 -5.976 24.618 1.00 58.94 333 SER A CA 1
ATOM 2539 C C . SER A 1 333 ? -9.117 -6.887 25.111 1.00 58.94 333 SER A C 1
ATOM 2541 O O . SER A 1 333 ? -9.033 -7.372 26.241 1.00 58.94 333 SER A O 1
ATOM 2543 N N . ILE A 1 334 ? -10.128 -7.121 24.270 1.00 61.34 334 ILE A N 1
ATOM 2544 C CA . ILE A 1 334 ? -11.182 -8.110 24.494 1.00 61.34 334 ILE A CA 1
ATOM 2545 C C . ILE A 1 334 ? -11.107 -9.118 23.353 1.00 61.34 334 ILE A C 1
ATOM 2547 O O . ILE A 1 334 ? -11.318 -8.806 22.184 1.00 61.34 334 ILE A O 1
ATOM 2551 N N . ARG A 1 335 ? -10.781 -10.367 23.675 1.00 60.56 335 ARG A N 1
ATOM 2552 C CA . ARG A 1 335 ? -10.839 -11.436 22.671 1.00 60.56 335 ARG A CA 1
ATOM 2553 C C . ARG A 1 335 ? -12.272 -11.951 22.537 1.00 60.56 335 ARG A C 1
ATOM 2555 O O . ARG A 1 335 ? -12.993 -12.041 23.523 1.00 60.56 335 ARG A O 1
ATOM 2562 N N . ILE A 1 336 ? -12.662 -12.295 21.312 1.00 61.00 336 ILE A N 1
ATOM 2563 C CA . ILE A 1 336 ? -13.931 -12.946 20.962 1.00 61.00 336 ILE A CA 1
ATOM 2564 C C . ILE A 1 336 ? -13.588 -14.093 20.010 1.00 61.00 336 ILE A C 1
ATOM 2566 O O . ILE A 1 336 ? -12.926 -13.880 18.995 1.00 61.00 336 ILE A O 1
ATOM 2570 N N . ASN A 1 337 ? -13.963 -15.334 20.343 1.00 62.31 337 ASN A N 1
ATOM 2571 C CA . ASN A 1 337 ? -13.596 -16.534 19.568 1.00 62.31 337 ASN A CA 1
ATOM 2572 C C . ASN A 1 337 ? -12.087 -16.625 19.224 1.00 62.31 337 ASN A C 1
ATOM 2574 O O . ASN A 1 337 ? -11.698 -17.042 18.131 1.00 62.31 337 ASN A O 1
ATOM 2578 N N . GLY A 1 338 ? -11.217 -16.166 20.132 1.00 56.47 338 GLY A N 1
ATOM 2579 C CA . GLY A 1 338 ? -9.762 -16.098 19.932 1.00 56.47 338 GLY A CA 1
ATOM 2580 C C . GLY A 1 338 ? -9.268 -14.976 19.003 1.00 56.47 338 GLY A C 1
ATOM 2581 O O . GLY A 1 338 ? -8.067 -14.689 18.991 1.00 56.47 338 GLY A O 1
ATOM 2582 N N . ARG A 1 339 ? -10.160 -14.294 18.272 1.00 56.62 339 ARG A N 1
ATOM 2583 C CA . ARG A 1 339 ? -9.836 -13.076 17.518 1.00 56.62 339 ARG A CA 1
ATOM 2584 C C . ARG A 1 339 ? -9.699 -11.900 18.494 1.00 56.62 339 ARG A C 1
ATOM 2586 O O . ARG A 1 339 ? -10.507 -11.797 19.415 1.00 56.62 339 ARG A O 1
ATOM 2593 N N . PRO A 1 340 ? -8.683 -11.035 18.348 1.00 54.31 340 PRO A N 1
ATOM 2594 C CA . PRO A 1 340 ? -8.598 -9.815 19.137 1.00 54.31 340 PRO A CA 1
ATOM 2595 C C . PRO A 1 340 ? -9.570 -8.776 18.573 1.00 54.31 340 PRO A C 1
ATOM 2597 O O . PRO A 1 340 ? -9.333 -8.244 17.489 1.00 54.31 340 PRO A O 1
ATOM 2600 N N . GLU A 1 341 ? -10.624 -8.455 19.319 1.00 57.25 341 GLU A N 1
ATOM 2601 C CA . GLU A 1 341 ? -11.322 -7.187 19.134 1.00 57.25 341 GLU A CA 1
ATOM 2602 C C . GLU A 1 341 ? -10.672 -6.179 20.082 1.00 57.25 341 GLU A C 1
ATOM 2604 O O . GLU A 1 341 ? -10.826 -6.207 21.305 1.00 57.25 341 GLU A O 1
ATOM 2609 N N . ALA A 1 342 ? -9.836 -5.312 19.511 1.00 50.59 342 ALA A N 1
ATOM 2610 C CA . ALA A 1 342 ? -9.229 -4.222 20.255 1.00 50.59 342 ALA A CA 1
ATOM 2611 C C . ALA A 1 342 ? -10.316 -3.185 20.566 1.00 50.59 342 ALA A C 1
ATOM 2613 O O . ALA A 1 342 ? -10.496 -2.213 19.834 1.00 50.59 342 ALA A O 1
ATOM 2614 N N . VAL A 1 343 ? -11.057 -3.429 21.648 1.00 51.91 343 VAL A N 1
ATOM 2615 C CA . VAL A 1 343 ? -12.015 -2.491 22.231 1.00 51.91 343 VAL A CA 1
ATOM 2616 C C . VAL A 1 343 ? -11.209 -1.367 22.855 1.00 51.91 343 VAL A C 1
ATOM 2618 O O . VAL A 1 343 ? -10.911 -1.361 24.050 1.00 51.91 343 VAL A O 1
ATOM 2621 N N . THR A 1 344 ? -10.815 -0.422 22.005 1.00 50.47 344 THR A N 1
ATOM 2622 C CA . THR A 1 344 ? -10.269 0.857 22.435 1.00 50.47 344 THR A CA 1
ATOM 2623 C C . THR A 1 344 ? -11.290 1.460 23.384 1.00 50.47 344 THR A C 1
ATOM 2625 O O . THR A 1 344 ? -12.362 1.879 22.949 1.00 50.47 344 THR A O 1
ATOM 2628 N N . LEU A 1 345 ? -10.987 1.453 24.687 1.00 53.84 345 LEU A N 1
ATOM 2629 C CA . LEU A 1 345 ? -11.824 2.140 25.663 1.00 53.84 345 LEU A CA 1
ATOM 2630 C C . LEU A 1 345 ? -11.989 3.580 25.171 1.00 53.84 345 LEU A C 1
ATOM 2632 O O . LEU A 1 345 ? -10.973 4.174 24.784 1.00 53.84 345 LEU A O 1
ATOM 2636 N N . PRO A 1 346 ? -13.220 4.118 25.142 1.00 51.16 346 PRO A N 1
ATOM 2637 C CA . PRO A 1 346 ? -13.486 5.399 24.508 1.00 51.16 346 PRO A CA 1
ATOM 2638 C C . PRO A 1 346 ? -12.544 6.504 24.987 1.00 51.16 346 PRO A C 1
ATOM 2640 O O . PRO A 1 346 ? -12.088 6.488 26.130 1.00 51.16 346 PRO A O 1
ATOM 2643 N N . SER A 1 347 ? -12.292 7.494 24.133 1.00 48.34 347 SER A N 1
ATOM 2644 C CA . SER A 1 347 ? -11.443 8.664 24.421 1.00 48.34 347 SER A CA 1
ATOM 2645 C C . SER A 1 347 ? -11.699 9.275 25.810 1.00 48.34 347 SER A C 1
ATOM 2647 O O . SER A 1 347 ? -10.758 9.596 26.530 1.00 48.34 347 SER A O 1
ATOM 2649 N N . TRP A 1 348 ? -12.961 9.336 26.238 1.00 52.06 348 TRP A N 1
ATOM 2650 C CA . TRP A 1 348 ? -13.412 9.841 27.538 1.00 52.06 348 TRP A CA 1
ATOM 2651 C C . TRP A 1 348 ? -12.948 9.024 28.749 1.00 52.06 348 TRP A C 1
ATOM 2653 O O . TRP A 1 348 ? -12.757 9.557 29.846 1.00 52.06 348 TRP A O 1
ATOM 2663 N N . PHE A 1 349 ? -12.681 7.729 28.570 1.00 52.50 349 PHE A N 1
ATOM 2664 C CA . PHE A 1 349 ? -12.053 6.903 29.599 1.00 52.50 349 PHE A CA 1
ATOM 2665 C C . PHE A 1 349 ? -10.638 7.420 29.918 1.00 52.50 349 PHE A C 1
ATOM 2667 O O . PHE A 1 349 ? -10.197 7.343 31.067 1.00 52.50 349 PHE A O 1
ATOM 2674 N N . TRP A 1 350 ? -9.975 8.041 28.940 1.00 51.47 350 TRP A N 1
ATOM 2675 C CA . TRP A 1 350 ? -8.633 8.624 29.035 1.00 51.47 350 TRP A CA 1
ATOM 2676 C C . TRP A 1 350 ? -8.646 10.119 29.366 1.00 51.47 350 TRP A C 1
ATOM 2678 O O . TRP A 1 350 ? -7.848 10.579 30.179 1.00 51.47 350 TRP A O 1
ATOM 2688 N N . ASN A 1 351 ? -9.571 10.870 28.769 1.00 44.47 351 ASN A N 1
ATOM 2689 C CA . ASN A 1 351 ? -9.534 12.330 28.677 1.00 44.47 351 ASN A CA 1
ATOM 2690 C C . ASN A 1 351 ? -10.216 13.062 29.850 1.00 44.47 351 ASN A C 1
ATOM 2692 O O . ASN A 1 351 ? -10.949 14.025 29.649 1.00 44.47 351 ASN A O 1
ATOM 2696 N N . ASP A 1 352 ? -9.980 12.611 31.083 1.00 49.00 352 ASP A N 1
ATOM 2697 C CA . ASP A 1 352 ? -10.376 13.374 32.274 1.00 49.00 352 ASP A CA 1
ATOM 2698 C C . ASP A 1 352 ? -9.181 14.181 32.798 1.00 49.00 352 ASP A C 1
ATOM 2700 O O . ASP A 1 352 ? -8.029 13.736 32.772 1.00 49.00 352 ASP A O 1
ATOM 2704 N N . THR A 1 353 ? -9.464 15.379 33.302 1.00 46.69 353 THR A N 1
ATOM 2705 C CA . THR A 1 353 ? -8.505 16.186 34.060 1.00 46.69 353 THR A CA 1
ATOM 2706 C C . THR A 1 353 ? -7.987 15.464 35.306 1.00 46.69 353 THR A C 1
ATOM 2708 O O . THR A 1 353 ? -6.831 15.682 35.687 1.00 46.69 353 THR A O 1
ATOM 2711 N N . ASP A 1 354 ? -8.791 14.579 35.906 1.00 51.16 354 ASP A N 1
ATOM 2712 C CA . ASP A 1 354 ? -8.363 13.729 37.012 1.00 51.16 354 ASP A CA 1
ATOM 2713 C C . ASP A 1 354 ? -7.713 12.431 36.501 1.00 51.16 354 ASP A C 1
ATOM 2715 O O . ASP A 1 354 ? -8.358 11.471 36.065 1.00 51.16 354 ASP A O 1
ATOM 2719 N N . ARG A 1 355 ? -6.377 12.403 36.549 1.00 49.44 355 ARG A N 1
ATOM 2720 C CA . ARG A 1 355 ? -5.552 11.301 36.021 1.00 49.44 355 ARG A CA 1
ATOM 2721 C C . ARG A 1 355 ? -5.521 10.066 36.934 1.00 49.44 355 ARG A C 1
ATOM 2723 O O . ARG A 1 355 ? -4.794 9.120 36.635 1.00 49.44 355 ARG A O 1
ATOM 2730 N N . LEU A 1 356 ? -6.267 10.075 38.042 1.00 53.66 356 LEU A N 1
ATOM 2731 C CA . LEU A 1 356 ? -6.244 9.073 39.113 1.00 53.66 356 LEU A CA 1
ATOM 2732 C C . LEU A 1 356 ? -7.628 8.420 39.278 1.00 53.66 356 LEU A C 1
ATOM 2734 O O . LEU A 1 356 ? -8.418 8.810 40.136 1.00 53.66 356 LEU A O 1
ATOM 2738 N N . LYS A 1 357 ? -7.940 7.398 38.470 1.00 57.59 357 LYS A N 1
ATOM 2739 C CA . LYS A 1 357 ? -9.302 6.829 38.420 1.00 57.59 357 LYS A CA 1
ATOM 2740 C C . LYS A 1 357 ? -9.472 5.596 39.323 1.00 57.59 357 LYS A C 1
ATOM 2742 O O . LYS A 1 357 ? -8.803 4.581 39.156 1.00 57.59 357 LYS A O 1
ATOM 2747 N N . GLN A 1 358 ? -10.418 5.670 40.259 1.00 66.69 358 GLN A N 1
ATOM 2748 C CA . GLN A 1 358 ? -10.931 4.546 41.062 1.00 66.69 358 GLN A CA 1
ATOM 2749 C C . GLN A 1 358 ? -12.375 4.259 40.641 1.00 66.69 358 GLN A C 1
ATOM 2751 O O . GLN A 1 358 ? -13.328 4.552 41.360 1.00 66.69 358 GLN A O 1
ATOM 2756 N N . ILE A 1 359 ? -12.537 3.742 39.426 1.00 68.44 359 ILE A N 1
ATOM 2757 C CA . ILE A 1 359 ? -13.841 3.643 38.761 1.00 68.44 359 ILE A CA 1
ATOM 2758 C C . ILE A 1 359 ? -14.367 2.210 38.711 1.00 68.44 359 ILE A C 1
ATOM 2760 O O . ILE A 1 359 ? -13.607 1.249 38.612 1.00 68.44 359 ILE A O 1
ATOM 2764 N N . ALA A 1 360 ? -15.692 2.089 38.747 1.00 73.62 360 ALA A N 1
ATOM 2765 C CA . ALA A 1 360 ? -16.399 0.899 38.297 1.00 73.62 360 ALA A CA 1
ATOM 2766 C C . ALA A 1 360 ? -17.014 1.199 36.929 1.00 73.62 360 ALA A C 1
ATOM 2768 O O . ALA A 1 360 ? -17.710 2.209 36.764 1.00 73.62 360 ALA A O 1
ATOM 2769 N N . PHE A 1 361 ? -16.764 0.324 35.965 1.00 72.69 361 PHE A N 1
ATOM 2770 C CA . PHE A 1 361 ? -17.325 0.414 34.623 1.00 72.69 361 PHE A CA 1
ATOM 2771 C C . PHE A 1 361 ? -17.757 -0.968 34.146 1.00 72.69 361 PHE A C 1
ATOM 2773 O O . PHE A 1 361 ? -17.253 -1.991 34.609 1.00 72.69 361 PHE A O 1
ATOM 2780 N N . ASP A 1 362 ? -18.716 -0.977 33.236 1.00 75.50 362 ASP A N 1
ATOM 2781 C CA . ASP A 1 362 ? -19.348 -2.172 32.711 1.00 75.50 362 ASP A CA 1
ATOM 2782 C C . ASP A 1 362 ? -19.109 -2.219 31.204 1.00 75.50 362 ASP A C 1
ATOM 2784 O O . ASP A 1 362 ? -19.439 -1.270 30.490 1.00 75.50 362 ASP A O 1
ATOM 2788 N N . VAL A 1 363 ? -18.549 -3.322 30.714 1.00 74.19 363 VAL A N 1
ATOM 2789 C CA . VAL A 1 363 ? -18.532 -3.621 29.280 1.00 74.19 363 VAL A CA 1
ATOM 2790 C C . VAL A 1 363 ? -19.743 -4.486 28.969 1.00 74.19 363 VAL A C 1
ATOM 2792 O O . VAL A 1 363 ? -19.927 -5.545 29.567 1.00 74.19 363 VAL A O 1
ATOM 2795 N N . TRP A 1 364 ? -20.573 -4.027 28.043 1.00 75.00 364 TRP A N 1
ATOM 2796 C CA . TRP A 1 364 ? -21.773 -4.713 27.594 1.00 75.00 364 TRP A CA 1
ATOM 2797 C C . TRP A 1 364 ? -21.483 -5.379 26.254 1.00 75.00 364 TRP A C 1
ATOM 2799 O O . TRP A 1 364 ? -21.099 -4.720 25.290 1.00 75.00 364 TRP A O 1
ATOM 2809 N N . LEU A 1 365 ? -21.666 -6.694 26.192 1.00 74.31 365 LEU A N 1
ATOM 2810 C CA . LEU A 1 365 ? -21.640 -7.448 24.945 1.00 74.31 365 LEU A CA 1
ATOM 2811 C C . LEU A 1 365 ? -23.071 -7.756 24.536 1.00 74.31 365 LEU A C 1
ATOM 2813 O O . LEU A 1 365 ? -23.815 -8.354 25.313 1.00 74.31 365 LEU A O 1
ATOM 2817 N N . TYR A 1 366 ? -23.431 -7.388 23.313 1.00 73.50 366 TYR A N 1
ATOM 2818 C CA . TYR A 1 366 ? -24.702 -7.736 22.699 1.00 73.50 366 TYR A CA 1
ATOM 2819 C C . TYR A 1 366 ? -24.455 -8.695 21.539 1.00 73.50 366 TYR A C 1
ATOM 2821 O O . TYR A 1 366 ? -23.922 -8.299 20.499 1.00 73.50 366 TYR A O 1
ATOM 2829 N N . ALA A 1 367 ? -24.819 -9.964 21.706 1.00 70.06 367 ALA A N 1
ATOM 2830 C CA . ALA A 1 367 ? -24.654 -10.955 20.651 1.00 70.06 367 ALA A CA 1
ATOM 2831 C C . ALA A 1 367 ? -25.882 -10.980 19.738 1.00 70.06 367 ALA A C 1
ATOM 2833 O O . ALA A 1 367 ? -27.004 -11.162 20.195 1.00 70.06 367 ALA A O 1
ATOM 2834 N N . VAL A 1 368 ? -25.695 -10.876 18.422 1.00 67.06 368 VAL A N 1
ATOM 2835 C CA . VAL A 1 368 ? -26.812 -11.026 17.471 1.00 67.06 368 VAL A CA 1
ATOM 2836 C C . VAL A 1 368 ? -27.170 -12.501 17.281 1.00 67.06 368 VAL A C 1
ATOM 2838 O O . VAL A 1 368 ? -28.302 -12.826 16.948 1.00 67.06 368 VAL A O 1
ATOM 2841 N N . ARG A 1 369 ? -26.207 -13.409 17.469 1.00 65.50 369 ARG A N 1
ATOM 2842 C CA . ARG A 1 369 ? -26.299 -14.859 17.219 1.00 65.50 369 ARG A CA 1
ATOM 2843 C C . ARG A 1 369 ? -25.782 -15.645 18.432 1.00 65.50 369 ARG A C 1
ATOM 2845 O O . ARG A 1 369 ? -25.072 -15.053 19.235 1.00 65.50 369 ARG A O 1
ATOM 2852 N N . PRO A 1 370 ? -26.088 -16.952 18.572 1.00 66.88 370 PRO A N 1
ATOM 2853 C CA . PRO A 1 370 ? -25.579 -17.738 19.691 1.00 66.88 370 PRO A CA 1
ATOM 2854 C C . PRO A 1 370 ? -24.064 -17.878 19.544 1.00 66.88 370 PRO A C 1
ATOM 2856 O O . PRO A 1 370 ? -23.594 -18.320 18.491 1.00 66.88 370 PRO A O 1
ATOM 2859 N N . ILE A 1 371 ? -23.309 -17.489 20.567 1.00 68.44 371 ILE A N 1
ATOM 2860 C CA . ILE A 1 371 ? -21.851 -17.385 20.488 1.00 68.44 371 ILE A CA 1
ATOM 2861 C C . ILE A 1 371 ? -21.194 -17.632 21.853 1.00 68.44 371 ILE A C 1
ATOM 2863 O O . ILE A 1 371 ? -21.624 -17.106 22.879 1.00 68.44 371 ILE A O 1
ATOM 2867 N N . ASP A 1 372 ? -20.132 -18.439 21.855 1.00 70.06 372 ASP A N 1
ATOM 2868 C CA . ASP A 1 372 ? -19.297 -18.698 23.031 1.00 70.06 372 ASP A CA 1
ATOM 2869 C C . ASP A 1 372 ? -18.175 -17.653 23.101 1.00 70.06 372 ASP A C 1
ATOM 2871 O O . ASP A 1 372 ? -17.088 -17.826 22.545 1.00 70.06 372 ASP A O 1
ATOM 2875 N N . VAL A 1 373 ? -18.420 -16.531 23.774 1.00 65.00 373 VAL A N 1
ATOM 2876 C CA . VAL A 1 373 ? -17.440 -15.448 23.868 1.00 65.00 373 VAL A CA 1
ATOM 2877 C C . VAL A 1 373 ? -16.387 -15.773 24.928 1.00 65.00 373 VAL A C 1
ATOM 2879 O O . VAL A 1 373 ? -16.619 -15.621 26.125 1.00 65.00 373 VAL A O 1
ATOM 2882 N N . THR A 1 374 ? -15.191 -16.184 24.498 1.00 67.81 374 THR A N 1
ATOM 2883 C CA . THR A 1 374 ? -14.001 -16.244 25.370 1.00 67.81 374 THR A CA 1
ATOM 2884 C C . THR A 1 374 ? -13.471 -14.837 25.651 1.00 67.81 374 THR A C 1
ATOM 2886 O O . THR A 1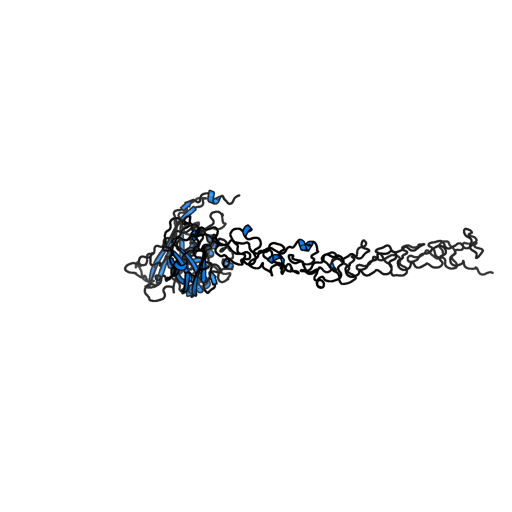 374 ? -12.512 -14.398 25.012 1.00 67.81 374 THR A O 1
ATOM 2889 N N . VAL A 1 375 ? -14.092 -14.125 26.594 1.00 62.75 375 VAL A N 1
ATOM 2890 C CA . VAL A 1 375 ? -13.646 -12.786 26.976 1.00 62.75 375 VAL A CA 1
ATOM 2891 C C . VAL A 1 375 ? -12.373 -12.886 27.793 1.00 62.75 375 VAL A C 1
ATOM 2893 O O . VAL A 1 375 ? -12.357 -13.323 28.943 1.00 62.75 375 VAL A O 1
ATOM 2896 N N . ARG A 1 376 ? -11.293 -12.413 27.183 1.00 63.41 376 ARG A N 1
ATOM 2897 C CA . ARG A 1 376 ? -10.000 -12.245 27.829 1.00 63.41 376 ARG A CA 1
ATOM 2898 C C . ARG A 1 376 ? -9.696 -10.768 27.979 1.00 63.41 376 ARG A C 1
ATOM 2900 O O . ARG A 1 376 ? -9.593 -10.086 26.966 1.00 63.41 376 ARG A O 1
ATOM 2907 N N . ILE A 1 377 ? -9.528 -10.318 29.218 1.00 61.22 377 ILE A N 1
ATOM 2908 C CA . ILE A 1 377 ? -9.173 -8.941 29.573 1.00 61.22 377 ILE A CA 1
ATOM 2909 C C . ILE A 1 377 ? -7.655 -8.878 29.729 1.00 61.22 377 ILE A C 1
ATOM 2911 O O . ILE A 1 377 ? -7.104 -9.320 30.740 1.00 61.22 377 ILE A O 1
ATOM 2915 N N . GLU A 1 378 ? -6.978 -8.351 28.711 1.00 60.38 378 GLU A N 1
ATOM 2916 C CA . GLU A 1 378 ? -5.532 -8.104 28.736 1.00 60.38 378 GLU A CA 1
ATOM 2917 C C . GLU A 1 378 ? -5.311 -6.607 29.005 1.00 60.38 378 GLU A C 1
ATOM 2919 O O . GLU A 1 378 ? -5.735 -5.774 28.199 1.00 60.38 378 GLU A O 1
ATOM 2924 N N . LEU A 1 379 ? -4.678 -6.267 30.138 1.00 57.00 379 LEU A N 1
ATOM 2925 C CA . LEU A 1 379 ? -4.276 -4.888 30.434 1.00 57.00 379 LEU A CA 1
ATOM 2926 C C . LEU A 1 379 ? -2.853 -4.649 29.942 1.00 57.00 379 LEU A C 1
ATOM 2928 O O . LEU A 1 379 ? -1.890 -5.179 30.495 1.00 57.00 379 LEU A O 1
ATOM 2932 N N . PHE A 1 380 ? -2.717 -3.808 28.929 1.00 53.38 380 PHE A N 1
ATOM 2933 C CA . PHE A 1 380 ? -1.426 -3.265 28.524 1.00 53.38 380 PHE A CA 1
ATOM 2934 C C . PHE A 1 380 ? -1.232 -1.974 29.313 1.00 53.38 380 PHE A C 1
ATOM 2936 O O . PHE A 1 380 ? -2.147 -1.162 29.345 1.00 53.38 380 PHE A O 1
ATOM 2943 N N . ASN A 1 381 ? -0.084 -1.777 29.959 1.00 49.16 381 ASN A N 1
ATOM 2944 C CA . ASN A 1 381 ? 0.315 -0.485 30.517 1.00 49.16 381 ASN A CA 1
ATOM 2945 C C . ASN A 1 381 ? 1.828 -0.337 30.338 1.00 49.16 381 ASN A C 1
ATOM 2947 O O . ASN A 1 381 ? 2.581 -1.269 30.624 1.00 49.16 381 ASN A O 1
ATOM 2951 N N . GLY A 1 382 ? 2.281 0.831 29.880 1.00 46.31 382 GLY A N 1
ATOM 2952 C CA . GLY A 1 382 ? 3.707 1.158 29.866 1.00 46.31 382 GLY A CA 1
ATOM 2953 C C . GLY A 1 382 ? 4.305 1.232 31.277 1.00 46.31 382 GLY A C 1
ATOM 2954 O O . GLY A 1 382 ? 5.481 0.937 31.460 1.00 46.31 382 GLY A O 1
ATOM 2955 N N . PHE A 1 383 ? 3.514 1.593 32.287 1.00 44.84 383 PHE A N 1
ATOM 2956 C CA . PHE A 1 383 ? 3.971 1.721 33.669 1.00 44.84 383 PHE A CA 1
ATOM 2957 C C . PHE A 1 383 ? 3.724 0.462 34.497 1.00 44.84 383 PHE A C 1
ATOM 2959 O O . PHE A 1 383 ? 2.673 -0.174 34.425 1.00 44.84 383 PHE A O 1
ATOM 2966 N N . PHE A 1 384 ? 4.703 0.147 35.342 1.00 43.88 384 PHE A N 1
ATOM 2967 C CA . PHE A 1 384 ? 4.591 -0.916 36.328 1.00 43.88 384 PHE A CA 1
ATOM 2968 C C . PHE A 1 384 ? 3.628 -0.520 37.463 1.00 43.88 384 PHE A C 1
ATOM 2970 O O . PHE A 1 384 ? 3.740 0.575 38.014 1.00 43.88 384 PHE A O 1
ATOM 2977 N N . ILE A 1 385 ? 2.707 -1.421 37.818 1.00 49.25 385 ILE A N 1
ATOM 2978 C CA . ILE A 1 385 ? 1.775 -1.281 38.947 1.00 49.25 385 ILE A CA 1
ATOM 2979 C C . ILE A 1 385 ? 2.244 -2.231 40.057 1.00 49.25 385 ILE A C 1
ATOM 2981 O O . ILE A 1 385 ? 2.216 -3.446 39.856 1.00 49.25 385 ILE A O 1
ATOM 2985 N N . ASP A 1 386 ? 2.655 -1.688 41.212 1.00 42.91 386 ASP A N 1
ATOM 2986 C CA . ASP A 1 386 ? 3.362 -2.440 42.270 1.00 42.91 386 ASP A CA 1
ATOM 2987 C C . ASP A 1 386 ? 2.632 -3.708 42.761 1.00 42.91 386 ASP A C 1
ATOM 2989 O O . ASP A 1 386 ? 3.294 -4.719 42.997 1.00 42.91 386 ASP A O 1
ATOM 2993 N N . ASP A 1 387 ? 1.293 -3.720 42.812 1.00 51.66 387 ASP A N 1
ATOM 2994 C CA . ASP A 1 387 ? 0.512 -4.942 43.061 1.00 51.66 387 ASP A CA 1
ATOM 2995 C C . ASP A 1 387 ? -0.510 -5.209 41.937 1.00 51.66 387 ASP A C 1
ATOM 2997 O O . ASP A 1 387 ? -1.725 -5.227 42.128 1.00 51.66 387 ASP A O 1
ATOM 3001 N N . MET A 1 388 ? -0.030 -5.462 40.721 1.00 52.75 388 MET A N 1
ATOM 3002 C CA . MET A 1 388 ? -0.877 -5.839 39.576 1.00 52.75 388 MET A CA 1
ATOM 3003 C C . MET A 1 388 ? -1.805 -7.053 39.856 1.00 52.75 388 MET A C 1
ATOM 3005 O O . MET A 1 388 ? -2.878 -7.182 39.267 1.00 52.75 388 MET A O 1
ATOM 3009 N N . SER A 1 389 ? -1.446 -7.895 40.832 1.00 55.88 389 SER A N 1
ATOM 3010 C CA . SER A 1 389 ? -2.274 -8.974 41.395 1.00 55.88 389 SER A CA 1
ATOM 3011 C C . SER A 1 389 ? -3.574 -8.502 42.062 1.00 55.88 389 SER A C 1
ATOM 3013 O O . SER A 1 389 ? -4.509 -9.291 42.167 1.00 55.88 389 SER A O 1
ATOM 3015 N N . MET A 1 390 ? -3.685 -7.234 42.471 1.00 59.66 390 MET A N 1
ATOM 3016 C CA . MET A 1 390 ? -4.924 -6.656 43.007 1.00 59.66 390 MET A CA 1
ATOM 3017 C C . MET A 1 390 ? -6.057 -6.636 41.984 1.00 59.66 390 MET A C 1
ATOM 3019 O O . MET A 1 390 ? -7.219 -6.603 42.386 1.00 59.66 390 MET A O 1
ATOM 3023 N N . PHE A 1 391 ? -5.747 -6.613 40.687 1.00 63.81 391 PHE A N 1
ATOM 3024 C CA . PHE A 1 391 ? -6.761 -6.562 39.634 1.00 63.81 391 PHE A CA 1
ATOM 3025 C C . PHE A 1 391 ? -7.375 -7.937 39.356 1.00 63.81 391 PHE A C 1
ATOM 3027 O O . PHE A 1 391 ? -8.503 -8.006 38.874 1.00 63.81 391 PHE A O 1
ATOM 3034 N N . LEU A 1 392 ? -6.709 -9.031 39.740 1.00 65.25 392 LEU A N 1
ATOM 3035 C CA . LEU A 1 392 ? -7.282 -10.375 39.654 1.00 65.25 392 LEU A CA 1
ATOM 3036 C C . LEU A 1 392 ? -8.626 -10.436 40.396 1.00 65.25 392 LEU A C 1
ATOM 3038 O O . LEU A 1 392 ? -8.771 -9.890 41.493 1.00 65.25 392 LEU A O 1
ATOM 3042 N N . ASN A 1 393 ? -9.603 -11.113 39.792 1.00 66.62 393 ASN A N 1
ATOM 3043 C CA . ASN A 1 393 ? -10.974 -11.244 40.302 1.00 66.62 393 ASN A CA 1
ATOM 3044 C C . ASN A 1 393 ? -11.722 -9.900 40.484 1.00 66.62 393 ASN A C 1
ATOM 3046 O O . ASN A 1 393 ? -12.646 -9.821 41.291 1.00 66.62 393 ASN A O 1
ATOM 3050 N N . THR A 1 394 ? -11.342 -8.837 39.758 1.00 68.56 394 THR A N 1
ATOM 3051 C CA . THR A 1 394 ? -12.134 -7.583 39.683 1.00 68.56 394 THR A CA 1
ATOM 3052 C C . THR A 1 394 ? -13.231 -7.604 38.628 1.00 68.56 394 THR A C 1
ATOM 3054 O O . THR A 1 394 ? -14.090 -6.723 38.626 1.00 68.56 394 THR A O 1
ATOM 3057 N N . THR A 1 395 ? -13.201 -8.592 37.736 1.00 71.12 395 THR A N 1
ATOM 3058 C CA . THR A 1 395 ? -14.229 -8.804 36.724 1.00 71.12 395 THR A CA 1
ATOM 3059 C C . THR A 1 395 ? -15.309 -9.724 37.281 1.00 71.12 395 THR A C 1
ATOM 3061 O O . THR A 1 395 ? -15.006 -10.830 37.724 1.00 71.12 395 THR A O 1
ATOM 3064 N N . THR A 1 396 ? -16.569 -9.299 37.221 1.00 73.69 396 THR A N 1
ATOM 3065 C CA . THR A 1 396 ? -17.722 -10.190 37.398 1.00 73.69 396 THR A CA 1
ATOM 3066 C C . THR A 1 396 ? -18.546 -10.207 36.126 1.00 73.69 396 THR A C 1
ATOM 3068 O O . THR A 1 396 ? -19.034 -9.162 35.688 1.00 73.69 396 THR A O 1
ATOM 3071 N N . VAL A 1 397 ? -18.721 -11.397 35.562 1.00 72.25 397 VAL A N 1
ATOM 3072 C CA . VAL A 1 397 ? -19.619 -11.627 34.434 1.00 72.25 397 VAL A CA 1
ATOM 3073 C C . VAL A 1 397 ? -21.022 -11.913 34.951 1.00 72.25 397 VAL A C 1
ATOM 3075 O O . VAL A 1 397 ? -21.228 -12.816 35.763 1.00 72.25 397 VAL A O 1
ATOM 3078 N N . THR A 1 398 ? -22.001 -11.176 34.439 1.00 74.69 398 THR A N 1
ATOM 3079 C CA . THR A 1 398 ? -23.422 -11.454 34.642 1.00 74.69 398 THR A CA 1
ATOM 3080 C C . THR A 1 398 ? -24.151 -11.399 33.309 1.00 74.69 398 THR A C 1
ATOM 3082 O O . THR A 1 398 ? -24.273 -10.337 32.699 1.00 74.69 398 THR A O 1
ATOM 3085 N N . ASN A 1 399 ? -24.677 -12.542 32.871 1.00 71.38 399 ASN A N 1
ATOM 3086 C CA . ASN A 1 399 ? -25.626 -12.577 31.765 1.00 71.38 399 ASN A CA 1
ATOM 3087 C C . ASN A 1 399 ? -26.932 -11.903 32.193 1.00 71.38 399 ASN A C 1
ATOM 3089 O O . ASN A 1 399 ? -27.531 -12.254 33.212 1.00 71.38 399 ASN A O 1
ATOM 3093 N N . PHE A 1 400 ? -27.377 -10.950 31.386 1.00 66.62 400 PHE A N 1
ATOM 3094 C CA . PHE A 1 400 ? -28.599 -10.197 31.571 1.00 66.62 400 PHE A CA 1
ATOM 3095 C C . PHE A 1 400 ? -29.555 -10.458 30.403 1.00 66.62 400 PHE A C 1
ATOM 3097 O O . PHE A 1 400 ? -29.260 -10.192 29.237 1.00 66.62 400 PHE A O 1
ATOM 3104 N N . ARG A 1 401 ? -30.743 -10.967 30.736 1.00 64.44 401 ARG A N 1
ATOM 3105 C CA . ARG A 1 401 ? -31.868 -11.095 29.809 1.00 64.44 401 ARG A CA 1
ATOM 3106 C C . ARG A 1 401 ? -32.963 -10.124 30.265 1.00 64.44 401 ARG A C 1
ATOM 3108 O O . ARG A 1 401 ? -33.583 -10.395 31.298 1.00 64.44 401 ARG A O 1
ATOM 3115 N N . PRO A 1 402 ? -33.238 -9.015 29.550 1.00 59.84 402 PRO A N 1
ATOM 3116 C CA . PRO A 1 402 ? -34.544 -8.371 29.614 1.00 59.84 402 PRO A CA 1
ATOM 3117 C C . PRO A 1 402 ? -35.657 -9.419 29.513 1.00 59.84 402 PRO A C 1
ATOM 3119 O O . PRO A 1 402 ? -35.626 -10.331 28.683 1.00 59.84 402 PRO A O 1
ATOM 3122 N N . THR A 1 403 ? -36.604 -9.342 30.446 1.00 55.81 403 THR A N 1
ATOM 3123 C CA . THR A 1 403 ? -37.605 -10.394 30.694 1.00 55.81 403 THR A CA 1
ATOM 3124 C C . THR A 1 403 ? -39.043 -9.953 30.440 1.00 55.81 403 THR A C 1
ATOM 3126 O O . THR A 1 403 ? -39.962 -10.753 30.609 1.00 55.81 403 THR A O 1
ATOM 3129 N N . ARG A 1 404 ? -39.266 -8.692 30.045 1.00 59.53 404 ARG A N 1
ATOM 3130 C CA . ARG A 1 404 ? -40.588 -8.056 30.152 1.00 59.53 404 ARG A CA 1
ATOM 3131 C C . ARG A 1 404 ? -41.429 -8.033 28.871 1.00 59.53 404 ARG A C 1
ATOM 3133 O O . ARG A 1 404 ? -42.647 -7.950 28.995 1.00 59.53 404 ARG A O 1
ATOM 3140 N N . SER A 1 405 ? -40.857 -8.201 27.675 1.00 57.28 405 SER A N 1
ATOM 3141 C CA . SER A 1 405 ? -41.657 -8.350 26.440 1.00 57.28 405 SER A CA 1
ATOM 3142 C C . SER A 1 405 ? -42.420 -9.683 26.326 1.00 57.28 405 SER A C 1
ATOM 3144 O O . SER A 1 405 ? -43.208 -9.854 25.397 1.00 57.28 405 SER A O 1
ATOM 3146 N N . ASN A 1 406 ? -42.239 -10.607 27.281 1.00 56.59 406 ASN A N 1
ATOM 3147 C CA . ASN A 1 406 ? -42.947 -11.888 27.363 1.00 56.59 406 ASN A CA 1
ATOM 3148 C C . ASN A 1 406 ? -43.345 -12.218 28.820 1.00 56.59 406 ASN A C 1
ATOM 3150 O O . ASN A 1 406 ? -42.738 -13.071 29.471 1.00 56.59 406 ASN A O 1
ATOM 3154 N N . MET A 1 407 ? -44.344 -11.519 29.371 1.00 52.16 407 MET A N 1
ATOM 3155 C CA . MET A 1 407 ? -44.769 -11.747 30.760 1.00 52.16 407 MET A CA 1
ATOM 3156 C C . MET A 1 407 ? -45.580 -13.046 30.941 1.00 52.16 407 MET A C 1
ATOM 3158 O O . MET A 1 407 ? -46.577 -13.301 30.276 1.00 52.16 407 MET A O 1
ATOM 3162 N N . GLY A 1 408 ? -45.210 -13.869 31.926 1.00 47.50 408 GLY A N 1
ATOM 3163 C CA . GLY A 1 408 ? -46.089 -14.937 32.427 1.00 47.50 408 GLY A CA 1
ATOM 3164 C C . GLY A 1 408 ? -45.886 -16.352 31.871 1.00 47.50 408 GLY A C 1
ATOM 3165 O O . GLY A 1 408 ? -46.755 -17.196 32.090 1.00 47.50 408 GLY A O 1
ATOM 3166 N N . VAL A 1 409 ? -44.751 -16.670 31.236 1.00 43.34 409 VAL A N 1
ATOM 3167 C CA . VAL A 1 409 ? -44.330 -18.074 31.030 1.00 43.34 409 VAL A CA 1
ATOM 3168 C C . VAL A 1 409 ? -42.835 -18.248 31.286 1.00 43.34 409 VAL A C 1
ATOM 3170 O O . VAL A 1 409 ? -42.047 -17.343 31.045 1.00 43.34 409 VAL A O 1
ATOM 3173 N N . ALA A 1 410 ? -42.429 -19.444 31.716 1.00 44.72 410 ALA A N 1
ATOM 3174 C CA . ALA A 1 410 ? -41.029 -19.827 31.924 1.00 44.72 410 ALA A CA 1
ATOM 3175 C C . ALA A 1 410 ? -40.262 -20.126 30.608 1.00 44.72 410 ALA A C 1
ATOM 3177 O O . ALA A 1 410 ? -39.473 -21.068 30.551 1.00 44.72 410 ALA A O 1
ATOM 3178 N N . PHE A 1 411 ? -40.519 -19.359 29.544 1.00 45.28 411 PHE A N 1
ATOM 3179 C CA . PHE A 1 411 ? -39.769 -19.426 28.284 1.00 45.28 411 PHE A CA 1
ATOM 3180 C C . PHE A 1 411 ? -38.625 -18.405 28.271 1.00 45.28 411 PHE A C 1
ATOM 3182 O O . PHE A 1 411 ? -38.632 -17.438 29.034 1.00 45.28 411 PHE A O 1
ATOM 3189 N N . LYS A 1 412 ? -37.608 -18.640 27.430 1.00 50.62 412 LYS A N 1
ATOM 3190 C CA . LYS A 1 412 ? -36.448 -17.748 27.306 1.00 50.62 412 LYS A CA 1
ATOM 3191 C C . LYS A 1 412 ? -36.941 -16.403 26.764 1.00 50.62 412 LYS A C 1
ATOM 3193 O O . LYS A 1 412 ? -37.420 -16.308 25.643 1.00 50.62 412 LYS A O 1
ATOM 3198 N N . SER A 1 413 ? -36.843 -15.356 27.574 1.00 51.88 413 SER A N 1
ATOM 3199 C CA . SER A 1 413 ? -37.550 -14.093 27.326 1.00 51.88 413 SER A CA 1
ATOM 3200 C C . SER A 1 413 ? -37.099 -13.301 26.101 1.00 51.88 413 SER A C 1
ATOM 3202 O O . SER A 1 413 ? -37.777 -12.350 25.732 1.00 51.88 413 SER A O 1
ATOM 3204 N N . PHE A 1 414 ? -35.989 -13.694 25.477 1.00 57.94 414 PHE A N 1
ATOM 3205 C CA . PHE A 1 414 ? -35.448 -13.038 24.295 1.00 57.94 414 PHE A CA 1
ATOM 3206 C C . PHE A 1 414 ? -35.967 -13.587 22.969 1.00 57.94 414 PHE A C 1
ATOM 3208 O O . PHE A 1 414 ? -35.576 -13.057 21.940 1.00 57.94 414 PHE A O 1
ATOM 3215 N N . ASP A 1 415 ? -36.829 -14.611 22.958 1.00 64.25 415 ASP A N 1
ATOM 3216 C CA . ASP A 1 415 ? -37.332 -15.201 21.707 1.00 64.25 415 ASP A CA 1
ATOM 3217 C C . ASP A 1 415 ? -38.054 -14.175 20.803 1.00 64.25 415 ASP A C 1
ATOM 3219 O O . ASP A 1 415 ? -38.131 -14.397 19.594 1.00 64.25 415 ASP A O 1
ATOM 3223 N N . TYR A 1 416 ? -38.551 -13.067 21.378 1.00 74.69 416 TYR A N 1
ATOM 3224 C CA . TYR A 1 416 ? -39.222 -11.954 20.699 1.00 74.69 416 TYR A CA 1
ATOM 3225 C C . TYR A 1 416 ? -38.673 -10.601 21.169 1.00 74.69 416 TYR A C 1
ATOM 3227 O O . TYR A 1 416 ? -38.463 -10.413 22.366 1.00 74.69 416 TYR A O 1
ATOM 3235 N N . ALA A 1 417 ? -38.539 -9.638 20.253 1.00 78.44 417 ALA A N 1
ATOM 3236 C CA . ALA A 1 417 ? -38.123 -8.266 20.558 1.00 78.44 417 ALA A CA 1
ATOM 3237 C C . ALA A 1 417 ? -38.834 -7.226 19.672 1.00 78.44 417 ALA A C 1
ATOM 3239 O O . ALA A 1 417 ? -39.362 -7.542 18.600 1.00 78.44 417 ALA A O 1
ATOM 3240 N N . PHE A 1 418 ? -38.826 -5.966 20.110 1.00 85.19 418 PHE A N 1
ATOM 3241 C CA . PHE A 1 418 ? -39.154 -4.825 19.252 1.00 85.19 418 PHE A CA 1
ATOM 3242 C C . PHE A 1 418 ? -37.962 -4.449 18.363 1.00 85.19 418 PHE A C 1
ATOM 3244 O O . PHE A 1 418 ? -36.825 -4.389 18.830 1.00 85.19 418 PHE A O 1
ATOM 3251 N N . TYR A 1 419 ? -38.230 -4.143 17.092 1.00 87.38 419 TYR A N 1
ATOM 3252 C CA . TYR A 1 419 ? -37.209 -3.743 16.122 1.00 87.38 419 TYR A CA 1
ATOM 3253 C C . TYR A 1 419 ? -37.535 -2.386 15.499 1.00 87.38 419 TYR A C 1
ATOM 3255 O O . TYR A 1 419 ? -38.689 -2.118 15.149 1.00 87.38 419 TYR A O 1
ATOM 3263 N N . ALA A 1 420 ? -36.506 -1.561 15.322 1.00 90.56 420 ALA A N 1
ATOM 3264 C CA . ALA A 1 420 ? -36.569 -0.320 14.567 1.00 90.56 420 ALA A CA 1
ATOM 3265 C C . ALA A 1 420 ? -36.316 -0.580 13.074 1.00 90.56 420 ALA A C 1
ATOM 3267 O O . ALA A 1 420 ? -35.568 -1.483 12.703 1.00 90.56 420 ALA A O 1
ATOM 3268 N N . MET A 1 421 ? -36.946 0.211 12.211 1.00 88.69 421 MET A N 1
ATOM 3269 C CA . MET A 1 421 ? -36.878 0.080 10.757 1.00 88.69 421 MET A CA 1
ATOM 3270 C C . MET A 1 421 ? -36.641 1.449 10.126 1.00 88.69 421 MET A C 1
ATOM 3272 O O . MET A 1 421 ? -37.460 2.356 10.294 1.00 88.69 421 MET A O 1
ATOM 3276 N N . ILE A 1 422 ? -35.564 1.584 9.353 1.00 87.75 422 ILE A N 1
ATOM 3277 C CA . ILE A 1 422 ? -35.342 2.751 8.489 1.00 87.75 422 ILE A CA 1
ATOM 3278 C C . ILE A 1 422 ? -35.815 2.390 7.086 1.00 87.75 422 ILE A C 1
ATOM 3280 O O . ILE A 1 422 ? -35.288 1.465 6.469 1.00 87.75 422 ILE A O 1
ATOM 3284 N N . GLU A 1 423 ? -36.811 3.110 6.585 1.00 86.50 423 GLU A N 1
ATOM 3285 C CA . GLU A 1 423 ? -37.360 2.927 5.244 1.00 86.50 423 GLU A CA 1
ATOM 3286 C C . GLU A 1 423 ? -36.689 3.894 4.255 1.00 86.50 423 GLU A C 1
ATOM 3288 O O . GLU A 1 423 ? -36.592 5.094 4.511 1.00 86.50 423 GLU A O 1
ATOM 3293 N N . LYS A 1 424 ? -36.240 3.377 3.107 1.00 84.31 424 LYS A N 1
ATOM 3294 C CA . LYS A 1 424 ? -35.504 4.139 2.091 1.00 84.31 424 LYS A CA 1
ATOM 3295 C C . LYS A 1 424 ? -36.324 5.282 1.493 1.00 84.31 424 LYS A C 1
ATOM 3297 O O . LYS A 1 424 ? -35.791 6.358 1.278 1.00 84.31 424 LYS A O 1
ATOM 3302 N N . THR A 1 425 ? -37.614 5.073 1.240 1.00 83.12 425 THR A N 1
ATOM 3303 C CA . THR A 1 425 ? -38.500 6.110 0.684 1.00 83.12 425 THR A CA 1
ATOM 3304 C C . THR A 1 425 ? -38.688 7.271 1.647 1.00 83.12 425 THR A C 1
ATOM 3306 O O . THR A 1 425 ? -38.541 8.419 1.236 1.00 83.12 425 THR A O 1
ATOM 3309 N N . THR A 1 426 ? -38.945 6.981 2.925 1.00 82.38 426 THR A N 1
ATOM 3310 C CA . THR A 1 426 ? -38.985 7.995 3.987 1.00 82.38 426 THR A CA 1
ATOM 3311 C C . THR A 1 426 ? -37.657 8.762 4.049 1.00 82.38 426 THR A C 1
ATOM 3313 O O . THR A 1 426 ? -37.650 9.990 3.958 1.00 82.38 426 THR A O 1
ATOM 3316 N N . PHE A 1 427 ? -36.533 8.040 4.074 1.00 83.12 427 PHE A N 1
ATOM 3317 C CA . PHE A 1 427 ? -35.181 8.601 4.089 1.00 83.12 427 PHE A CA 1
ATOM 3318 C C . PHE A 1 427 ? -34.879 9.533 2.896 1.00 83.12 427 PHE A C 1
ATOM 3320 O O . PHE A 1 427 ? -34.468 10.678 3.092 1.00 83.12 427 PHE A O 1
ATOM 3327 N N . ASP A 1 428 ? -35.137 9.066 1.670 1.00 83.19 428 ASP A N 1
ATOM 3328 C CA . ASP A 1 428 ? -34.930 9.819 0.428 1.00 83.19 428 ASP A CA 1
ATOM 3329 C C . ASP A 1 428 ? -35.863 11.046 0.353 1.00 83.19 428 ASP A C 1
ATOM 3331 O O . ASP A 1 428 ? -35.461 12.100 -0.141 1.00 83.19 428 ASP A O 1
ATOM 3335 N N . SER A 1 429 ? -37.097 10.939 0.871 1.00 85.31 429 SER A N 1
ATOM 3336 C CA . SER A 1 429 ? -38.090 12.026 0.858 1.00 85.31 429 SER A CA 1
ATOM 3337 C C . SER A 1 429 ? -37.747 13.184 1.798 1.00 85.31 429 SER A C 1
ATOM 3339 O O . SER A 1 429 ? -37.974 14.339 1.445 1.00 85.31 429 SER A O 1
ATOM 3341 N N . LEU A 1 430 ? -37.160 12.878 2.959 1.00 85.25 430 LEU A N 1
ATOM 3342 C CA . LEU A 1 430 ? -36.697 13.857 3.946 1.00 85.25 430 LEU A CA 1
ATOM 3343 C C . LEU A 1 430 ? -35.253 14.323 3.691 1.00 85.25 430 LEU A C 1
ATOM 3345 O O . LEU A 1 430 ? -34.745 15.156 4.434 1.00 85.25 430 LEU A O 1
ATOM 3349 N N . GLN A 1 431 ? -34.585 13.783 2.661 1.00 84.69 431 GLN A N 1
ATOM 3350 C CA . GLN A 1 431 ? -33.160 13.996 2.374 1.00 84.69 431 GLN A CA 1
ATOM 3351 C C . GLN A 1 431 ? -32.260 13.750 3.595 1.00 84.69 431 GLN A C 1
ATOM 3353 O O . GLN A 1 431 ? -31.295 14.480 3.808 1.00 84.69 431 GLN A O 1
ATOM 3358 N N . LEU A 1 432 ? -32.583 12.744 4.410 1.00 82.00 432 LEU A N 1
ATOM 3359 C CA . LEU A 1 432 ? -31.920 12.501 5.692 1.00 82.00 432 LEU A CA 1
ATOM 3360 C C . LEU A 1 432 ? -30.437 12.116 5.555 1.00 82.00 432 LEU A C 1
ATOM 3362 O O . LEU A 1 432 ? -29.983 11.603 4.529 1.00 82.00 432 LEU A O 1
ATOM 3366 N N . GLU A 1 433 ? -29.681 12.325 6.629 1.00 78.38 433 GLU A N 1
ATOM 3367 C CA . GLU A 1 433 ? -28.354 11.732 6.833 1.00 78.38 433 GLU A CA 1
ATOM 3368 C C . GLU A 1 433 ? -28.486 10.324 7.427 1.00 78.38 433 GLU A C 1
ATOM 3370 O O . GLU A 1 433 ? -29.371 10.066 8.242 1.00 78.38 433 GLU A O 1
ATOM 3375 N N . LEU A 1 434 ? -27.653 9.376 6.976 1.00 76.31 434 LEU A N 1
ATOM 3376 C CA . LEU A 1 434 ? -27.694 8.006 7.501 1.00 76.31 434 LEU A CA 1
ATOM 3377 C C . LEU A 1 434 ? -27.179 8.021 8.947 1.00 76.31 434 LEU A C 1
ATOM 3379 O O . LEU A 1 434 ? -26.156 8.664 9.184 1.00 76.31 434 LEU A O 1
ATOM 3383 N N . PRO A 1 435 ? -27.821 7.304 9.892 1.00 79.12 435 PRO A N 1
ATOM 3384 C CA . PRO A 1 435 ? -27.325 7.239 11.258 1.00 79.12 435 PRO A CA 1
ATOM 3385 C C . PRO A 1 435 ? -25.869 6.783 11.308 1.00 79.12 435 PRO A C 1
ATOM 3387 O O . PRO A 1 435 ? -25.495 5.801 10.661 1.00 79.12 435 PRO A O 1
ATOM 3390 N N . LEU A 1 436 ? -25.072 7.448 12.140 1.00 75.00 436 LEU A N 1
ATOM 3391 C CA . LEU A 1 436 ? -23.688 7.048 12.373 1.00 75.00 436 LEU A CA 1
ATOM 3392 C C . LEU A 1 436 ? -23.605 5.703 13.110 1.00 75.00 436 LEU A C 1
ATOM 3394 O O . LEU A 1 436 ? -22.660 4.961 12.891 1.00 75.00 436 LEU A O 1
ATOM 3398 N N . ASN A 1 437 ? -24.643 5.293 13.848 1.00 76.69 437 ASN A N 1
ATOM 3399 C CA . ASN A 1 437 ? -24.734 3.965 14.462 1.00 76.69 437 ASN A CA 1
ATOM 3400 C C . ASN A 1 437 ? -25.261 2.845 13.534 1.00 76.69 437 ASN A C 1
ATOM 3402 O O . ASN A 1 437 ? -25.908 1.902 13.991 1.00 76.69 437 ASN A O 1
ATOM 3406 N N . LEU A 1 438 ? -25.024 2.909 12.219 1.00 75.75 438 LEU A N 1
ATOM 3407 C CA . LEU A 1 438 ? -25.387 1.816 11.304 1.00 75.75 438 LEU A CA 1
ATOM 3408 C C . LEU A 1 438 ? -24.410 0.625 11.374 1.00 75.75 438 LEU A C 1
ATOM 3410 O O . LEU A 1 438 ? -23.204 0.807 11.550 1.00 75.75 438 LEU A O 1
ATOM 3414 N N . PRO A 1 439 ? -24.893 -0.615 11.159 1.00 69.12 439 PRO A N 1
ATOM 3415 C CA . PRO A 1 439 ? -24.062 -1.798 11.315 1.00 69.12 439 PRO A CA 1
ATOM 3416 C C . PRO A 1 439 ? -23.076 -1.944 10.146 1.00 69.12 439 PRO A C 1
ATOM 3418 O O . PRO A 1 439 ? -23.464 -1.919 8.971 1.00 69.12 439 PRO A O 1
ATOM 3421 N N . ASN A 1 440 ? -21.792 -2.110 10.474 1.00 62.34 440 ASN A N 1
ATOM 3422 C CA . ASN A 1 440 ? -20.695 -2.251 9.512 1.00 62.34 440 ASN A CA 1
ATOM 3423 C C . ASN A 1 440 ? -20.430 -3.732 9.135 1.00 62.34 440 ASN A C 1
ATOM 3425 O O . ASN A 1 440 ? -21.093 -4.645 9.621 1.00 62.34 440 ASN A O 1
ATOM 3429 N N . THR A 1 441 ? -19.474 -3.996 8.236 1.00 53.91 441 THR A N 1
ATOM 3430 C CA . THR A 1 441 ? -19.170 -5.364 7.758 1.00 53.91 441 THR A CA 1
ATOM 3431 C C . THR A 1 441 ? -18.386 -6.232 8.743 1.00 53.91 441 THR A C 1
ATOM 3433 O O . THR A 1 441 ? -18.308 -7.442 8.536 1.00 53.91 441 THR A O 1
ATOM 3436 N N . ASN A 1 442 ? -17.792 -5.641 9.781 1.00 49.56 442 ASN A N 1
ATOM 3437 C CA . ASN A 1 442 ? -16.895 -6.327 10.708 1.00 49.56 442 ASN A CA 1
ATOM 3438 C C . ASN A 1 442 ? -17.635 -6.730 11.996 1.00 49.56 442 ASN A C 1
ATOM 3440 O O . ASN A 1 442 ? -17.539 -7.880 12.418 1.00 49.56 442 ASN A O 1
ATOM 3444 N N . ASN A 1 443 ? -18.465 -5.839 12.543 1.00 54.53 443 ASN A N 1
ATOM 3445 C CA . ASN A 1 443 ? -19.194 -6.008 13.804 1.00 54.53 443 ASN A CA 1
ATOM 3446 C C . ASN A 1 443 ? -20.573 -6.651 13.558 1.00 54.53 443 ASN A C 1
ATOM 3448 O O . ASN A 1 443 ? -21.616 -6.073 13.855 1.00 54.53 443 ASN A O 1
ATOM 3452 N N . THR A 1 444 ? -20.596 -7.825 12.920 1.00 55.84 444 THR A N 1
ATOM 3453 C CA . THR A 1 444 ? -21.849 -8.451 12.438 1.00 55.84 444 THR A CA 1
ATOM 3454 C C . THR A 1 444 ? -22.405 -9.558 13.336 1.00 55.84 444 THR A C 1
ATOM 3456 O O . THR A 1 444 ? -23.544 -9.989 13.139 1.00 55.84 444 THR A O 1
ATOM 3459 N N . GLU A 1 445 ? -21.625 -10.020 14.316 1.00 62.00 445 GLU A N 1
ATOM 3460 C CA . GLU A 1 445 ? -21.994 -11.124 15.218 1.00 62.00 445 GLU A CA 1
ATOM 3461 C C . GLU A 1 445 ? -22.148 -10.668 16.675 1.00 62.00 445 GLU A C 1
ATOM 3463 O O . GLU A 1 445 ? -23.050 -11.147 17.366 1.00 62.00 445 GLU A O 1
ATOM 3468 N N . VAL A 1 446 ? -21.323 -9.712 17.117 1.00 65.19 446 VAL A N 1
ATOM 3469 C CA . VAL A 1 446 ? -21.347 -9.101 18.454 1.00 65.19 446 VAL A CA 1
ATOM 3470 C C . VAL A 1 446 ? -21.160 -7.590 18.314 1.00 65.19 446 VAL A C 1
ATOM 3472 O O . VAL A 1 446 ? -20.342 -7.141 17.513 1.00 65.19 446 VAL A O 1
ATOM 3475 N N . TYR A 1 447 ? -21.900 -6.821 19.109 1.00 69.44 447 TYR A N 1
ATOM 3476 C CA . TYR A 1 447 ? -21.625 -5.410 19.376 1.00 69.44 447 TYR A CA 1
ATOM 3477 C C . TYR A 1 447 ? -21.063 -5.281 20.786 1.00 69.44 447 TYR A C 1
ATOM 3479 O O . TYR A 1 447 ? -21.501 -5.982 21.703 1.00 69.44 447 TYR A O 1
ATOM 3487 N N . ILE A 1 448 ? -20.094 -4.387 20.952 1.00 66.38 448 ILE A N 1
ATOM 3488 C CA . ILE A 1 448 ? -19.428 -4.137 22.226 1.00 66.38 448 ILE A CA 1
ATOM 3489 C C . ILE A 1 448 ? -19.653 -2.683 22.600 1.00 66.38 448 ILE A C 1
ATOM 3491 O O . ILE A 1 448 ? -19.464 -1.794 21.772 1.00 66.38 448 ILE A O 1
ATOM 3495 N N . ASP A 1 449 ? -20.047 -2.462 23.845 1.00 66.44 449 ASP A N 1
ATOM 3496 C CA . ASP A 1 449 ? -20.329 -1.146 24.391 1.00 66.44 449 ASP A CA 1
ATOM 3497 C C . ASP A 1 449 ? -19.693 -0.997 25.791 1.00 66.44 449 ASP A C 1
ATOM 3499 O O . ASP A 1 449 ? -19.454 -1.986 26.486 1.00 66.44 449 ASP A O 1
ATOM 3503 N N . VAL A 1 450 ? -19.367 0.227 26.207 1.00 65.06 450 VAL A N 1
ATOM 3504 C CA . VAL A 1 450 ? -18.660 0.544 27.455 1.00 65.06 450 VAL A CA 1
ATOM 3505 C C . VAL A 1 450 ? -19.408 1.643 28.210 1.00 65.06 450 VAL A C 1
ATOM 3507 O O . VAL A 1 450 ? -19.461 2.792 27.775 1.00 65.06 450 VAL A O 1
ATOM 3510 N N . GLY A 1 451 ? -19.941 1.310 29.386 1.00 63.69 451 GLY A N 1
ATOM 3511 C CA . GLY A 1 451 ? -20.676 2.228 30.255 1.00 63.69 451 GLY A CA 1
ATOM 3512 C C . GLY A 1 451 ? -19.993 2.458 31.606 1.00 63.69 451 GLY A C 1
ATOM 3513 O O . GLY A 1 451 ? -19.410 1.545 32.186 1.00 63.69 451 GLY A O 1
ATOM 3514 N N . LEU A 1 452 ? -20.099 3.668 32.161 1.00 61.53 452 LEU A N 1
ATOM 3515 C CA . LEU A 1 452 ? -19.709 3.945 33.551 1.00 61.53 452 LEU A CA 1
ATOM 3516 C C . LEU A 1 452 ? -20.845 3.606 34.525 1.00 61.53 452 LEU A C 1
ATOM 3518 O O . LEU A 1 452 ? -22.001 3.936 34.272 1.00 61.53 452 LEU A O 1
ATOM 3522 N N . ASN A 1 453 ? -20.503 3.015 35.673 1.00 58.66 453 ASN A N 1
ATOM 3523 C CA . ASN A 1 453 ? -21.456 2.710 36.750 1.00 58.66 453 ASN A CA 1
ATOM 3524 C C . ASN A 1 453 ? -21.623 3.873 37.756 1.00 58.66 453 ASN A C 1
ATOM 3526 O O . ASN A 1 453 ? -22.507 3.839 38.606 1.00 58.66 453 ASN A O 1
ATOM 3530 N N . GLN A 1 454 ? -20.772 4.902 37.692 1.00 57.62 454 GLN A N 1
ATOM 3531 C CA . GLN A 1 454 ? -20.871 6.097 38.535 1.00 57.62 454 GLN A CA 1
ATOM 3532 C C . GLN A 1 454 ? -21.238 7.324 37.698 1.00 57.62 454 GLN A C 1
ATOM 3534 O O . GLN A 1 454 ? -20.655 7.562 36.640 1.00 57.62 454 GLN A O 1
ATOM 3539 N N . THR A 1 455 ? -22.158 8.145 38.209 1.00 50.44 455 THR A N 1
ATOM 3540 C CA . THR A 1 455 ? -22.480 9.469 37.662 1.00 50.44 455 THR A CA 1
ATOM 3541 C C . THR A 1 455 ? -21.357 10.459 37.974 1.00 50.44 455 THR A C 1
ATOM 3543 O O . THR A 1 455 ? -21.479 11.280 38.886 1.00 50.44 455 THR A O 1
ATOM 3546 N N . TYR A 1 456 ? -20.255 10.381 37.228 1.00 47.31 456 TYR A N 1
ATOM 3547 C CA . TYR A 1 456 ? -19.241 11.433 37.235 1.00 47.31 456 TYR A CA 1
ATOM 3548 C C . TYR A 1 456 ? -19.801 12.690 36.545 1.00 47.31 456 TYR A C 1
ATOM 3550 O O . TYR A 1 456 ? -20.257 12.602 35.399 1.00 47.31 456 TYR A O 1
ATOM 3558 N N . PRO A 1 457 ? -19.804 13.857 37.214 1.00 42.03 457 PRO A N 1
ATOM 3559 C CA . PRO A 1 457 ? -20.132 15.114 36.562 1.00 42.03 457 PRO A CA 1
ATOM 3560 C C . PRO A 1 457 ? -18.979 15.511 35.633 1.00 42.03 457 PRO A C 1
ATOM 3562 O O . PRO A 1 457 ? -17.837 15.587 36.072 1.00 42.03 457 PRO A O 1
ATOM 3565 N N . ASN A 1 458 ? -19.303 15.816 34.375 1.00 47.03 458 ASN A N 1
ATOM 3566 C CA . ASN A 1 458 ? -18.388 16.366 33.368 1.00 47.03 458 ASN A CA 1
ATOM 3567 C C . ASN A 1 458 ? -17.181 15.477 33.014 1.00 47.03 458 ASN A C 1
ATOM 3569 O O . ASN A 1 458 ? -16.033 15.885 33.168 1.00 47.03 458 ASN A O 1
ATOM 3573 N N . VAL A 1 459 ? -17.450 14.299 32.450 1.00 44.41 459 VAL A N 1
ATOM 3574 C CA . VAL A 1 459 ? -16.531 13.721 31.463 1.00 44.41 459 VAL A CA 1
ATOM 3575 C C . VAL A 1 459 ? -17.207 13.890 30.108 1.00 44.41 459 VAL A C 1
ATOM 3577 O O . VAL A 1 459 ? -18.269 13.296 29.894 1.00 44.41 459 VAL A O 1
ATOM 3580 N N . ASP A 1 460 ? -16.627 14.730 29.249 1.00 42.12 460 ASP A N 1
ATOM 3581 C CA . ASP A 1 460 ? -17.005 14.807 27.837 1.00 42.12 460 ASP A CA 1
ATOM 3582 C C . ASP A 1 460 ? -16.810 13.407 27.252 1.00 42.12 460 ASP A C 1
ATOM 3584 O O . ASP A 1 460 ? -15.715 12.842 27.351 1.00 42.12 460 ASP A O 1
ATOM 3588 N N . GLN A 1 461 ? -17.863 12.832 26.673 1.00 45.06 461 GLN A N 1
ATOM 3589 C CA . GLN A 1 461 ? -17.684 11.712 25.763 1.00 45.06 461 GLN A CA 1
ATOM 3590 C C . GLN A 1 461 ? -16.970 12.272 24.504 1.00 45.06 461 GLN A C 1
ATOM 3592 O O . GLN A 1 461 ? -16.815 13.484 24.340 1.00 45.06 461 GLN A O 1
ATOM 3597 N N . GLN A 1 462 ? -16.374 11.434 23.651 1.00 46.03 462 GLN A N 1
ATOM 3598 C CA . GLN A 1 462 ? -15.901 11.963 22.368 1.00 46.03 462 GLN A CA 1
ATOM 3599 C C . GLN A 1 462 ? -15.787 10.885 21.300 1.00 46.03 462 GLN A C 1
ATOM 3601 O O . GLN A 1 462 ? -14.871 10.063 21.342 1.00 46.03 462 GLN A O 1
ATOM 3606 N N . ARG A 1 463 ? -16.732 10.972 20.357 1.00 41.44 463 ARG A N 1
ATOM 3607 C CA . ARG A 1 463 ? -16.744 10.485 18.967 1.00 41.44 463 ARG A CA 1
ATOM 3608 C C . ARG A 1 463 ? -15.937 9.224 18.668 1.00 41.44 463 ARG A C 1
ATOM 3610 O O . ARG A 1 463 ? -14.704 9.248 18.632 1.00 41.44 463 ARG A O 1
ATOM 3617 N N . ASP A 1 464 ? -16.666 8.184 18.266 1.00 39.03 464 ASP A N 1
ATOM 3618 C CA . ASP A 1 464 ? -16.112 7.150 17.400 1.00 39.03 464 ASP A CA 1
ATOM 3619 C C . ASP A 1 464 ? -15.431 7.817 16.188 1.00 39.03 464 ASP A C 1
ATOM 3621 O O . ASP A 1 464 ? -15.885 8.836 15.653 1.00 39.03 464 ASP A O 1
ATOM 3625 N N . ALA A 1 465 ? -14.276 7.291 15.777 1.00 35.41 465 ALA A N 1
ATOM 3626 C CA . ALA A 1 465 ? -13.493 7.920 14.722 1.00 35.41 465 ALA A CA 1
ATOM 3627 C C . ALA A 1 465 ? -14.264 7.892 13.391 1.00 35.41 465 ALA A C 1
ATOM 3629 O O . ALA A 1 465 ? -14.549 6.822 12.861 1.00 35.41 465 ALA A O 1
ATOM 3630 N N . ILE A 1 466 ? -14.492 9.070 12.794 1.00 37.25 466 ILE A N 1
ATOM 3631 C CA . ILE A 1 466 ? -15.200 9.289 11.509 1.00 37.25 466 ILE A CA 1
ATOM 3632 C C . ILE A 1 466 ? -14.646 8.430 10.340 1.00 37.25 466 ILE A C 1
ATOM 3634 O O . ILE A 1 466 ? -15.278 8.279 9.297 1.00 37.25 466 ILE A O 1
ATOM 3638 N N . SER A 1 467 ? -13.475 7.806 10.502 1.00 38.56 467 SER A N 1
ATOM 3639 C CA . SER A 1 467 ? -12.880 6.867 9.549 1.00 38.56 467 SER A CA 1
ATOM 3640 C C . SER A 1 467 ? -13.521 5.470 9.494 1.00 38.56 467 SER A C 1
ATOM 3642 O O . SER A 1 467 ? -13.358 4.804 8.471 1.00 38.56 467 SER A O 1
ATOM 3644 N N . THR A 1 468 ? -14.228 4.989 10.527 1.00 38.69 468 THR A N 1
ATOM 3645 C CA . THR A 1 468 ? -14.838 3.636 10.513 1.00 38.69 468 THR A CA 1
ATOM 3646 C C . THR A 1 468 ? -16.194 3.583 9.817 1.00 38.69 468 THR A C 1
ATOM 3648 O O . THR A 1 468 ? -16.579 2.520 9.327 1.00 38.69 468 THR A O 1
ATOM 3651 N N . ILE A 1 469 ? -16.902 4.712 9.736 1.00 43.62 469 ILE A N 1
ATOM 3652 C CA . ILE A 1 469 ? -18.215 4.835 9.091 1.00 43.62 469 ILE A CA 1
ATOM 3653 C C . ILE A 1 469 ? -18.160 6.042 8.157 1.00 43.62 469 ILE A C 1
ATOM 3655 O O . ILE A 1 469 ? -18.733 7.102 8.391 1.00 43.62 469 ILE A O 1
ATOM 3659 N N . THR A 1 470 ? -17.416 5.864 7.064 1.00 37.25 470 THR A N 1
ATOM 3660 C CA . THR A 1 470 ? -17.514 6.765 5.914 1.00 37.25 470 THR A CA 1
ATOM 3661 C C . THR A 1 470 ? -18.961 6.776 5.425 1.00 37.25 470 THR A C 1
ATOM 3663 O O . THR A 1 470 ? -19.570 5.710 5.313 1.00 37.25 470 THR A O 1
ATOM 3666 N N . GLU A 1 471 ? -19.493 7.964 5.102 1.00 45.44 471 GLU A N 1
ATOM 3667 C CA . GLU A 1 471 ? -20.785 8.151 4.425 1.00 45.44 471 GLU A CA 1
ATOM 3668 C C . GLU A 1 471 ? -20.758 7.491 3.041 1.00 45.44 471 GLU A C 1
ATOM 3670 O O . GLU A 1 471 ? -20.627 8.127 1.992 1.00 45.44 471 GLU A O 1
ATOM 3675 N N . ASN A 1 472 ? -20.847 6.169 3.019 1.00 47.47 472 ASN A N 1
ATOM 3676 C CA . ASN A 1 472 ? -20.847 5.436 1.784 1.00 47.47 472 ASN A CA 1
ATOM 3677 C C . ASN A 1 472 ? -22.257 5.564 1.214 1.00 47.47 472 ASN A C 1
ATOM 3679 O O . ASN A 1 472 ? -23.188 4.910 1.683 1.00 47.47 472 ASN A O 1
ATOM 3683 N N . ALA A 1 473 ? -22.428 6.409 0.193 1.00 48.34 473 ALA A N 1
ATOM 3684 C CA . ALA A 1 473 ? -23.670 6.473 -0.580 1.00 48.34 473 ALA A CA 1
ATOM 3685 C C . ALA A 1 473 ? -24.082 5.074 -1.088 1.00 48.34 473 ALA A C 1
ATOM 3687 O O . ALA A 1 473 ? -25.270 4.780 -1.211 1.00 48.34 473 ALA A O 1
ATOM 3688 N N . ALA A 1 474 ? -23.097 4.186 -1.260 1.00 52.41 474 ALA A N 1
ATOM 3689 C CA . ALA A 1 474 ? -23.284 2.780 -1.555 1.00 52.41 474 ALA A CA 1
ATOM 3690 C C . ALA A 1 474 ? -23.792 1.921 -0.374 1.00 52.41 474 ALA A C 1
ATOM 3692 O O . ALA A 1 474 ? -23.958 0.730 -0.574 1.00 52.41 474 ALA A O 1
ATOM 3693 N N . TYR A 1 475 ? -24.090 2.413 0.839 1.00 61.56 475 TYR A N 1
ATOM 3694 C CA . TYR A 1 475 ? -24.580 1.544 1.936 1.00 61.56 475 TYR A CA 1
ATOM 3695 C C . TYR A 1 475 ? -25.879 0.806 1.558 1.00 61.56 475 TYR A C 1
ATOM 3697 O O . TYR A 1 475 ? -26.036 -0.386 1.835 1.00 61.56 475 TYR A O 1
ATOM 3705 N N . TRP A 1 476 ? -26.772 1.487 0.831 1.00 62.28 476 TRP A N 1
ATOM 3706 C CA . TRP A 1 476 ? -27.976 0.895 0.236 1.00 62.28 476 TRP A CA 1
ATOM 3707 C C . TRP A 1 476 ? -27.678 -0.145 -0.866 1.00 62.28 476 TRP A C 1
ATOM 3709 O O . TRP A 1 476 ? -28.552 -0.948 -1.181 1.00 62.28 476 TRP A O 1
ATOM 3719 N N . GLU A 1 477 ? -26.464 -0.151 -1.422 1.00 56.81 477 GLU A N 1
ATOM 3720 C CA . GLU A 1 477 ? -26.008 -0.996 -2.538 1.00 56.81 477 GLU A CA 1
ATOM 3721 C C . GLU A 1 477 ? -25.058 -2.135 -2.086 1.00 56.81 477 GLU A C 1
ATOM 3723 O O . GLU A 1 477 ? -25.059 -3.217 -2.674 1.00 56.81 477 GLU A O 1
ATOM 3728 N N . THR A 1 478 ? -24.266 -1.927 -1.024 1.00 49.72 478 THR A N 1
ATOM 3729 C CA . THR A 1 478 ? -23.142 -2.784 -0.588 1.00 49.72 478 THR A CA 1
ATOM 3730 C C . THR A 1 478 ? -23.191 -3.199 0.890 1.00 49.72 478 THR A C 1
ATOM 3732 O O . THR A 1 478 ? -22.269 -3.867 1.357 1.00 49.72 478 THR A O 1
ATOM 3735 N N . GLY A 1 479 ? -24.217 -2.800 1.652 1.00 51.31 479 GLY A N 1
ATOM 3736 C CA . GLY A 1 479 ? -24.338 -3.089 3.089 1.00 51.31 479 GLY A CA 1
ATOM 3737 C C . GLY A 1 479 ? -24.532 -4.574 3.453 1.00 51.31 479 GLY A C 1
ATOM 3738 O O . GLY A 1 479 ? -24.649 -5.446 2.591 1.00 51.31 479 GLY A O 1
ATOM 3739 N N . PHE A 1 480 ? -24.599 -4.861 4.762 1.00 47.41 480 PHE A N 1
ATOM 3740 C CA . PHE A 1 480 ? -24.692 -6.207 5.365 1.00 47.41 480 PHE A CA 1
ATOM 3741 C C . PHE A 1 480 ? -25.606 -7.177 4.585 1.00 47.41 480 PHE A C 1
ATOM 3743 O O . PHE A 1 480 ? -26.823 -6.997 4.594 1.00 47.41 480 PHE A O 1
ATOM 3750 N N . GLN A 1 481 ? -25.024 -8.203 3.938 1.00 49.91 481 GLN A N 1
ATOM 3751 C CA . GLN A 1 481 ? -25.650 -9.165 2.995 1.00 49.91 481 GLN A CA 1
ATOM 3752 C C . GLN A 1 481 ? -25.997 -8.611 1.588 1.00 49.91 481 GLN A C 1
ATOM 3754 O O . GLN A 1 481 ? -27.155 -8.647 1.168 1.00 49.91 481 GLN A O 1
ATOM 3759 N N . GLY A 1 482 ? -24.996 -8.079 0.876 1.00 44.47 482 GLY A N 1
ATOM 3760 C CA . GLY A 1 482 ? -25.088 -7.387 -0.425 1.00 44.47 482 GLY A CA 1
ATOM 3761 C C . GLY A 1 482 ? -26.237 -7.795 -1.365 1.00 44.47 482 GLY A C 1
ATOM 3762 O O . GLY A 1 482 ? -26.245 -8.881 -1.938 1.00 44.47 482 GLY A O 1
ATOM 3763 N N . SER A 1 483 ? -27.187 -6.873 -1.536 1.00 51.09 483 SER A N 1
ATOM 3764 C CA . SER A 1 483 ? -28.304 -6.929 -2.487 1.00 51.09 483 SER A CA 1
ATOM 3765 C C . SER A 1 483 ? -28.701 -5.494 -2.831 1.00 51.09 483 SER A C 1
ATOM 3767 O O . SER A 1 483 ? -28.789 -4.669 -1.917 1.00 51.09 483 SER A O 1
ATOM 3769 N N . SER A 1 484 ? -28.936 -5.217 -4.116 1.00 52.28 484 SER A N 1
ATOM 3770 C CA . SER A 1 484 ? -29.222 -3.887 -4.680 1.00 52.28 484 SER A CA 1
ATOM 3771 C C . SER A 1 484 ? -30.631 -3.359 -4.395 1.00 52.28 484 SER A C 1
ATOM 3773 O O . SER A 1 484 ? -30.883 -2.166 -4.544 1.00 52.28 484 SER A O 1
ATOM 3775 N N . ASP A 1 485 ? -31.550 -4.231 -3.978 1.00 58.19 485 ASP A N 1
ATOM 3776 C CA . ASP A 1 485 ? -32.993 -3.950 -3.980 1.00 58.19 485 ASP A CA 1
ATOM 3777 C C . ASP A 1 485 ? -33.518 -3.570 -2.579 1.00 58.19 485 ASP A C 1
ATOM 3779 O O . ASP A 1 485 ? -34.665 -3.840 -2.221 1.00 58.19 485 ASP A O 1
ATOM 3783 N N . ARG A 1 486 ? -32.668 -2.970 -1.734 1.00 66.00 486 ARG A N 1
ATOM 3784 C CA . ARG A 1 486 ? -33.029 -2.611 -0.353 1.00 66.00 486 ARG A CA 1
ATOM 3785 C C . ARG A 1 486 ? -33.957 -1.406 -0.305 1.00 66.00 486 ARG A C 1
ATOM 3787 O O . ARG A 1 486 ? -33.580 -0.305 -0.700 1.00 66.00 486 ARG A O 1
ATOM 3794 N N . VAL A 1 487 ? -35.126 -1.613 0.296 1.00 73.81 487 VAL A N 1
ATOM 3795 C CA . VAL A 1 487 ? -36.095 -0.551 0.620 1.00 73.81 487 VAL A CA 1
ATOM 3796 C C . VAL A 1 487 ? -36.188 -0.306 2.136 1.00 73.81 487 VAL A C 1
ATOM 3798 O O . VAL A 1 487 ? -36.786 0.675 2.560 1.00 73.81 487 VAL A O 1
ATOM 3801 N N . LEU A 1 488 ? -35.589 -1.163 2.976 1.00 78.38 488 LEU A N 1
ATOM 3802 C CA . LEU A 1 488 ? -35.718 -1.092 4.437 1.00 78.38 488 LEU A CA 1
ATOM 3803 C C . LEU A 1 488 ? -34.518 -1.727 5.169 1.00 78.38 488 LEU A C 1
ATOM 3805 O O . LEU A 1 488 ? -34.005 -2.763 4.738 1.00 78.38 488 LEU A O 1
ATOM 3809 N N . ILE A 1 489 ? -34.096 -1.118 6.284 1.00 80.88 489 ILE A N 1
ATOM 3810 C CA . ILE A 1 489 ? -33.013 -1.574 7.177 1.00 80.88 489 ILE A CA 1
ATOM 3811 C C . ILE A 1 489 ? -33.607 -1.934 8.554 1.00 80.88 489 ILE A C 1
ATOM 3813 O O . ILE A 1 489 ? -34.072 -1.023 9.241 1.00 80.88 489 ILE A O 1
ATOM 3817 N N . PRO A 1 490 ? -33.596 -3.217 8.974 1.00 82.06 490 PRO A N 1
ATOM 3818 C CA . PRO A 1 490 ? -34.018 -3.627 10.312 1.00 82.06 490 PRO A CA 1
ATOM 3819 C C . PRO A 1 490 ? -32.875 -3.507 11.332 1.00 82.06 490 PRO A C 1
ATOM 3821 O O . PRO A 1 490 ? -31.772 -3.998 11.094 1.00 82.06 490 PRO A O 1
ATOM 3824 N N . LEU A 1 491 ? -33.160 -2.902 12.485 1.00 84.62 491 LEU A N 1
ATOM 3825 C CA . LEU A 1 491 ? -32.241 -2.670 13.601 1.00 84.62 491 LEU A CA 1
ATOM 3826 C C . LEU A 1 491 ? -32.879 -3.141 14.919 1.00 84.62 491 LEU A C 1
ATOM 3828 O O . LEU A 1 491 ? -34.091 -3.063 15.105 1.00 84.62 491 LEU A O 1
ATOM 3832 N N . HIS A 1 492 ? -32.061 -3.614 15.855 1.00 81.62 492 HIS A N 1
ATOM 3833 C CA . HIS A 1 492 ? -32.480 -4.028 17.207 1.00 81.62 492 HIS A CA 1
ATOM 3834 C C . HIS A 1 492 ? -32.207 -2.946 18.273 1.00 81.62 492 HIS A C 1
ATOM 3836 O O . HIS A 1 492 ? -32.461 -3.146 19.461 1.00 81.62 492 HIS A O 1
ATOM 3842 N N . TYR A 1 493 ? -31.711 -1.787 17.839 1.00 85.50 493 TYR A N 1
ATOM 3843 C CA . TYR A 1 493 ? -31.421 -0.591 18.626 1.00 85.50 493 TYR A CA 1
ATOM 3844 C C . TYR A 1 493 ? -32.059 0.645 17.985 1.00 85.50 493 TYR A C 1
ATOM 3846 O O . TYR A 1 493 ? -32.477 0.602 16.825 1.00 85.50 493 TYR A O 1
ATOM 3854 N N . PHE A 1 494 ? -32.145 1.743 18.737 1.00 89.19 494 PHE A N 1
ATOM 3855 C CA . PHE A 1 494 ? -32.656 3.005 18.204 1.00 89.19 494 PHE A CA 1
ATOM 3856 C C . PHE A 1 494 ? -31.674 3.623 17.193 1.00 89.19 494 PHE A C 1
ATOM 3858 O O . PHE A 1 494 ? -30.501 3.818 17.524 1.00 89.19 494 PHE A O 1
ATOM 3865 N N . PRO A 1 495 ? -32.119 3.952 15.968 1.00 88.38 495 PRO A N 1
ATOM 3866 C CA . PRO A 1 495 ? -31.296 4.700 15.028 1.00 88.38 495 PRO A CA 1
ATOM 3867 C C . PRO A 1 495 ? -31.108 6.143 15.508 1.00 88.38 495 PRO A C 1
ATOM 3869 O O . PRO A 1 495 ? -31.930 6.663 16.261 1.00 88.38 495 PRO A O 1
ATOM 3872 N N . PHE A 1 496 ? -30.044 6.790 15.031 1.00 84.81 496 PHE A N 1
ATOM 3873 C CA . PHE A 1 496 ? -29.686 8.199 15.278 1.00 84.81 496 PHE A CA 1
ATOM 3874 C C . PHE A 1 496 ? -29.254 8.545 16.713 1.00 84.81 496 PHE A C 1
ATOM 3876 O O . PHE A 1 496 ? -28.649 9.593 16.916 1.00 84.81 496 PHE A O 1
ATOM 3883 N N . ILE A 1 497 ? -29.530 7.680 17.694 1.00 84.81 497 ILE A N 1
ATOM 3884 C CA . ILE A 1 497 ? -29.159 7.887 19.098 1.00 84.81 497 ILE A CA 1
ATOM 3885 C C . ILE A 1 497 ? -27.916 7.057 19.439 1.00 84.81 497 ILE A C 1
ATOM 3887 O O . ILE A 1 497 ? -27.973 5.830 19.547 1.00 84.81 497 ILE A O 1
ATOM 3891 N N . SER A 1 498 ? -26.805 7.764 19.626 1.00 78.62 498 SER A N 1
ATOM 3892 C CA . SER A 1 498 ? -25.469 7.257 19.947 1.00 78.62 498 SER A CA 1
ATOM 3893 C C . SER A 1 498 ? -24.744 8.222 20.905 1.00 78.62 498 SER A C 1
ATOM 3895 O O . SER A 1 498 ? -25.305 9.226 21.343 1.00 78.62 498 SER A O 1
ATOM 3897 N N . LEU A 1 499 ? -23.519 7.864 21.296 1.00 72.38 499 LEU A N 1
ATOM 3898 C CA . LEU A 1 499 ? -22.698 8.434 22.370 1.00 72.38 499 LEU A CA 1
ATOM 3899 C C . LEU A 1 499 ? -23.463 8.737 23.657 1.00 72.38 499 LEU A C 1
ATOM 3901 O O . LEU A 1 499 ? -23.339 9.822 24.220 1.00 72.38 499 LEU A O 1
ATOM 3905 N 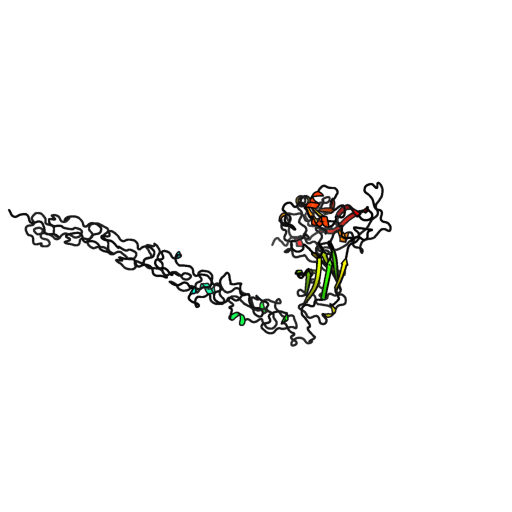N . CYS A 1 500 ? -24.244 7.780 24.146 1.00 75.00 500 CYS A N 1
ATOM 3906 C CA . CYS A 1 500 ? -24.949 7.935 25.409 1.00 75.00 500 CYS A CA 1
ATOM 3907 C C . CYS A 1 500 ? -24.113 7.434 26.591 1.00 75.00 500 CYS A C 1
ATOM 3909 O O . CYS A 1 500 ? -23.288 6.519 26.494 1.00 75.00 500 CYS A O 1
ATOM 3911 N N . LYS A 1 501 ? -24.356 7.983 27.782 1.00 68.94 501 LYS A N 1
ATOM 3912 C CA . LYS A 1 501 ? -23.883 7.339 29.012 1.00 68.94 501 LYS A CA 1
ATOM 3913 C C . LYS A 1 501 ? -24.595 5.989 29.149 1.00 68.94 501 LYS A C 1
ATOM 3915 O O . LYS A 1 501 ? -25.768 5.862 28.794 1.00 68.94 501 LYS A O 1
ATOM 3920 N N . ARG A 1 502 ? -23.876 4.976 29.645 1.00 67.88 502 ARG A N 1
ATOM 3921 C CA . ARG A 1 502 ? -24.274 3.547 29.689 1.00 67.88 502 ARG A CA 1
ATOM 3922 C C . ARG A 1 502 ? -24.256 2.809 28.337 1.00 67.88 502 ARG A C 1
ATOM 3924 O O . ARG A 1 502 ? -24.012 1.610 28.369 1.00 67.88 502 ARG A O 1
ATOM 3931 N N . PHE A 1 503 ? -24.452 3.504 27.212 1.00 70.50 503 PHE A N 1
ATOM 3932 C CA . PHE A 1 503 ? -24.442 2.946 25.852 1.00 70.50 503 PHE A CA 1
ATOM 3933 C C . PHE A 1 503 ? -23.787 3.928 24.865 1.00 70.50 503 PHE A C 1
ATOM 3935 O O . PHE A 1 503 ? -24.437 4.855 24.388 1.00 70.50 503 PHE A O 1
ATOM 3942 N N . SER A 1 504 ? -22.507 3.722 24.574 1.00 67.06 504 SER A N 1
ATOM 3943 C CA . SER A 1 504 ? -21.729 4.373 23.525 1.00 67.06 504 SER A CA 1
ATOM 3944 C C . SER A 1 504 ? -22.455 4.325 22.183 1.00 67.06 504 SER A C 1
ATOM 3946 O O . SER A 1 504 ? -23.071 5.311 21.809 1.00 67.06 504 SER A O 1
ATOM 3948 N N . SER A 1 505 ? -22.427 3.226 21.433 1.00 70.88 505 SER A N 1
ATOM 3949 C CA . SER A 1 505 ? -22.810 3.292 20.012 1.00 70.88 505 SER A CA 1
ATOM 3950 C C . SER A 1 505 ? -24.222 2.747 19.749 1.00 70.88 505 SER A C 1
ATOM 3952 O O . SER A 1 505 ? -24.842 3.129 18.757 1.00 70.88 505 SER A O 1
ATOM 3954 N N . HIS A 1 506 ? -24.782 1.903 20.631 1.00 78.25 506 HIS A N 1
ATOM 3955 C CA . HIS A 1 506 ? -26.071 1.236 20.383 1.00 78.25 506 HIS A CA 1
ATOM 3956 C C . HIS A 1 506 ? -26.931 1.099 21.654 1.00 78.25 506 HIS A C 1
ATOM 3958 O O . HIS A 1 506 ? -26.560 0.370 22.568 1.00 78.25 506 HIS A O 1
ATOM 3964 N N . ILE A 1 507 ? -28.127 1.710 21.685 1.00 81.44 507 ILE A N 1
ATOM 3965 C CA . ILE A 1 507 ? -29.154 1.462 22.723 1.00 81.44 507 ILE A CA 1
ATOM 3966 C C . ILE A 1 507 ? -30.183 0.448 22.199 1.00 81.44 507 ILE A C 1
ATOM 3968 O O . ILE A 1 507 ? -31.014 0.823 21.364 1.00 81.44 507 ILE A O 1
ATOM 3972 N N . PRO A 1 508 ? -30.202 -0.811 22.680 1.00 80.75 508 PRO A N 1
ATOM 3973 C CA . PRO A 1 508 ? -31.172 -1.805 22.228 1.00 80.75 508 PRO A CA 1
ATOM 3974 C C . PRO A 1 508 ? -32.608 -1.412 22.603 1.00 80.75 508 PRO A C 1
ATOM 3976 O O . PRO A 1 508 ? -32.881 -1.061 23.753 1.00 80.75 508 PRO A O 1
ATOM 3979 N N . VAL A 1 509 ? -33.546 -1.511 21.654 1.00 83.38 509 VAL A N 1
ATOM 3980 C CA . VAL A 1 509 ? -34.952 -1.087 21.844 1.00 83.38 509 VAL A CA 1
ATOM 3981 C C . VAL A 1 509 ? -35.613 -1.875 22.978 1.00 83.38 509 VAL A C 1
ATOM 3983 O O . VAL A 1 509 ? -36.307 -1.315 23.829 1.00 83.38 509 VAL A O 1
ATOM 3986 N N . GLU A 1 510 ? -35.341 -3.180 23.027 1.00 77.12 510 GLU A N 1
ATOM 3987 C CA . GLU A 1 510 ? -35.818 -4.069 24.087 1.00 77.12 510 GLU A CA 1
ATOM 3988 C C . GLU A 1 510 ? -35.305 -3.637 25.470 1.00 77.12 510 GLU A C 1
ATOM 3990 O O . GLU A 1 510 ? -36.043 -3.716 26.445 1.00 77.12 510 GLU A O 1
ATOM 3995 N N . PHE A 1 511 ? -34.078 -3.115 25.580 1.00 76.12 511 PHE A N 1
ATOM 3996 C CA . PHE A 1 511 ? -33.516 -2.694 26.866 1.00 76.12 511 PHE A CA 1
ATOM 3997 C C . PHE A 1 511 ? -34.249 -1.483 27.446 1.00 76.12 511 PHE A C 1
ATOM 3999 O O . PHE A 1 511 ? -34.715 -1.526 28.584 1.00 76.12 511 PHE A O 1
ATOM 4006 N N . ALA A 1 512 ? -34.401 -0.423 26.648 1.00 74.56 512 ALA A N 1
ATOM 4007 C CA . ALA A 1 512 ? -35.085 0.799 27.077 1.00 74.56 512 ALA A CA 1
ATOM 4008 C C . ALA A 1 512 ? -36.551 0.546 27.481 1.00 74.56 512 ALA A C 1
ATOM 4010 O O . ALA A 1 512 ? -37.102 1.264 28.308 1.00 74.56 512 ALA A O 1
ATOM 4011 N N . THR A 1 513 ? -37.171 -0.501 26.928 1.00 72.88 513 THR A N 1
ATOM 4012 C CA . THR A 1 513 ? -38.560 -0.897 27.208 1.00 72.88 513 THR A CA 1
ATOM 4013 C C . THR A 1 513 ? -38.699 -1.969 28.300 1.00 72.88 513 THR A C 1
ATOM 4015 O O . THR A 1 513 ? -39.814 -2.440 28.560 1.00 72.88 513 THR A O 1
ATOM 4018 N N . SER A 1 514 ? -37.605 -2.382 28.958 1.00 67.88 514 SER A N 1
ATOM 4019 C CA . SER A 1 514 ? -37.645 -3.479 29.939 1.00 67.88 514 SER A CA 1
ATOM 4020 C C . SER A 1 514 ? -36.615 -3.459 31.083 1.00 67.88 514 SER A C 1
ATOM 4022 O O . SER A 1 514 ? -36.656 -4.392 31.894 1.00 67.88 514 SER A O 1
ATOM 4024 N N . ASP A 1 515 ? -35.732 -2.451 31.202 1.00 68.75 515 ASP A N 1
ATOM 4025 C CA . ASP A 1 515 ? -34.745 -2.364 32.299 1.00 68.75 515 ASP A CA 1
ATOM 4026 C C . ASP A 1 515 ? -35.436 -2.511 33.674 1.00 68.75 515 ASP A C 1
ATOM 4028 O O . ASP A 1 515 ? -36.219 -1.648 34.084 1.00 68.75 515 ASP A O 1
ATOM 4032 N N . PRO A 1 516 ? -35.162 -3.593 34.429 1.00 59.69 516 PRO A N 1
ATOM 4033 C CA . PRO A 1 516 ? -35.867 -3.888 35.668 1.00 59.69 516 PRO A CA 1
ATOM 4034 C C . PRO A 1 516 ? -35.612 -2.866 36.779 1.00 59.69 516 PRO A C 1
ATOM 4036 O O . PRO A 1 516 ? -36.368 -2.870 37.746 1.00 59.69 516 PRO A O 1
ATOM 4039 N N . ASN A 1 517 ? -34.598 -2.003 36.647 1.00 65.25 517 ASN A N 1
ATOM 4040 C CA . ASN A 1 517 ? -34.306 -0.924 37.596 1.00 65.25 517 ASN A CA 1
ATOM 4041 C C . ASN A 1 517 ? -35.047 0.388 37.272 1.00 65.25 517 ASN A C 1
ATOM 4043 O O . ASN A 1 517 ? -35.056 1.289 38.106 1.00 65.25 517 ASN A O 1
ATOM 4047 N N . SER A 1 518 ? -35.652 0.487 36.083 1.00 69.81 518 SER A N 1
ATOM 4048 C CA . SER A 1 518 ? -36.302 1.693 35.540 1.00 69.81 518 SER A CA 1
ATOM 4049 C C . SER A 1 518 ? -37.800 1.515 35.258 1.00 69.81 518 SER A C 1
ATOM 4051 O O . SER A 1 518 ? -38.441 2.442 34.769 1.00 69.81 518 SER A O 1
ATOM 4053 N N . CYS A 1 519 ? -38.366 0.333 35.529 1.00 74.75 519 CYS A N 1
ATOM 4054 C CA . CYS A 1 519 ? -39.736 -0.010 35.146 1.00 74.75 519 CYS A CA 1
ATOM 4055 C C . CYS A 1 519 ? -40.641 -0.369 36.338 1.00 74.75 519 CYS A C 1
ATOM 4057 O O . CYS A 1 519 ? -40.553 -1.481 36.884 1.00 74.75 519 CYS A O 1
ATOM 4059 N N . ASP A 1 520 ? -41.586 0.516 36.652 1.00 77.75 520 ASP A N 1
ATOM 4060 C CA . ASP A 1 520 ? -42.645 0.304 37.641 1.00 77.75 520 ASP A CA 1
ATOM 4061 C C . ASP A 1 520 ? -43.694 -0.701 37.142 1.00 77.75 520 ASP A C 1
ATOM 4063 O O . ASP A 1 520 ? -44.203 -0.605 36.024 1.00 77.75 520 ASP A O 1
ATOM 4067 N N . GLN A 1 521 ? -44.047 -1.675 37.988 1.00 72.06 521 GLN A N 1
ATOM 4068 C CA . GLN A 1 521 ? -45.085 -2.665 37.683 1.00 72.06 521 GLN A CA 1
ATOM 4069 C C . GLN A 1 521 ? -46.403 -2.341 38.400 1.00 72.06 521 GLN A C 1
ATOM 4071 O O . GLN A 1 521 ? -46.406 -2.170 39.623 1.00 72.06 521 GLN A O 1
ATOM 4076 N N . PRO A 1 522 ? -47.549 -2.318 37.691 1.00 73.00 522 PRO A N 1
ATOM 4077 C CA . PRO A 1 522 ? -48.849 -2.185 38.332 1.00 73.00 522 PRO A CA 1
ATOM 4078 C C . PRO A 1 522 ? -49.188 -3.446 39.139 1.00 73.00 522 PRO A C 1
ATOM 4080 O O . PRO A 1 522 ? -48.852 -4.565 38.754 1.00 73.00 522 PRO A O 1
ATOM 4083 N N . ALA A 1 523 ? -49.948 -3.282 40.227 1.00 72.19 523 ALA A N 1
ATOM 4084 C CA . ALA A 1 523 ? -50.398 -4.398 41.071 1.00 72.19 523 ALA A CA 1
ATOM 4085 C C . ALA A 1 523 ? -51.287 -5.426 40.334 1.00 72.19 523 ALA A C 1
ATOM 4087 O O . ALA A 1 523 ? -51.450 -6.553 40.805 1.00 72.19 523 ALA A O 1
ATOM 4088 N N . THR A 1 524 ? -51.850 -5.045 39.184 1.00 75.31 524 THR A N 1
ATOM 4089 C CA . THR A 1 524 ? -52.612 -5.929 38.300 1.00 75.31 524 THR A CA 1
ATOM 4090 C C . THR A 1 524 ? -52.432 -5.486 36.852 1.00 75.31 524 THR A C 1
ATOM 4092 O O . THR A 1 524 ? -52.709 -4.336 36.514 1.00 75.31 524 THR A O 1
ATOM 4095 N N . ILE A 1 525 ? -52.011 -6.409 35.991 1.00 77.06 525 ILE A N 1
ATOM 4096 C CA . ILE A 1 525 ? -51.938 -6.213 34.539 1.00 77.06 525 ILE A CA 1
ATOM 4097 C C . ILE A 1 525 ? -53.294 -6.596 33.941 1.00 77.06 525 ILE A C 1
ATOM 4099 O O . ILE A 1 525 ? 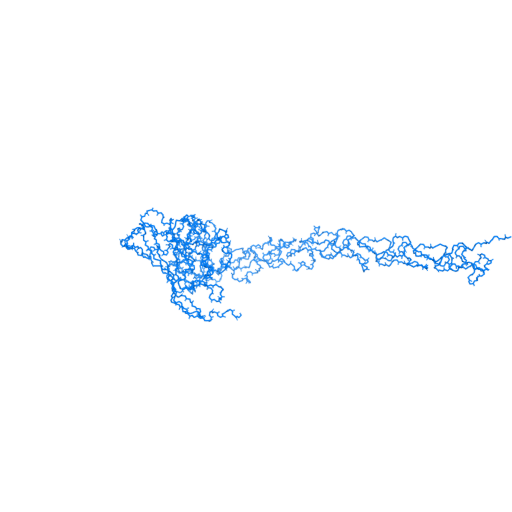-53.840 -7.652 34.271 1.00 77.06 525 ILE A O 1
ATOM 4103 N N . VAL A 1 526 ? -53.841 -5.752 33.065 1.00 83.62 526 VAL A N 1
ATOM 4104 C CA . VAL A 1 526 ? -55.131 -5.986 32.396 1.00 83.62 526 VAL A CA 1
ATOM 4105 C C . VAL A 1 526 ? -54.874 -6.111 30.897 1.00 83.62 526 VAL A C 1
ATOM 4107 O O . VAL A 1 526 ? -54.675 -5.082 30.243 1.00 83.62 526 VAL A O 1
ATOM 4110 N N . PRO A 1 527 ? -54.838 -7.341 30.346 1.00 82.31 527 PRO A N 1
ATOM 4111 C CA . PRO A 1 527 ? -54.644 -7.531 28.921 1.00 82.31 527 PRO A CA 1
ATOM 4112 C C . PRO A 1 527 ? -55.904 -7.159 28.127 1.00 82.31 527 PRO A C 1
ATOM 4114 O O . PRO A 1 527 ? -57.019 -7.353 28.610 1.00 82.31 527 PRO A O 1
ATOM 4117 N N . VAL A 1 528 ? -55.721 -6.656 26.904 1.00 83.06 528 VAL A N 1
ATOM 4118 C CA . VAL A 1 528 ? -56.805 -6.249 25.993 1.00 83.06 528 VAL A CA 1
ATOM 4119 C C . VAL A 1 528 ? -56.688 -7.019 24.678 1.00 83.06 528 VAL A C 1
ATOM 4121 O O . VAL A 1 528 ? -55.819 -6.756 23.846 1.00 83.06 528 VAL A O 1
ATOM 4124 N N . GLY A 1 529 ? -57.576 -7.987 24.479 1.00 78.62 529 GLY A N 1
ATOM 4125 C CA . GLY A 1 529 ? -57.677 -8.760 23.251 1.00 78.62 529 GLY A CA 1
ATOM 4126 C C . GLY A 1 529 ? -58.271 -7.953 22.094 1.00 78.62 529 GLY A C 1
ATOM 4127 O O . GLY A 1 529 ? -58.923 -6.928 22.265 1.00 78.62 529 GLY A O 1
ATOM 4128 N N . SER A 1 530 ? -58.103 -8.449 20.866 1.00 77.19 530 SER A N 1
ATOM 4129 C CA . SER A 1 530 ? -58.520 -7.742 19.640 1.00 77.19 530 SER A CA 1
ATOM 4130 C C . SER A 1 530 ? -60.039 -7.580 19.448 1.00 77.19 530 SER A C 1
ATOM 4132 O O . SER A 1 530 ? -60.458 -6.968 18.469 1.00 77.19 530 SER A O 1
ATOM 4134 N N . PHE A 1 531 ? -60.853 -8.117 20.360 1.00 81.00 531 PHE A N 1
ATOM 4135 C CA . PHE A 1 531 ? -62.314 -7.987 20.374 1.00 81.00 531 PHE A CA 1
ATOM 4136 C C . PHE A 1 531 ? -62.846 -7.333 21.663 1.00 81.00 531 PHE A C 1
ATOM 4138 O O . PHE A 1 531 ? -64.061 -7.226 21.834 1.00 81.00 531 PHE A O 1
ATOM 4145 N N . ASP A 1 532 ? -61.960 -6.881 22.554 1.00 80.56 532 ASP A N 1
ATOM 4146 C CA . ASP A 1 532 ? -62.331 -6.270 23.828 1.00 80.56 532 ASP A CA 1
ATOM 4147 C C . ASP A 1 532 ? -62.635 -4.779 23.632 1.00 80.56 532 ASP A C 1
ATOM 4149 O O . ASP A 1 532 ? -61.749 -3.953 23.419 1.00 80.56 532 ASP A O 1
ATOM 4153 N N . VAL A 1 533 ? -63.921 -4.424 23.677 1.00 78.38 533 VAL A N 1
ATOM 4154 C CA . VAL A 1 533 ? -64.403 -3.061 23.408 1.00 78.38 533 VAL A CA 1
ATOM 4155 C C . VAL A 1 533 ? -64.699 -2.329 24.715 1.00 78.38 533 VAL A C 1
ATOM 4157 O O . VAL A 1 533 ? -65.464 -2.813 25.547 1.00 78.38 533 VAL A O 1
ATOM 4160 N N . GLY A 1 534 ? -64.138 -1.128 24.875 1.00 80.94 534 GLY A N 1
ATOM 4161 C CA . GLY A 1 534 ? -64.376 -0.272 26.045 1.00 80.94 534 GLY A CA 1
ATOM 4162 C C . GLY A 1 534 ? -63.599 -0.669 27.306 1.00 80.94 534 GLY A C 1
ATOM 4163 O O . GLY A 1 534 ? -63.888 -0.141 28.377 1.00 80.94 534 GLY A O 1
ATOM 4164 N N . ILE A 1 535 ? -62.623 -1.575 27.190 1.00 80.62 535 ILE A N 1
ATOM 4165 C CA . ILE A 1 535 ? -61.689 -1.925 28.267 1.00 80.62 535 ILE A CA 1
ATOM 4166 C C . ILE A 1 535 ? -60.441 -1.042 28.155 1.00 80.62 535 ILE A C 1
ATOM 4168 O O . ILE A 1 535 ? -59.841 -0.944 27.086 1.00 80.62 535 ILE A O 1
ATOM 4172 N N . THR A 1 536 ? -60.027 -0.430 29.264 1.00 80.12 536 THR A N 1
ATOM 4173 C CA . THR A 1 536 ? -58.725 0.242 29.370 1.00 80.12 536 THR A CA 1
ATOM 4174 C C . THR A 1 536 ? -57.676 -0.777 29.802 1.00 80.12 536 THR A C 1
ATOM 4176 O O . THR A 1 536 ? -57.794 -1.359 30.881 1.00 80.12 536 THR A O 1
ATOM 4179 N N . GLY A 1 537 ? -56.657 -0.995 28.971 1.00 76.81 537 GLY A N 1
ATOM 4180 C CA . GLY A 1 537 ? -55.520 -1.845 29.327 1.00 76.81 537 GLY A CA 1
ATOM 4181 C C . GLY A 1 537 ? -54.670 -1.225 30.435 1.00 76.81 537 GLY A C 1
ATOM 4182 O O . GLY A 1 537 ? -54.552 -0.005 30.524 1.00 76.81 537 GLY A O 1
ATOM 4183 N N . VAL A 1 538 ? -54.068 -2.072 31.268 1.00 78.06 538 VAL A N 1
ATOM 4184 C CA . VAL A 1 538 ? -53.139 -1.664 32.336 1.00 78.06 538 VAL A CA 1
ATOM 4185 C C . VAL A 1 538 ? -51.860 -2.475 32.181 1.00 78.06 538 VAL A C 1
ATOM 4187 O O . VAL A 1 538 ? -51.922 -3.702 32.089 1.00 78.06 538 VAL A O 1
ATOM 4190 N N . SER A 1 539 ? -50.723 -1.786 32.120 1.00 78.12 539 SER A N 1
ATOM 4191 C CA . SER A 1 539 ? -49.423 -2.322 31.709 1.00 78.12 539 SER A CA 1
ATOM 4192 C C . SER A 1 539 ? -48.280 -1.631 32.465 1.00 78.12 539 SER A C 1
ATOM 4194 O O . SER A 1 539 ? -48.518 -0.720 33.257 1.00 78.12 539 SER A O 1
ATOM 4196 N N . ASP A 1 540 ? -47.061 -2.082 32.176 1.00 78.12 540 ASP A N 1
ATOM 4197 C CA . ASP A 1 540 ? -45.773 -1.398 32.327 1.00 78.12 540 ASP A CA 1
ATOM 4198 C C . ASP A 1 540 ? -45.803 0.144 32.366 1.00 78.12 540 ASP A C 1
ATOM 4200 O O . ASP A 1 540 ? -46.420 0.734 31.479 1.00 78.12 540 ASP A O 1
ATOM 4204 N N . SER A 1 541 ? -45.028 0.796 33.240 1.00 80.75 541 SER A N 1
ATOM 4205 C CA . SER A 1 541 ? -44.366 2.065 32.891 1.00 80.75 541 SER A CA 1
ATOM 4206 C C . SER A 1 541 ? -42.853 1.889 33.012 1.00 80.75 541 SER A C 1
ATOM 4208 O O . SER A 1 541 ? -42.397 1.160 33.890 1.00 80.75 541 SER A O 1
ATOM 4210 N N . CYS A 1 542 ? -42.077 2.513 32.126 1.00 78.50 542 CYS A N 1
ATOM 4211 C CA . CYS A 1 542 ? -40.617 2.401 32.075 1.00 78.50 542 CYS A CA 1
ATOM 4212 C C . CYS A 1 542 ? -40.003 3.751 31.709 1.00 78.50 542 CYS A C 1
ATOM 4214 O O . CYS A 1 542 ? -40.240 4.226 30.602 1.00 78.50 542 CYS A O 1
ATOM 4216 N N . ASP A 1 543 ? -39.172 4.306 32.593 1.00 81.19 543 ASP A N 1
ATOM 4217 C CA . ASP A 1 543 ? -38.505 5.592 32.383 1.00 81.19 543 ASP A CA 1
ATOM 4218 C C . ASP A 1 543 ? -36.981 5.396 32.325 1.00 81.19 543 ASP A C 1
ATOM 4220 O O . ASP A 1 543 ? -36.305 5.170 33.335 1.00 81.19 543 ASP A O 1
ATOM 4224 N N . PHE A 1 544 ? -36.424 5.475 31.115 1.00 79.56 544 PHE A N 1
ATOM 4225 C CA . PHE A 1 544 ? -34.984 5.403 30.871 1.00 79.56 544 PHE A CA 1
ATOM 4226 C C . PHE A 1 544 ? -34.442 6.785 30.495 1.00 79.56 544 PHE A C 1
ATOM 4228 O O . PHE A 1 544 ? -34.758 7.319 29.435 1.00 79.56 544 PHE A O 1
ATOM 4235 N N . VAL A 1 545 ? -33.590 7.348 31.356 1.00 81.31 545 VAL A N 1
ATOM 4236 C CA . VAL A 1 545 ? -32.933 8.642 31.131 1.00 81.31 545 VAL A CA 1
ATOM 4237 C C . VAL A 1 545 ? -31.425 8.440 31.058 1.00 81.31 545 VAL A C 1
ATOM 4239 O O . VAL A 1 545 ? -30.816 7.851 31.951 1.00 81.31 545 VAL A O 1
ATOM 4242 N N . THR A 1 546 ? -30.812 8.975 30.007 1.00 77.75 546 THR A N 1
ATOM 4243 C CA . THR A 1 546 ? -29.359 9.073 29.861 1.00 77.75 546 THR A CA 1
ATOM 4244 C C . THR A 1 546 ? -28.990 10.378 29.154 1.00 77.75 546 THR A C 1
ATOM 4246 O O . THR A 1 546 ? -29.827 10.990 28.494 1.00 77.75 546 THR A O 1
ATOM 4249 N N . THR A 1 547 ? -27.749 10.831 29.315 1.00 78.88 547 THR A N 1
ATOM 4250 C CA . THR A 1 547 ? -27.209 11.973 28.562 1.00 78.88 547 THR A CA 1
ATOM 4251 C C . THR A 1 547 ? -26.417 11.447 27.376 1.00 78.88 547 THR A C 1
ATOM 4253 O O . THR A 1 547 ? -25.578 10.568 27.587 1.00 78.88 547 THR A O 1
ATOM 4256 N N . CYS A 1 548 ? -26.628 12.012 26.192 1.00 76.81 548 CYS A N 1
ATOM 4257 C CA . CYS A 1 548 ? -25.923 11.638 24.969 1.00 76.81 548 CYS A CA 1
ATOM 4258 C C . CYS A 1 548 ? -25.223 12.838 24.333 1.00 76.81 548 CYS A C 1
ATOM 4260 O O . CYS A 1 548 ? -25.563 13.984 24.635 1.00 76.81 548 CYS A O 1
ATOM 4262 N N . GLU A 1 549 ? -24.279 12.576 23.434 1.00 74.69 549 GLU A N 1
ATOM 4263 C CA . GLU A 1 549 ? -23.609 13.608 22.646 1.00 74.69 549 GLU A CA 1
ATOM 4264 C C . GLU A 1 549 ? -24.034 13.613 21.182 1.00 74.69 549 GLU A C 1
ATOM 4266 O O . GLU A 1 549 ? -24.338 12.585 20.585 1.00 74.69 549 GLU A O 1
ATOM 4271 N N . ILE A 1 550 ? -24.006 14.800 20.576 1.00 76.19 550 ILE A N 1
ATOM 4272 C CA . ILE A 1 550 ? -24.341 14.970 19.164 1.00 76.19 550 ILE A CA 1
ATOM 4273 C C . ILE A 1 550 ? -23.104 14.664 18.314 1.00 76.19 550 ILE A C 1
ATOM 4275 O O . ILE A 1 550 ? -22.145 15.442 18.251 1.00 76.19 550 ILE A O 1
ATOM 4279 N N . GLU A 1 551 ? -23.147 13.523 17.628 1.00 71.06 551 GLU A N 1
ATOM 4280 C CA . GLU A 1 551 ? -22.098 13.080 16.702 1.00 71.06 551 GLU A CA 1
ATOM 4281 C C . GLU A 1 551 ? -22.050 13.881 15.395 1.00 71.06 551 GLU A C 1
ATOM 4283 O O . GLU A 1 551 ? -21.002 13.945 14.751 1.00 71.06 551 GLU A O 1
ATOM 4288 N N . GLU A 1 552 ? -23.142 14.545 15.013 1.00 73.94 552 GLU A N 1
ATOM 4289 C CA . GLU A 1 552 ? -23.210 15.265 13.740 1.00 73.94 552 GLU A CA 1
ATOM 4290 C C . GLU A 1 552 ? -22.167 16.385 13.638 1.00 73.94 552 GLU A C 1
ATOM 4292 O O . GLU A 1 552 ? -21.829 17.061 14.617 1.00 73.94 552 GLU A O 1
ATOM 4297 N N . GLU A 1 553 ? -21.622 16.600 12.440 1.00 69.94 553 GLU A N 1
ATOM 4298 C CA . GLU A 1 553 ? -20.654 17.672 12.218 1.00 69.94 553 GLU A CA 1
ATOM 4299 C C . GLU A 1 553 ? -21.371 19.012 12.012 1.00 69.94 553 GLU A C 1
ATOM 4301 O O . GLU A 1 553 ? -21.763 19.391 10.912 1.00 69.94 553 GLU A O 1
ATOM 4306 N N . LEU A 1 554 ? -21.504 19.774 13.100 1.00 73.81 554 LEU A N 1
ATOM 4307 C CA . LEU A 1 554 ? -22.180 21.079 13.115 1.00 73.81 554 LEU A CA 1
ATOM 4308 C C . LEU A 1 554 ? -21.477 22.170 12.275 1.00 73.81 554 LEU A C 1
ATOM 4310 O O . LEU A 1 554 ? -22.023 23.259 12.117 1.00 73.81 554 LEU A O 1
ATOM 4314 N N . ARG A 1 555 ? -20.273 21.890 11.754 1.00 64.19 555 ARG A N 1
ATOM 4315 C CA . ARG A 1 555 ? -19.410 22.825 11.008 1.00 64.19 555 ARG A CA 1
ATOM 4316 C C . ARG A 1 555 ? -19.622 22.817 9.496 1.00 64.19 555 ARG A C 1
ATOM 4318 O O . ARG A 1 555 ? -19.186 23.745 8.822 1.00 64.19 555 ARG A O 1
ATOM 4325 N N . ILE A 1 556 ? -20.236 21.767 8.955 1.00 58.69 556 ILE A N 1
ATOM 4326 C CA . ILE A 1 556 ? -20.399 21.586 7.512 1.00 58.69 556 ILE A CA 1
ATOM 4327 C C . ILE A 1 556 ? -21.876 21.767 7.171 1.00 58.69 556 ILE A C 1
ATOM 4329 O O . ILE A 1 556 ? -22.736 21.063 7.694 1.00 58.69 556 ILE A O 1
ATOM 4333 N N . ILE A 1 557 ? -22.175 22.688 6.251 1.00 56.78 557 ILE A N 1
ATOM 4334 C CA . ILE A 1 557 ? -23.497 22.762 5.620 1.00 56.78 557 ILE A CA 1
ATOM 4335 C C . ILE A 1 557 ? -23.585 21.585 4.643 1.00 56.78 557 ILE A C 1
ATOM 4337 O O . ILE A 1 557 ? -23.124 21.674 3.502 1.00 56.78 557 ILE A O 1
ATOM 4341 N N . ARG A 1 558 ? -24.105 20.450 5.116 1.00 59.28 558 ARG A N 1
ATOM 4342 C CA . ARG A 1 558 ? -24.295 19.249 4.296 1.00 59.28 558 ARG A CA 1
ATOM 4343 C C . ARG A 1 558 ? -25.540 19.389 3.401 1.00 59.28 558 ARG A C 1
ATOM 4345 O O . ARG A 1 558 ? -26.466 20.126 3.733 1.00 59.28 558 ARG A O 1
ATOM 4352 N N . PRO A 1 559 ? -25.587 18.702 2.242 1.00 59.09 559 PRO A N 1
ATOM 4353 C CA . PRO A 1 559 ? -26.728 18.732 1.318 1.00 59.09 559 PRO A CA 1
ATOM 4354 C C . PRO A 1 559 ? -27.909 17.854 1.777 1.00 59.09 559 PRO A C 1
ATOM 4356 O O . PRO A 1 559 ? -28.782 17.537 0.971 1.00 59.09 559 PRO A O 1
ATOM 4359 N N . ARG A 1 560 ? -27.895 17.398 3.032 1.00 71.81 560 ARG A N 1
ATOM 4360 C CA . ARG A 1 560 ? -28.853 16.480 3.644 1.00 71.81 560 ARG A CA 1
ATOM 4361 C C . ARG A 1 560 ? -29.300 17.038 4.994 1.00 71.81 560 ARG A C 1
ATOM 4363 O O . ARG A 1 560 ? -28.597 17.834 5.610 1.00 71.81 560 ARG A O 1
ATOM 4370 N N . VAL A 1 561 ? -30.491 16.642 5.424 1.00 81.81 561 VAL A N 1
ATOM 4371 C CA . VAL A 1 561 ? -31.128 17.100 6.660 1.00 81.81 561 VAL A CA 1
ATOM 4372 C C . VAL A 1 561 ? -30.674 16.205 7.814 1.00 81.81 561 VAL A C 1
ATOM 4374 O O . VAL A 1 561 ? -30.759 14.978 7.726 1.00 81.81 561 VAL A O 1
ATOM 4377 N N . ARG A 1 562 ? -30.207 16.802 8.914 1.00 85.62 562 ARG A N 1
ATOM 4378 C CA . ARG A 1 562 ? -29.891 16.056 10.144 1.00 85.62 562 ARG A CA 1
ATOM 4379 C C . ARG A 1 562 ? -31.179 15.572 10.807 1.00 85.62 562 ARG A C 1
ATOM 4381 O O . ARG A 1 562 ? -32.211 16.231 10.737 1.00 85.62 562 ARG A O 1
ATOM 4388 N N . TRP A 1 563 ? -31.127 14.440 11.500 1.00 87.75 563 TRP A N 1
ATOM 4389 C CA . TRP A 1 563 ? -32.315 13.785 12.066 1.00 87.75 563 TRP A CA 1
ATOM 4390 C C . TRP A 1 563 ? -33.120 14.650 13.053 1.00 87.75 563 TRP A C 1
ATOM 4392 O O . TRP A 1 563 ? -34.343 14.536 13.103 1.00 87.75 563 TRP A O 1
ATOM 4402 N N . PHE A 1 564 ? -32.460 15.552 13.789 1.00 88.38 564 PHE A N 1
ATOM 4403 C CA . PHE A 1 564 ? -33.112 16.516 14.686 1.00 88.38 564 PHE A CA 1
ATOM 4404 C C . PHE A 1 564 ? -33.642 17.775 13.975 1.00 88.38 564 PHE A C 1
ATOM 4406 O O . PHE A 1 564 ? -34.339 18.581 14.580 1.00 88.38 564 PHE A O 1
ATOM 4413 N N . GLU A 1 565 ? -33.328 17.971 12.693 1.00 87.62 565 GLU A N 1
ATOM 4414 C CA . GLU A 1 565 ? -33.781 19.121 11.900 1.00 87.62 565 GLU A CA 1
ATOM 4415 C C . GLU A 1 565 ? -35.064 18.856 11.104 1.00 87.62 565 GLU A C 1
ATOM 4417 O O . GLU A 1 565 ? -35.574 19.771 10.461 1.00 87.62 565 GLU A O 1
ATOM 4422 N N . VAL A 1 566 ? -35.579 17.626 11.163 1.00 89.06 566 VAL A N 1
ATOM 4423 C CA . VAL A 1 566 ? -36.794 17.176 10.476 1.00 89.06 566 VAL A CA 1
ATOM 4424 C C . VAL A 1 566 ? -38.040 17.918 10.976 1.00 89.06 566 VAL A C 1
ATOM 4426 O O . VAL A 1 566 ? -38.230 18.112 12.178 1.00 89.06 566 VAL A O 1
ATOM 4429 N N . ASP A 1 567 ? -38.926 18.275 10.042 1.00 88.69 567 ASP A N 1
ATOM 4430 C CA . ASP A 1 567 ? -40.190 18.955 10.336 1.00 88.69 567 ASP A CA 1
ATOM 4431 C C . ASP A 1 567 ? -41.109 18.155 11.276 1.00 88.69 567 ASP A C 1
ATOM 4433 O O . ASP A 1 567 ? -41.313 16.946 11.125 1.00 88.69 567 ASP A O 1
ATOM 4437 N N . SER A 1 568 ? -41.734 18.872 12.211 1.00 92.38 568 SER A N 1
ATOM 4438 C CA . SER A 1 568 ? -42.739 18.344 13.141 1.00 92.38 568 SER A CA 1
ATOM 4439 C C . SER A 1 568 ? -43.915 17.703 12.384 1.00 92.38 568 SER A C 1
ATOM 4441 O O . SER A 1 568 ? -44.480 18.301 11.468 1.00 92.38 568 SER A O 1
ATOM 4443 N N . GLY A 1 569 ? -44.292 16.480 12.762 1.00 92.50 569 GLY A N 1
ATOM 4444 C CA . GLY A 1 569 ? -45.302 15.657 12.084 1.00 92.50 569 GLY A CA 1
ATOM 4445 C C . GLY A 1 569 ? -44.752 14.665 11.048 1.00 92.50 569 GLY A C 1
ATOM 4446 O O . GLY A 1 569 ? -45.485 13.766 10.634 1.00 92.50 569 GLY A O 1
ATOM 4447 N N . SER A 1 570 ? -43.478 14.766 10.662 1.00 92.81 570 SER A N 1
ATOM 4448 C CA . SER A 1 570 ? -42.804 13.767 9.819 1.00 92.81 570 SER A CA 1
ATOM 4449 C C . SER A 1 570 ? -42.543 12.454 10.570 1.00 92.81 570 SER A C 1
ATOM 4451 O O . SER A 1 570 ? -42.447 12.427 11.797 1.00 92.81 570 SER A O 1
ATOM 4453 N N . THR A 1 571 ? -42.394 11.346 9.836 1.00 92.44 571 THR A N 1
ATOM 4454 C CA . THR A 1 571 ? -41.950 10.055 10.397 1.00 92.44 571 THR A CA 1
ATOM 4455 C C . THR A 1 571 ? -40.433 9.937 10.278 1.00 92.44 571 THR A C 1
ATOM 4457 O O . THR A 1 571 ? -39.917 10.022 9.168 1.00 92.44 571 THR A O 1
ATOM 4460 N N . LEU A 1 572 ? -39.721 9.722 11.389 1.00 91.62 572 LEU A N 1
ATOM 4461 C CA . LEU A 1 572 ? -38.253 9.602 11.376 1.00 91.62 572 LEU A CA 1
ATOM 4462 C C . LEU A 1 572 ? -37.783 8.160 11.116 1.00 91.62 572 LEU A C 1
ATOM 4464 O O . LEU A 1 572 ? -36.851 7.921 10.352 1.00 91.62 572 LEU A O 1
ATOM 4468 N N . PHE A 1 573 ? -38.442 7.192 11.752 1.00 92.94 573 PHE A N 1
ATOM 4469 C CA . PHE A 1 573 ? -38.261 5.751 11.552 1.00 92.94 573 PHE A CA 1
ATOM 4470 C C . PHE A 1 573 ? -39.532 5.012 12.002 1.00 92.94 573 PHE A C 1
ATOM 4472 O O . PHE A 1 573 ? -40.476 5.636 12.489 1.00 92.94 573 PHE A O 1
ATOM 4479 N N . TYR A 1 574 ? -39.579 3.689 11.849 1.00 92.50 574 TYR A N 1
ATOM 4480 C CA . TYR A 1 574 ? -40.706 2.863 12.298 1.00 92.50 574 TYR A CA 1
ATOM 4481 C C . TYR A 1 574 ? -40.279 1.866 13.375 1.00 92.50 574 TYR A C 1
ATOM 4483 O O . TYR A 1 574 ? -39.137 1.416 13.389 1.00 92.50 574 TYR A O 1
ATOM 4491 N N . LEU A 1 575 ? -41.215 1.458 14.229 1.00 92.19 575 LEU A N 1
ATOM 4492 C CA . LEU A 1 575 ? -41.076 0.329 15.153 1.00 92.19 575 LEU A CA 1
ATOM 4493 C C . LEU A 1 575 ? -42.059 -0.787 14.775 1.00 92.19 575 LEU A C 1
ATOM 4495 O O . LEU A 1 575 ? -43.156 -0.523 14.279 1.00 92.19 575 LEU A O 1
ATOM 4499 N N . THR A 1 576 ? -41.701 -2.047 15.016 1.00 91.06 576 THR A N 1
ATOM 4500 C CA . THR A 1 576 ? -42.635 -3.180 14.867 1.00 91.06 576 THR A CA 1
ATOM 4501 C C . THR A 1 576 ? -43.777 -3.074 15.876 1.00 91.06 576 THR A C 1
ATOM 4503 O O . THR A 1 576 ? -43.513 -3.013 17.073 1.00 91.06 576 THR A O 1
ATOM 4506 N N . ARG A 1 577 ? -45.042 -3.094 15.429 1.00 89.94 577 ARG A N 1
ATOM 4507 C CA . ARG A 1 577 ? -46.210 -2.909 16.314 1.00 89.94 577 ARG A CA 1
ATOM 4508 C C . ARG A 1 577 ? -46.304 -3.973 17.413 1.00 89.94 577 ARG A C 1
ATOM 4510 O O . ARG A 1 577 ? -46.596 -3.647 18.560 1.00 89.94 577 ARG A O 1
ATOM 4517 N N . ASP A 1 578 ? -46.009 -5.217 17.054 1.00 86.38 578 ASP A N 1
ATOM 4518 C CA . ASP A 1 578 ? -45.918 -6.356 17.967 1.00 86.38 578 ASP A CA 1
ATOM 4519 C C . ASP A 1 578 ? -44.462 -6.854 18.005 1.00 86.38 578 ASP A C 1
ATOM 4521 O O . ASP A 1 578 ? -43.831 -6.878 16.937 1.00 86.38 578 ASP A O 1
ATOM 4525 N N . PRO A 1 579 ? -43.935 -7.305 19.163 1.00 83.12 579 PRO A N 1
ATOM 4526 C CA . PRO A 1 579 ? -42.655 -8.002 19.248 1.00 83.12 579 PRO A CA 1
ATOM 4527 C C . PRO A 1 579 ? -42.566 -9.113 18.199 1.00 83.12 579 PRO A C 1
ATOM 4529 O O . PRO A 1 579 ? -43.476 -9.934 18.068 1.00 83.12 579 PRO A O 1
ATOM 4532 N N . GLN A 1 580 ? -41.484 -9.129 17.425 1.00 81.19 580 GLN A N 1
ATOM 4533 C CA . GLN A 1 580 ? -41.259 -10.128 16.380 1.00 81.19 580 GLN A CA 1
ATOM 4534 C C . GLN A 1 580 ? -40.281 -11.190 16.880 1.00 81.19 580 GLN A C 1
ATOM 4536 O O . GLN A 1 580 ? -39.365 -10.843 17.623 1.00 81.19 580 GLN A O 1
ATOM 4541 N N . PRO A 1 581 ? -40.430 -12.463 16.473 1.00 78.12 581 PRO A N 1
ATOM 4542 C CA . PRO A 1 581 ? -39.489 -13.496 16.868 1.00 78.12 581 PRO A CA 1
ATOM 4543 C C . PRO A 1 581 ? -38.123 -13.276 16.208 1.00 78.12 581 PRO A C 1
ATOM 4545 O O . PRO A 1 581 ? -38.056 -12.878 15.041 1.00 78.12 581 PRO A O 1
ATOM 4548 N N . ASN A 1 582 ? -37.037 -13.604 16.910 1.00 73.31 582 ASN A N 1
ATOM 4549 C CA . ASN A 1 582 ? -35.666 -13.367 16.429 1.00 73.31 582 ASN A CA 1
ATOM 4550 C C . ASN A 1 582 ? -35.369 -14.050 15.082 1.00 73.31 582 ASN A C 1
ATOM 4552 O O . ASN A 1 582 ? -34.606 -13.535 14.266 1.00 73.31 582 ASN A O 1
ATOM 4556 N N . GLU A 1 583 ? -36.018 -15.184 14.805 1.00 74.44 583 GLU A N 1
ATOM 4557 C CA . GLU A 1 583 ? -35.947 -15.882 13.514 1.00 74.44 583 GLU A CA 1
ATOM 4558 C C . GLU A 1 583 ? -36.347 -14.994 12.322 1.00 74.44 583 GLU A C 1
ATOM 4560 O O . GLU A 1 583 ? -35.801 -15.141 11.226 1.00 74.44 583 GLU A O 1
ATOM 4565 N N . ASN A 1 584 ? -37.262 -14.039 12.524 1.00 77.31 584 ASN A N 1
ATOM 4566 C CA . ASN A 1 584 ? -37.666 -13.080 11.497 1.00 77.31 584 ASN A CA 1
ATOM 4567 C C . ASN A 1 584 ? -36.623 -11.972 11.299 1.00 77.31 584 ASN A C 1
ATOM 4569 O O . ASN A 1 584 ? -36.437 -11.525 10.167 1.00 77.31 584 ASN A O 1
ATOM 4573 N N . TYR A 1 585 ? -35.872 -11.596 12.342 1.00 75.94 585 TYR A N 1
ATOM 4574 C CA . TYR A 1 585 ? -34.754 -10.655 12.212 1.00 75.94 585 TYR A CA 1
ATOM 4575 C C . TYR A 1 585 ? -33.676 -11.198 11.261 1.00 75.94 585 TYR A C 1
ATOM 4577 O O . TYR A 1 585 ? -33.225 -10.496 10.355 1.00 75.94 585 TYR A O 1
ATOM 4585 N N . PHE A 1 586 ? -33.335 -12.487 11.374 1.00 71.19 586 PHE A N 1
ATOM 4586 C CA . PHE A 1 586 ? -32.354 -13.130 10.489 1.00 71.19 586 PHE A CA 1
ATOM 4587 C C . PHE A 1 586 ? -32.825 -13.332 9.041 1.00 71.19 586 PHE A C 1
ATOM 4589 O O . PHE A 1 586 ? -31.982 -13.512 8.163 1.00 71.19 586 PHE A O 1
ATOM 4596 N N . GLN A 1 587 ? -34.133 -13.269 8.766 1.00 73.12 587 GLN A N 1
ATOM 4597 C CA . GLN A 1 587 ? -34.662 -13.225 7.393 1.00 73.12 587 GLN A CA 1
ATOM 4598 C C . GLN A 1 587 ? -34.430 -11.856 6.721 1.00 73.12 587 GLN A C 1
ATOM 4600 O O . GLN A 1 587 ? -34.595 -11.728 5.504 1.00 73.12 587 GLN A O 1
ATOM 4605 N N . GLY A 1 588 ? -34.021 -10.841 7.492 1.00 71.25 588 GLY A N 1
ATOM 4606 C CA . GLY A 1 588 ? -33.592 -9.536 7.002 1.00 71.25 588 GLY A CA 1
ATOM 4607 C C . GLY A 1 588 ? -34.677 -8.771 6.240 1.00 71.25 588 GLY A C 1
ATOM 4608 O O . GLY A 1 588 ? -35.879 -8.984 6.417 1.00 71.25 588 GLY A O 1
ATOM 4609 N N . TYR A 1 589 ? -34.244 -7.868 5.356 1.00 71.19 589 TYR A N 1
ATOM 4610 C CA . TYR A 1 589 ? -35.138 -6.979 4.600 1.00 71.19 589 TYR A CA 1
ATOM 4611 C C . TYR A 1 589 ? -36.238 -7.731 3.826 1.00 71.19 589 TYR A C 1
ATOM 4613 O O . TYR A 1 589 ? -37.350 -7.225 3.701 1.00 71.19 589 TYR A O 1
ATOM 4621 N N . ALA A 1 590 ? -35.974 -8.962 3.368 1.00 71.88 590 ALA A N 1
ATOM 4622 C CA . ALA A 1 590 ? -36.911 -9.765 2.581 1.00 71.88 590 ALA A CA 1
ATOM 4623 C C . ALA A 1 590 ? -38.189 -10.174 3.347 1.00 71.88 590 ALA A C 1
ATOM 4625 O O . ALA A 1 590 ? -39.231 -10.411 2.721 1.00 71.88 590 ALA A O 1
ATOM 4626 N N . TYR A 1 591 ? -38.125 -10.247 4.682 1.00 81.12 591 TYR A N 1
ATOM 4627 C CA . TYR A 1 591 ? -39.299 -10.398 5.544 1.00 81.12 591 TYR A CA 1
ATOM 4628 C C . TYR A 1 591 ? -39.980 -9.041 5.767 1.00 81.12 591 TYR A C 1
ATOM 4630 O O . TYR A 1 591 ? -41.133 -8.860 5.373 1.00 81.12 591 TYR A O 1
ATOM 4638 N N . TYR A 1 592 ? -39.253 -8.068 6.325 1.00 78.75 592 TYR A N 1
ATOM 4639 C CA . TYR A 1 592 ? -39.828 -6.801 6.795 1.00 78.75 592 TYR A CA 1
ATOM 4640 C C . TYR A 1 592 ? -40.361 -5.885 5.689 1.00 78.75 592 TYR A C 1
ATOM 4642 O O . TYR A 1 592 ? -41.323 -5.163 5.930 1.00 78.75 592 TYR A O 1
ATOM 4650 N N . GLN A 1 593 ? -39.842 -5.963 4.457 1.00 78.00 593 GLN A N 1
ATOM 4651 C CA . GLN A 1 593 ? -40.391 -5.205 3.323 1.00 78.00 593 GLN A CA 1
ATOM 4652 C C . GLN A 1 593 ? -41.870 -5.527 3.038 1.00 78.00 593 GLN A C 1
ATOM 4654 O O . GLN A 1 593 ? -42.583 -4.707 2.473 1.00 78.00 593 GLN A O 1
ATOM 4659 N N . LYS A 1 594 ? -42.359 -6.705 3.458 1.00 82.06 594 LYS A N 1
ATOM 4660 C CA . LYS A 1 594 ? -43.773 -7.104 3.332 1.00 82.06 594 LYS A CA 1
ATOM 4661 C C . LYS A 1 594 ? -44.686 -6.402 4.342 1.00 82.06 594 LYS A C 1
ATOM 4663 O O . LYS A 1 594 ? -45.901 -6.469 4.191 1.00 82.06 594 LYS A O 1
ATOM 4668 N N . LEU A 1 595 ? -44.113 -5.780 5.376 1.00 81.88 595 LEU A N 1
ATOM 4669 C CA . LEU A 1 595 ? -44.836 -5.030 6.405 1.00 81.88 595 LEU A CA 1
ATOM 4670 C C . LEU A 1 595 ? -44.958 -3.534 6.061 1.00 81.88 595 LEU A C 1
ATOM 4672 O O . LEU A 1 595 ? -45.708 -2.820 6.728 1.00 81.88 595 LEU A O 1
ATOM 4676 N N . ILE A 1 596 ? -44.261 -3.056 5.024 1.00 79.56 596 ILE A N 1
ATOM 4677 C CA . ILE A 1 596 ? -44.381 -1.680 4.524 1.00 79.56 596 ILE A CA 1
ATOM 4678 C C . ILE A 1 596 ? -45.825 -1.435 4.062 1.00 79.56 596 ILE A C 1
ATOM 4680 O O . ILE A 1 596 ? -46.421 -2.265 3.375 1.00 79.56 596 ILE A O 1
ATOM 4684 N N . GLY A 1 597 ? -46.405 -0.304 4.471 1.00 74.62 597 GLY A N 1
ATOM 4685 C CA . GLY A 1 597 ? -47.804 0.039 4.187 1.00 74.62 597 GLY A CA 1
ATOM 4686 C C . GLY A 1 597 ? -48.848 -0.797 4.944 1.00 74.62 597 GLY A C 1
ATOM 4687 O O . GLY A 1 597 ? -50.036 -0.679 4.652 1.00 74.62 597 GLY A O 1
ATOM 4688 N N . SER A 1 598 ? -48.433 -1.631 5.904 1.00 84.94 598 SER A N 1
ATOM 4689 C CA . SER A 1 598 ? -49.332 -2.405 6.767 1.00 84.94 598 SER A CA 1
ATOM 4690 C C . SER A 1 598 ? -49.456 -1.807 8.171 1.00 84.94 598 SER A C 1
ATOM 4692 O O . SER A 1 598 ? -48.584 -1.078 8.641 1.00 84.94 598 SER A O 1
ATOM 4694 N N . ASP A 1 599 ? -50.494 -2.227 8.894 1.00 84.00 599 ASP A N 1
ATOM 4695 C CA . ASP A 1 599 ? -50.665 -1.967 10.328 1.00 84.00 599 ASP A CA 1
ATOM 4696 C C . ASP A 1 599 ? -49.632 -2.678 11.233 1.00 84.00 599 ASP A C 1
ATOM 4698 O O . ASP A 1 599 ? -49.707 -2.572 12.453 1.00 84.00 599 ASP A O 1
ATOM 4702 N N . SER A 1 600 ? -48.659 -3.419 10.696 1.00 88.31 600 SER A N 1
ATOM 4703 C CA . SER A 1 600 ? -47.620 -4.073 11.509 1.00 88.31 600 SER A CA 1
ATOM 4704 C C . SER A 1 600 ? -46.451 -3.154 11.882 1.00 88.31 600 SER A C 1
ATOM 4706 O O . SER A 1 600 ? -45.588 -3.564 12.659 1.00 88.31 600 SER A O 1
ATOM 4708 N N . LEU A 1 601 ? -46.421 -1.920 11.369 1.00 90.69 601 LEU A N 1
ATOM 4709 C CA . LEU A 1 601 ? -45.439 -0.895 11.721 1.00 90.69 601 LEU A CA 1
ATOM 4710 C C . LEU A 1 601 ? -46.123 0.292 12.423 1.00 90.69 601 LEU A C 1
ATOM 4712 O O . LEU A 1 601 ? -47.255 0.667 12.108 1.00 90.69 601 LEU A O 1
ATOM 4716 N N . VAL A 1 602 ? -45.431 0.875 13.399 1.00 93.69 602 VAL A N 1
ATOM 4717 C CA . VAL A 1 602 ? -45.810 2.111 14.095 1.00 93.69 602 VAL A CA 1
ATOM 4718 C C . VAL A 1 602 ? -44.798 3.185 13.689 1.00 93.69 602 VAL A C 1
ATOM 4720 O O . VAL A 1 602 ? -43.610 2.998 13.954 1.00 93.69 602 VAL A O 1
ATOM 4723 N N . PRO A 1 603 ? -45.214 4.275 13.021 1.00 93.75 603 PRO A N 1
ATOM 4724 C CA . PRO A 1 603 ? -44.313 5.378 12.708 1.00 93.75 603 PRO A CA 1
ATOM 4725 C C . PRO A 1 603 ? -43.916 6.109 13.992 1.00 93.75 603 PRO A C 1
ATOM 4727 O O . PRO A 1 603 ? -44.770 6.387 14.833 1.00 93.75 603 PRO A O 1
ATOM 4730 N N . VAL A 1 604 ? -42.633 6.443 14.128 1.00 95.12 604 VAL A N 1
ATOM 4731 C CA . VAL A 1 604 ? -42.135 7.333 15.180 1.00 95.12 604 VAL A CA 1
ATOM 4732 C C . VAL A 1 604 ? -42.237 8.762 14.660 1.00 95.12 604 VAL A C 1
ATOM 4734 O O . VAL A 1 604 ? -41.455 9.185 13.804 1.00 95.12 604 VAL A O 1
ATOM 4737 N N . ILE A 1 605 ? -43.258 9.476 15.134 1.00 95.69 605 ILE A N 1
ATOM 4738 C CA . ILE A 1 605 ? -43.587 10.828 14.671 1.00 95.69 605 ILE A CA 1
ATOM 4739 C C . ILE A 1 605 ? -42.728 11.862 15.398 1.00 95.69 605 ILE A C 1
ATOM 4741 O O . ILE A 1 605 ? -42.670 11.868 16.628 1.00 95.69 605 ILE A O 1
ATOM 4745 N N . VAL A 1 606 ? -42.098 12.756 14.638 1.00 95.06 606 VAL A N 1
ATOM 4746 C CA . VAL A 1 606 ? -41.331 13.888 15.169 1.00 95.06 606 VAL A CA 1
ATOM 4747 C C . VAL A 1 606 ? -42.279 14.913 15.787 1.00 95.06 606 VAL A C 1
ATOM 4749 O O . VAL A 1 606 ? -43.202 15.390 15.129 1.00 95.06 606 VAL A O 1
ATOM 4752 N N . GLN A 1 607 ? -42.023 15.288 17.036 1.00 95.31 607 GLN A N 1
ATOM 4753 C CA . GLN A 1 607 ? -42.640 16.419 17.719 1.00 95.31 607 GLN A CA 1
ATOM 4754 C C . GLN A 1 607 ? -41.549 17.453 18.002 1.00 95.31 607 GLN A C 1
ATOM 4756 O O . GLN A 1 607 ? -40.695 17.261 18.860 1.00 95.31 607 GLN A O 1
ATOM 4761 N N . SER A 1 608 ? -41.553 18.543 17.243 1.00 90.19 608 SER A N 1
ATOM 4762 C CA . SER A 1 608 ? -40.523 19.580 17.304 1.00 90.19 608 SER A CA 1
ATOM 4763 C C . SER A 1 608 ? -41.161 20.957 17.459 1.00 90.19 608 SER A C 1
ATOM 4765 O O . SER A 1 608 ? -42.090 21.297 16.720 1.00 90.19 608 SER A O 1
ATOM 4767 N N . ASP A 1 609 ? -40.654 21.740 18.412 1.00 88.44 609 ASP A N 1
ATOM 4768 C CA . ASP A 1 609 ? -40.950 23.163 18.614 1.00 88.44 609 ASP A CA 1
ATOM 4769 C C . ASP A 1 609 ? -39.774 24.070 18.189 1.00 88.44 609 ASP A C 1
ATOM 4771 O O . ASP A 1 609 ? -39.672 25.215 18.638 1.00 88.44 609 ASP A O 1
ATOM 4775 N N . ARG A 1 610 ? -38.900 23.561 17.299 1.00 86.94 610 ARG A N 1
ATOM 4776 C CA . ARG A 1 610 ? -37.695 24.242 16.794 1.00 86.94 610 ARG A CA 1
ATOM 4777 C C . ARG A 1 610 ? -37.961 25.721 16.456 1.00 86.94 610 ARG A C 1
ATOM 4779 O O . ARG A 1 610 ? -38.865 26.010 15.666 1.00 86.94 610 ARG A O 1
ATOM 4786 N N . PRO A 1 611 ? -37.133 26.661 16.954 1.00 86.00 611 PRO A N 1
ATOM 4787 C CA . PRO A 1 611 ? -37.215 28.065 16.569 1.00 86.00 611 PRO A CA 1
ATOM 4788 C C . PRO A 1 611 ? -37.109 28.260 15.050 1.00 86.00 611 PRO A C 1
ATOM 4790 O O . PRO A 1 611 ? -36.160 27.797 14.417 1.00 86.00 611 PRO A O 1
ATOM 4793 N N . VAL A 1 612 ? -38.060 28.993 14.464 1.00 82.88 612 VAL A N 1
ATOM 4794 C CA . VAL A 1 612 ? -38.025 29.374 13.042 1.00 82.88 612 VAL A CA 1
ATOM 4795 C C . VAL A 1 612 ? -36.980 30.475 12.855 1.00 82.88 612 VAL A C 1
ATOM 4797 O O . VAL A 1 612 ? -37.232 31.641 13.161 1.00 82.88 612 VAL A O 1
ATOM 4800 N N . SER A 1 613 ? -35.791 30.090 12.398 1.00 79.50 613 SER A N 1
ATOM 4801 C CA . SER A 1 613 ? -34.612 30.951 12.284 1.00 79.50 613 SER A CA 1
ATOM 4802 C C . SER A 1 613 ? -33.608 30.350 11.296 1.00 79.50 613 SER A C 1
ATOM 4804 O O . SER A 1 613 ? -33.529 29.130 11.168 1.00 79.50 613 SER A O 1
ATOM 4806 N N . ASP A 1 614 ? -32.810 31.201 10.647 1.00 74.25 614 ASP A N 1
ATOM 4807 C CA . ASP A 1 614 ? -31.682 30.784 9.797 1.00 74.25 614 ASP A CA 1
ATOM 4808 C C . ASP A 1 614 ? -30.461 30.313 10.624 1.00 74.25 614 ASP A C 1
ATOM 4810 O O . ASP A 1 614 ? -29.464 29.850 10.070 1.00 74.25 614 ASP A O 1
ATOM 4814 N N . LEU A 1 615 ? -30.513 30.457 11.955 1.00 78.56 615 LEU A N 1
ATOM 4815 C CA . LEU A 1 615 ? -29.468 30.009 12.877 1.00 78.56 615 LEU A CA 1
ATOM 4816 C C . LEU A 1 615 ? -29.583 28.508 13.179 1.00 78.56 615 LEU A C 1
ATOM 4818 O O . LEU A 1 615 ? -30.666 27.916 13.183 1.00 78.56 615 LEU A O 1
ATOM 4822 N N . LEU A 1 616 ? -28.442 27.889 13.480 1.00 82.62 616 LEU A N 1
ATOM 4823 C CA . LEU A 1 616 ? -28.378 26.485 13.865 1.00 82.62 616 LEU A CA 1
ATOM 4824 C C . LEU A 1 616 ? -28.762 26.314 15.341 1.00 82.62 616 LEU A C 1
ATOM 4826 O O . LEU A 1 616 ? -28.119 26.882 16.222 1.00 82.62 616 LEU A O 1
ATOM 4830 N N . TYR A 1 617 ? -29.761 25.472 15.597 1.00 86.38 617 TYR A N 1
ATOM 4831 C CA . TYR A 1 617 ? -30.136 25.022 16.936 1.00 86.38 617 TYR A CA 1
ATOM 4832 C C . TYR A 1 617 ? -29.953 23.510 17.054 1.00 86.38 617 TYR A C 1
ATOM 4834 O O . TYR A 1 617 ? -30.179 22.773 16.094 1.00 86.38 617 TYR A O 1
ATOM 4842 N N . ILE A 1 618 ? -29.582 23.061 18.249 1.00 88.62 618 ILE A N 1
ATOM 4843 C CA . ILE A 1 618 ? -29.541 21.649 18.642 1.00 88.62 618 ILE A CA 1
ATOM 4844 C C . ILE A 1 618 ? -30.520 21.414 19.803 1.00 88.62 618 ILE A C 1
ATOM 4846 O O . ILE A 1 618 ? -30.668 22.309 20.638 1.00 88.62 618 ILE A O 1
ATOM 4850 N N . PRO A 1 619 ? -31.204 20.260 19.884 1.00 90.94 619 PRO A N 1
ATOM 4851 C CA . PRO A 1 619 ? -32.076 19.963 21.016 1.00 90.94 619 PRO A CA 1
ATOM 4852 C C . PRO A 1 619 ? -31.242 19.699 22.277 1.00 90.94 619 PRO A C 1
ATOM 4854 O O . PRO A 1 619 ? -30.309 18.897 22.254 1.00 90.94 619 PRO A O 1
ATOM 4857 N N . GLY A 1 620 ? -31.582 20.362 23.383 1.00 88.75 620 GLY A N 1
ATOM 4858 C CA . GLY A 1 620 ? -31.019 20.078 24.706 1.00 88.75 620 GLY A CA 1
ATOM 4859 C C . GLY A 1 620 ? -31.679 18.873 25.384 1.00 88.75 620 GLY A C 1
ATOM 4860 O O . GLY A 1 620 ? -31.066 18.241 26.245 1.00 88.75 620 GLY A O 1
ATOM 4861 N N . HIS A 1 621 ? -32.901 18.523 24.969 1.00 90.50 621 HIS A N 1
ATOM 4862 C CA . HIS A 1 621 ? -33.625 17.349 25.441 1.00 90.50 621 HIS A CA 1
ATOM 4863 C C . HIS A 1 621 ? -34.274 16.583 24.279 1.00 90.50 621 HIS A C 1
ATOM 4865 O O . HIS A 1 621 ? -34.865 17.178 23.375 1.00 90.50 621 HIS A O 1
ATOM 4871 N N . VAL A 1 622 ? -34.166 15.251 24.318 1.00 91.56 622 VAL A N 1
ATOM 4872 C CA . VAL A 1 622 ? -34.772 14.330 23.348 1.00 91.56 622 VAL A CA 1
ATOM 4873 C C . VAL A 1 622 ? -35.488 13.219 24.114 1.00 91.56 622 VAL A C 1
ATOM 4875 O O . VAL A 1 622 ? -34.830 12.451 24.815 1.00 91.56 622 VAL A O 1
ATOM 4878 N N . SER A 1 623 ? -36.812 13.113 23.973 1.00 92.00 623 SER A N 1
ATOM 4879 C CA . SER A 1 623 ? -37.597 11.986 24.506 1.00 92.00 623 SER A CA 1
ATOM 4880 C C . SER A 1 623 ? -38.037 11.050 23.380 1.00 92.00 623 SER A C 1
ATOM 4882 O O . SER A 1 623 ? -38.326 11.497 22.270 1.00 92.00 623 SER A O 1
ATOM 4884 N N . ILE A 1 624 ? -38.107 9.745 23.661 1.00 92.19 624 ILE A N 1
ATOM 4885 C CA . ILE A 1 624 ? -38.850 8.785 22.837 1.00 92.19 624 ILE A CA 1
ATOM 4886 C C . ILE A 1 624 ? -39.995 8.247 23.688 1.00 92.19 624 ILE A C 1
ATOM 4888 O O . ILE A 1 624 ? -39.781 7.498 24.639 1.00 92.19 624 ILE A O 1
ATOM 4892 N N . ASP A 1 625 ? -41.212 8.612 23.310 1.00 92.19 625 ASP A N 1
ATOM 4893 C CA . ASP A 1 625 ? -42.435 8.270 24.019 1.00 92.19 625 ASP A CA 1
ATOM 4894 C C . ASP A 1 625 ? -43.115 7.090 23.315 1.00 92.19 625 ASP A C 1
ATOM 4896 O O . ASP A 1 625 ? -43.606 7.219 22.189 1.00 92.19 625 ASP A O 1
ATOM 4900 N N . LEU A 1 626 ? -43.132 5.923 23.967 1.00 90.88 626 LEU A N 1
ATOM 4901 C CA . LEU A 1 626 ? -43.709 4.683 23.436 1.00 90.88 626 LEU A CA 1
ATOM 4902 C C . LEU A 1 626 ? -44.957 4.293 24.230 1.00 90.88 626 LEU A C 1
ATOM 4904 O O . LEU A 1 626 ? -44.861 3.826 25.364 1.00 90.88 626 LEU A O 1
ATOM 4908 N N . GLN A 1 627 ? -46.139 4.427 23.628 1.00 89.44 627 GLN A N 1
ATOM 4909 C CA . GLN A 1 627 ? -47.380 3.977 24.259 1.00 89.44 627 GLN A CA 1
ATOM 4910 C C . GLN A 1 627 ? -47.664 2.531 23.863 1.00 89.44 627 GLN A C 1
ATOM 4912 O O . GLN A 1 627 ? -47.738 2.207 22.677 1.00 89.44 627 GLN A O 1
ATOM 4917 N N . TYR A 1 628 ? -47.866 1.661 24.850 1.00 86.88 628 TYR A N 1
ATOM 4918 C CA . TYR A 1 628 ? -48.189 0.253 24.638 1.00 86.88 628 TYR A CA 1
ATOM 4919 C C . TYR A 1 628 ? -49.255 -0.243 25.608 1.00 86.88 628 TYR A C 1
ATOM 4921 O O . TYR A 1 628 ? -49.482 0.328 26.673 1.00 86.88 628 TYR A O 1
ATOM 4929 N N . PHE A 1 629 ? -49.892 -1.350 25.241 1.00 82.56 629 PHE A N 1
ATOM 4930 C CA . PHE A 1 629 ? -50.686 -2.150 26.162 1.00 82.56 629 PHE A CA 1
ATOM 4931 C C . PHE A 1 629 ? -50.333 -3.629 26.030 1.00 82.56 629 PHE A C 1
ATOM 4933 O O . PHE A 1 629 ? -49.743 -4.085 25.049 1.00 82.56 629 PHE A O 1
ATOM 4940 N N . GLN A 1 630 ? -50.718 -4.391 27.041 1.00 80.69 630 GLN A N 1
ATOM 4941 C CA . GLN A 1 630 ? -50.573 -5.834 27.070 1.00 80.69 630 GLN A CA 1
ATOM 4942 C C . GLN A 1 630 ? -51.737 -6.459 26.267 1.00 80.69 630 GLN A C 1
ATOM 4944 O O . GLN A 1 630 ? -52.889 -6.334 26.664 1.00 80.69 630 GLN A O 1
ATOM 4949 N N . GLN A 1 631 ? -51.501 -7.084 25.111 1.00 78.44 631 GLN A N 1
ATOM 4950 C CA . GLN A 1 631 ? -52.571 -7.653 24.264 1.00 78.44 631 GLN A CA 1
ATOM 4951 C C . GLN A 1 631 ? -53.032 -9.034 24.757 1.00 78.44 631 GLN A C 1
ATOM 4953 O O . GLN A 1 631 ? -54.209 -9.384 24.720 1.00 78.44 631 GLN A O 1
ATOM 4958 N N . THR A 1 632 ? -52.086 -9.843 25.218 1.00 74.81 632 THR A N 1
ATOM 4959 C CA . THR A 1 632 ? -52.316 -11.121 25.910 1.00 74.81 632 THR A CA 1
ATOM 4960 C C . THR A 1 632 ? -51.419 -11.139 27.138 1.00 74.81 632 THR A C 1
ATOM 4962 O O . THR A 1 632 ? -50.517 -10.313 27.205 1.00 74.81 632 THR A O 1
ATOM 4965 N N . SER A 1 633 ? -51.582 -12.070 28.085 1.00 67.31 633 SER A N 1
ATOM 4966 C CA . SER A 1 633 ? -50.712 -12.124 29.279 1.00 67.31 633 SER A CA 1
ATOM 4967 C C . SER A 1 633 ? -49.215 -12.003 28.955 1.00 67.31 633 SER A C 1
ATOM 4969 O O . SER A 1 633 ? -48.503 -11.354 29.709 1.00 67.31 633 SER A O 1
ATOM 4971 N N . VAL A 1 634 ? -48.800 -12.548 27.802 1.00 66.81 634 VAL A N 1
ATOM 4972 C CA . VAL A 1 634 ? -47.429 -12.554 27.271 1.00 66.81 634 VAL A CA 1
ATOM 4973 C C . VAL A 1 634 ? -47.093 -11.389 26.339 1.00 66.81 634 VAL A C 1
ATOM 4975 O O . VAL A 1 634 ? -46.063 -10.751 26.522 1.00 66.81 634 VAL A O 1
ATOM 4978 N N . LEU A 1 635 ? -47.948 -11.079 25.360 1.00 74.31 635 LEU A N 1
ATOM 4979 C CA . LEU A 1 635 ? -47.602 -10.202 24.233 1.00 74.31 635 LEU A CA 1
ATOM 4980 C C . LEU A 1 635 ? -47.950 -8.731 24.501 1.00 74.31 635 LEU A C 1
ATOM 4982 O O . LEU A 1 635 ? -49.123 -8.412 24.709 1.00 74.31 635 LEU A O 1
ATOM 4986 N N . ARG A 1 636 ? -46.959 -7.838 24.414 1.00 81.06 636 ARG A N 1
ATOM 4987 C CA . ARG A 1 636 ? -47.151 -6.378 24.343 1.00 81.06 636 ARG A CA 1
ATOM 4988 C C . ARG A 1 636 ? -47.478 -5.928 22.915 1.00 81.06 636 ARG A C 1
ATOM 4990 O O . ARG A 1 636 ? -47.044 -6.558 21.959 1.00 81.06 636 ARG A O 1
ATOM 4997 N N . ARG A 1 637 ? -48.188 -4.809 22.777 1.00 86.12 637 ARG A N 1
ATOM 4998 C CA . ARG A 1 637 ? -48.496 -4.151 21.500 1.00 86.12 637 ARG A CA 1
ATOM 4999 C C . ARG A 1 637 ? -48.284 -2.644 21.623 1.00 86.12 637 ARG A C 1
ATOM 5001 O O . ARG A 1 637 ? -48.920 -2.009 22.465 1.00 86.12 637 ARG A O 1
ATOM 5008 N N . LEU A 1 638 ? -47.423 -2.080 20.777 1.00 89.12 638 LEU A N 1
ATOM 5009 C CA . LEU A 1 638 ? -47.283 -0.632 20.611 1.00 89.12 638 LEU A CA 1
ATOM 5010 C C . LEU A 1 638 ? -48.556 -0.057 19.970 1.00 89.12 638 LEU A C 1
ATOM 5012 O O . LEU A 1 638 ? -49.164 -0.665 19.088 1.00 89.12 638 LEU A O 1
ATOM 5016 N N . VAL A 1 639 ? -48.951 1.130 20.414 1.00 89.00 639 VAL A N 1
ATOM 5017 C CA . VAL A 1 639 ? -50.109 1.888 19.914 1.00 89.00 639 VAL A CA 1
ATOM 5018 C C . VAL A 1 639 ? -49.636 3.085 19.107 1.00 89.00 639 VAL A C 1
ATOM 5020 O O . VAL A 1 639 ? -50.103 3.319 17.994 1.00 89.00 639 VAL A O 1
ATOM 5023 N N . SER A 1 640 ? -48.698 3.831 19.678 1.00 92.38 640 SER A N 1
ATOM 5024 C CA . SER A 1 640 ? -48.121 5.042 19.115 1.00 92.38 640 SER A CA 1
ATOM 5025 C C . SER A 1 640 ? -46.676 5.178 19.586 1.00 92.38 640 SER A C 1
ATOM 5027 O O . SER A 1 640 ? -46.285 4.636 20.625 1.00 92.38 640 SER A O 1
ATOM 5029 N N . ALA A 1 641 ? -45.886 5.886 18.789 1.00 95.12 641 ALA A N 1
ATOM 5030 C CA . ALA A 1 641 ? -44.524 6.252 19.116 1.00 95.12 641 ALA A CA 1
ATOM 5031 C C . ALA A 1 641 ? -44.274 7.683 18.636 1.00 95.12 641 ALA A C 1
ATOM 5033 O O . ALA A 1 641 ? -44.661 8.050 17.522 1.00 95.12 641 ALA A O 1
ATOM 5034 N N . SER A 1 642 ? -43.609 8.486 19.454 1.00 96.12 642 SER A N 1
ATOM 5035 C CA . SER A 1 642 ? -43.130 9.807 19.055 1.00 96.12 642 SER A CA 1
ATOM 5036 C C . SER A 1 642 ? -41.722 10.054 19.558 1.00 96.12 642 SER A C 1
ATOM 5038 O O . SER A 1 642 ? -41.314 9.494 20.572 1.00 96.12 642 SER A O 1
ATOM 5040 N N . ILE A 1 643 ? -40.993 10.895 18.833 1.00 95.38 643 ILE A N 1
ATOM 5041 C CA . ILE A 1 643 ? -39.708 11.434 19.263 1.00 95.38 643 ILE A CA 1
ATOM 5042 C C . ILE A 1 643 ? -39.856 12.945 19.409 1.00 95.38 643 ILE A C 1
ATOM 5044 O O . ILE A 1 643 ? -40.287 13.614 18.468 1.00 95.38 643 ILE A O 1
ATOM 5048 N N . THR A 1 644 ? -39.555 13.471 20.591 1.00 95.25 644 THR A N 1
ATOM 5049 C CA . THR A 1 644 ? -39.798 14.874 20.933 1.00 95.25 644 THR A CA 1
ATOM 5050 C C . THR A 1 644 ? -38.473 15.607 21.093 1.00 95.25 644 THR A C 1
ATOM 5052 O O . THR A 1 644 ? -37.597 15.138 21.816 1.00 95.25 644 THR A O 1
ATOM 5055 N N . PHE A 1 645 ? -38.323 16.751 20.426 1.00 94.25 645 PHE A N 1
ATOM 5056 C CA . PHE A 1 645 ? -37.130 17.601 20.467 1.00 94.25 645 PHE A CA 1
ATOM 5057 C C . PHE A 1 645 ? -37.460 18.908 21.189 1.00 94.25 645 PHE A C 1
ATOM 5059 O O . PHE A 1 645 ? -38.337 19.643 20.738 1.00 94.25 645 PHE A O 1
ATOM 5066 N N . GLN A 1 646 ? -36.778 19.172 22.306 1.00 91.75 646 GLN A N 1
ATOM 5067 C CA . GLN A 1 646 ? -37.047 20.287 23.222 1.00 91.75 646 GLN A CA 1
ATOM 5068 C C . GLN A 1 646 ? -35.744 20.929 23.732 1.00 91.75 646 GLN A C 1
ATOM 5070 O O . GLN A 1 646 ? -34.637 20.467 23.437 1.00 91.75 646 GLN A O 1
ATOM 5075 N N . ASP A 1 647 ? -35.883 22.012 24.505 1.00 91.12 647 ASP A N 1
ATOM 5076 C CA . ASP A 1 647 ? -34.788 22.758 25.141 1.00 91.12 647 ASP A CA 1
ATOM 5077 C C . ASP A 1 647 ? -33.692 23.193 24.151 1.00 91.12 647 ASP A C 1
ATOM 5079 O O . ASP A 1 647 ? -32.503 22.961 24.356 1.00 91.12 647 ASP A O 1
ATOM 5083 N N . TRP A 1 648 ? -34.100 23.804 23.036 1.00 90.62 648 TRP A N 1
ATOM 5084 C CA . TRP A 1 648 ? -33.210 24.189 21.939 1.00 90.62 648 TRP A CA 1
ATOM 5085 C C . TRP A 1 648 ? -32.095 25.154 22.358 1.00 90.62 648 TRP A C 1
ATOM 5087 O O . TRP A 1 648 ? -32.344 26.250 22.864 1.00 90.62 648 TRP A O 1
ATOM 5097 N N . ILE A 1 649 ? -30.857 24.769 22.053 1.00 89.06 649 ILE A N 1
ATOM 5098 C CA . ILE A 1 649 ? -29.641 25.544 22.299 1.00 89.06 649 ILE A CA 1
ATOM 5099 C C . ILE A 1 649 ? -29.150 26.112 20.965 1.00 89.06 649 ILE A C 1
ATOM 5101 O O . ILE A 1 649 ? -28.952 25.371 20.002 1.00 89.06 649 ILE A O 1
ATOM 5105 N N . GLU A 1 650 ? -28.944 27.428 20.908 1.00 87.31 650 GLU A N 1
ATOM 5106 C CA . GLU A 1 650 ? -28.341 28.102 19.754 1.00 87.31 650 GLU A CA 1
ATOM 5107 C C . GLU A 1 650 ? -26.851 27.758 19.652 1.00 87.31 650 GLU A C 1
ATOM 5109 O O . GLU A 1 650 ? -26.102 27.914 20.620 1.00 87.31 650 GLU A O 1
ATOM 5114 N N . VAL A 1 651 ? -26.403 27.308 18.480 1.00 82.06 651 VAL A N 1
ATOM 5115 C CA . VAL A 1 651 ? -24.986 27.033 18.221 1.00 82.06 651 VAL A CA 1
ATOM 5116 C C . VAL A 1 651 ? -24.278 28.355 17.894 1.00 82.06 651 VAL A C 1
ATOM 5118 O O . VAL A 1 651 ? -24.635 28.995 16.903 1.00 82.06 651 VAL A O 1
ATOM 5121 N N . PRO A 1 652 ? -23.260 28.784 18.670 1.00 79.25 652 PRO A N 1
ATOM 5122 C CA . PRO A 1 652 ? -22.587 30.057 18.428 1.00 79.25 652 PRO A CA 1
ATOM 5123 C C . PRO A 1 652 ? -21.938 30.112 17.042 1.00 79.25 652 PRO A C 1
ATOM 5125 O O . PRO A 1 652 ? -21.270 29.164 16.627 1.00 79.25 652 PRO A O 1
ATOM 5128 N N . SER A 1 653 ? -22.039 31.251 16.354 1.00 67.62 653 SER A N 1
ATOM 5129 C CA . SER A 1 653 ? -21.461 31.443 15.013 1.00 67.62 653 SER A CA 1
ATOM 5130 C C . SER A 1 653 ? -19.947 31.190 14.948 1.00 67.62 653 SER A C 1
ATOM 5132 O O . SER A 1 653 ? -19.453 30.695 13.938 1.00 67.62 653 SER A O 1
ATOM 5134 N N . SER A 1 654 ? -19.212 31.395 16.045 1.00 66.19 654 SER A N 1
ATOM 5135 C CA . SER A 1 654 ? -17.787 31.043 16.158 1.00 66.19 654 SER A CA 1
ATOM 5136 C C . SER A 1 654 ? -17.488 29.539 16.047 1.00 66.19 654 SER A C 1
ATOM 5138 O O . SER A 1 654 ? -16.364 29.169 15.715 1.00 66.19 654 SER A O 1
ATOM 5140 N N . VAL A 1 655 ? -18.471 28.670 16.307 1.00 64.31 655 VAL A N 1
ATOM 5141 C CA . VAL A 1 655 ? -18.373 27.215 16.095 1.00 64.31 655 VAL A CA 1
ATOM 5142 C C . VAL A 1 655 ? -18.590 26.862 14.618 1.00 64.31 655 VAL A C 1
ATOM 5144 O O . VAL A 1 655 ? -18.065 25.851 14.159 1.00 64.31 655 VAL A O 1
ATOM 5147 N N . VAL A 1 656 ? -19.314 27.707 13.874 1.00 60.53 656 VAL A N 1
ATOM 5148 C CA . VAL A 1 656 ? -19.713 27.496 12.472 1.00 60.53 656 VAL A CA 1
ATOM 5149 C C . VAL A 1 656 ? -18.700 28.090 11.477 1.00 60.53 656 VAL A C 1
ATOM 5151 O O . VAL A 1 656 ? -18.442 27.499 10.435 1.00 60.53 656 VAL A O 1
ATOM 5154 N N . GLU A 1 657 ? -18.077 29.233 11.784 1.00 54.06 657 GLU A N 1
ATOM 5155 C CA . GLU A 1 657 ? -17.248 29.994 10.825 1.00 54.06 657 GLU A CA 1
ATOM 5156 C C . GLU A 1 657 ? -15.848 29.409 10.523 1.00 54.06 657 GLU A C 1
ATOM 5158 O O . GLU A 1 657 ? -15.161 29.890 9.621 1.00 54.06 657 GLU A O 1
ATOM 5163 N N . GLN A 1 658 ? -15.399 28.359 11.221 1.00 46.78 658 GLN A N 1
ATOM 5164 C CA . GLN A 1 658 ? -14.002 27.886 11.174 1.00 46.78 658 GLN A CA 1
ATOM 5165 C C . GLN A 1 658 ? -13.610 27.074 9.911 1.00 46.78 658 GLN A C 1
ATOM 5167 O O . GLN A 1 658 ? -12.640 26.319 9.941 1.00 46.78 658 GLN A O 1
ATOM 5172 N N . VAL A 1 659 ? -14.357 27.215 8.807 1.00 42.59 659 VAL A N 1
ATOM 5173 C CA . VAL A 1 659 ? -14.186 26.463 7.539 1.00 42.59 659 VAL A CA 1
ATOM 5174 C C . VAL A 1 659 ? -13.988 27.389 6.315 1.00 42.59 659 VAL A C 1
ATOM 5176 O O . VAL A 1 659 ? -13.838 26.916 5.193 1.00 42.59 659 VAL A O 1
ATOM 5179 N N . MET A 1 660 ? -13.931 28.718 6.497 1.00 38.19 660 MET A N 1
ATOM 5180 C CA . MET A 1 660 ? -13.674 29.693 5.412 1.00 38.19 660 MET A CA 1
ATOM 5181 C C . MET A 1 660 ? -12.290 30.378 5.474 1.00 38.19 660 MET A C 1
ATOM 5183 O O . MET A 1 660 ? -12.167 31.554 5.120 1.00 38.19 660 MET A O 1
ATOM 5187 N N . SER A 1 661 ? -11.242 29.659 5.896 1.00 30.66 661 SER A N 1
ATOM 5188 C CA . SER A 1 661 ? -9.839 30.120 5.835 1.00 30.66 661 SER A CA 1
ATOM 5189 C C . SER A 1 661 ? -8.889 29.051 5.304 1.00 30.66 661 SER A C 1
ATOM 5191 O O . SER A 1 661 ? -8.810 28.001 5.981 1.00 30.66 661 SER A O 1
#

Secondary structure (DSSP, 8-state):
-PPPPPPPTTEE--TT---SS--TT-TTSPEEPPTTEE--TT--STT-SEEPPTTEE--TT-SSPEE--TTEE--STT-SSPEEPPTTEE--STT-SSPEEPPTTEE--STT-SSPEEPPTTEE--S-TT--SPEEPPTTEE--SS-B-SGGGSEEPPTTB---STT--S-GGG-GGGBPPTTB---TT--TTGGGTSBPPTTB---TT--TTTTTSSBPPTTB---TT--TTGGGGSBPPTTB---TT--S-GGGSTTTTBPPTTEE--TT--SGGG-EE-TTS-S-------SS-EEEEEEEEE-TTPEEEEEEE-TTSPPEE--TT-EEEEEETTEEE-----HHHH--S--EE--EEEEEEEESS-EEEEEEEEEE-SS--TTGGGGTT-EEEEEE----SBTTSSS-TTSEE--EEEEHHHHHHTTBPPPTT---SSSSSEEEEEEESS--S--------TTSS---TTHHHHSSS--S---EEEESB-SS--SBSS-SS--BHHHHTT-TTTEEPPSS-B---TT--SPPPB--EE-----B---S-TTS--SSB-GGGSPTT-EEEEEESSPEEHHHHHTTHHHHGGGTTSTTEEEEEEEE----SSS-EEEEEEEEEEEEEESSSSBEEEEEEEEEEEEEEEPPHHHHSTT--

Organism: NCBI:txid70186

Sequence (661 aa):
LQQPVPCPAGYFCVEGTATPVHQLWNYSTPQICPEGYYCQQGSCSPTGTAICPRGYYCPEGTIVPIVAGFGQYSRIDGVIEPVVCPPGFFSDVDDAFGCWTCPAGYSCEKEATVIPAICPPGTYRGDSLKQRFCMSCPEGRYGDRSGRTSVDDCYICDAGWVCGTEGRKTKPQTDLNLLCPPGQVCPNGTTQAMSQEFPCPGGYFCPAGTTPASQFDHICPAGYFCFNMTSDESYKQFPCEKGYYCPPGVIMPPSLLGSQFRCPLGTTSDAGAISIYQCYKDCKELRFCQIISSVNPVVGEDIIHVEPLEMAQLRMDWTHKPQIYFNDHFTLSIRINGRPEAVTLPSWFWNDTDRLKQIAFDVWLYAVRPIDVTVRIELFNGFFIDDMSMFLNTTTVTNFRPTRSNMGVAFKSFDYAFYAMIEKTTFDSLQLELPLNLPNTNNTEVYIDVGLNQTYPNVDQQRDAISTITENAAYWETGFQGSSDRVLIPLHYFPFISLCKRFSSHIPVEFATSDPNSCDQPATIVPVGSFDVGITGVSDSCDFVTTCEIEEELRIIRPRVRWFEVDSGSTLFYLTRDPQPNENYFQGYAYYQKLIGSDSLVPVIVQSDRPVSDLLYIPGHVSIDLQYFQQTSVLRRLVSASITFQDWIEVPSSVVEQVMS